Protein 3QDL (pdb70)

Solvent-accessible surface area: 29824 Å² total; per-residue (Å²): 142,124,28,11,64,85,130,91,26,145,83,0,9,64,33,8,8,39,3,132,94,4,34,76,165,61,152,24,53,77,81,33,23,96,15,0,2,32,3,0,39,16,0,10,20,40,100,62,22,10,0,0,41,0,2,1,0,48,73,161,80,31,11,109,72,0,0,52,59,0,131,157,15,51,100,15,0,76,11,5,17,0,0,0,0,0,7,17,33,106,13,55,114,10,9,138,64,23,49,4,39,12,8,2,27,11,7,0,9,6,0,0,1,0,0,2,0,2,1,6,2,17,22,9,4,6,6,46,4,62,20,22,38,81,100,82,0,5,91,19,2,73,151,132,41,141,139,28,92,32,24,5,1,0,0,0,0,77,90,94,68,166,38,69,175,58,75,48,53,53,126,122,79,0,11,39,118,40,217,112,39,15,78,69,126,85,16,137,68,0,4,71,35,8,10,40,6,143,91,4,45,76,162,61,139,25,50,70,93,27,28,105,22,0,5,53,2,0,31,18,0,10,19,35,191,57,67,9,11,0,24,0,0,0,0,39,76,90,92,16,1,107,81,0,0,58,37,0,56,133,15,64,108,12,0,71,9,0,6,0,0,0,0,0,2,9,128,98,118,58,89,10,5,0,11,6,0,0,1,1,0,2,0,2,1,5,2,21,7,7,2,7,8,41,3,36,15,4,18,12,111,56,0,5,103,37,3,116,134,122,22,166,37,90,2,14,3,0,0,0,0,0,78,37,99,63,134,19,66,175,56,78,51,52,56,116,127,82,0,11,28,122,34,160,118,36,16,66,77,114,98,22,137,79,1,15,62,48,5,10,43,5,146,91,6,44,82,158,74,135,22,57,83,84,40,30,96,23,0,6,43,5,0,30,20,0,12,19,38,95,54,30,14,0,0,41,0,2,0,0,53,71,171,83,20,5,106,72,0,1,65,53,0,141,169,15,67,98,8,0,83,13,6,13,0,0,0,0,0,9,17,32,76,17,47,113,17,14,141,95,37,47,12,41,18,10,1,18,16,5,0,7,4,0,0,1,1,0,2,0,4,0,4,2,6,10,7,2,2,6,42,5,58,22,17,45,71,83,94,0,6,90,20,1,94,146,145,33,137,117,25,73,19,10,5,1,0,0,0,0,67,64,92,69,160,27,62,178,46,77,53,45,62,125,128,83,0,10,34,131,40,209,126,37,17,82,79,122,94,15,138,74,1,7,70,29,8,8,40,6,127,87,2,46,56,171,66,134,25,53,73,75,32,24,92,22,0,5,40,3,0,34,16,0,11,22,40,195,59,66,16,5,0,42,0,2,0,0,52,69,81,88,4,1,103,83,0,0,57,46,0,97,127,8,58,111,14,0,77,8,0,9,0,0,0,0,0,11,18,121,81,139,47,89,16,7,1,17,4,0,0,0,2,0,0,1,3,0,6,2,15,6,5,1,4,6,42,5,35,15,3,18,21,81,37,0,26,96,26,8,112,140,122,38,164,109,103,15,14,2,0,0,0,0,0,54,57,89,65,149,23,60,176,52,74,56,45,60,119,122,82,0,11,36,114,18

Structure (mmCIF, N/CA/C/O backbone):
data_3QDL
#
_entry.id   3QDL
#
_cell.length_a   49.440
_cell.length_b   49.440
_cell.length_c   304.480
_cell.angle_alpha   90.000
_cell.angle_beta   90.000
_cell.angle_gamma   90.000
#
_symmetry.space_group_name_H-M   'P 41'
#
loop_
_entity.id
_entity.type
_entity.pdbx_description
1 polymer 'Oxygen-insensitive NADPH nitroreductase'
2 non-polymer 'FLAVIN MONONUCLEOTIDE'
3 non-polymer GLYCEROL
4 water water
#
loop_
_atom_site.group_PDB
_atom_site.id
_atom_site.type_symbol
_atom_site.label_atom_id
_atom_site.label_alt_id
_atom_site.label_comp_id
_atom_site.label_asym_id
_atom_site.label_entity_id
_atom_site.label_seq_id
_atom_site.pdbx_PDB_ins_code
_atom_site.Cartn_x
_atom_site.Cartn_y
_atom_site.Cartn_z
_atom_site.occupancy
_atom_site.B_iso_or_equiv
_atom_site.auth_seq_id
_atom_site.auth_comp_id
_atom_site.auth_asym_id
_atom_site.auth_atom_id
_atom_site.pdbx_PDB_model_num
ATOM 1 N N . MET A 1 1 ? 26.298 21.286 13.746 1.00 22.94 1 MET A N 1
ATOM 2 C CA . MET A 1 1 ? 24.834 20.996 13.691 1.00 22.81 1 MET A CA 1
ATOM 3 C C . MET A 1 1 ? 24.527 19.494 13.590 1.00 22.83 1 MET A C 1
ATOM 4 O O . MET A 1 1 ? 23.636 19.079 12.834 1.00 22.76 1 MET A O 1
ATOM 9 N N . LYS A 1 2 ? 25.253 18.686 14.364 1.00 22.58 2 LYS A N 1
ATOM 10 C CA . LYS A 1 2 ? 25.030 17.238 14.376 1.00 22.47 2 LYS A CA 1
ATOM 11 C C . LYS A 1 2 ? 23.755 16.846 15.124 1.00 22.05 2 LYS A C 1
ATOM 12 O O . LYS A 1 2 ? 23.268 17.593 15.979 1.00 21.86 2 LYS A O 1
ATOM 18 N N . PHE A 1 3 ? 23.228 15.671 14.783 1.00 21.45 3 PHE A N 1
ATOM 19 C CA . PHE A 1 3 ? 22.005 15.140 15.382 1.00 20.95 3 PHE A CA 1
ATOM 20 C C . PHE A 1 3 ? 22.311 14.086 16.436 1.00 20.64 3 PHE A C 1
ATOM 21 O O . PHE A 1 3 ? 21.607 13.973 17.443 1.00 20.62 3 PHE A O 1
ATOM 29 N N . LEU A 1 4 ? 23.362 13.312 16.185 1.00 20.12 4 LEU A N 1
ATOM 30 C CA . LEU A 1 4 ? 23.783 12.241 17.081 1.00 19.72 4 LEU A CA 1
ATOM 31 C C . LEU A 1 4 ? 25.300 12.254 17.204 1.00 19.54 4 LEU A C 1
ATOM 32 O O . LEU A 1 4 ? 25.997 12.610 16.253 1.00 19.27 4 LEU A O 1
ATOM 37 N N . ASP A 1 5 ? 25.808 11.871 18.373 1.00 19.41 5 ASP A N 1
ATOM 38 C CA . ASP A 1 5 ? 27.256 11.796 18.567 1.00 19.60 5 ASP A CA 1
ATOM 39 C C . ASP A 1 5 ? 27.846 10.517 17.965 1.00 19.39 5 ASP A C 1
ATOM 40 O O . ASP A 1 5 ? 27.108 9.624 17.543 1.00 19.33 5 ASP A O 1
ATOM 45 N N . GLN A 1 6 ? 29.177 10.447 17.926 1.00 19.12 6 GLN A N 1
ATOM 46 C CA . GLN A 1 6 ? 29.902 9.322 17.332 1.00 18.69 6 GLN A CA 1
ATOM 47 C C . GLN A 1 6 ? 29.382 7.961 17.792 1.00 18.70 6 GLN A C 1
ATOM 48 O O . GLN A 1 6 ? 29.075 7.102 16.966 1.00 18.62 6 GLN A O 1
ATOM 54 N N . GLU A 1 7 ? 29.289 7.776 19.108 1.00 18.45 7 GLU A N 1
ATOM 55 C CA . GLU A 1 7 ? 28.772 6.540 19.687 1.00 18.47 7 GLU A CA 1
ATOM 56 C C . GLU A 1 7 ? 27.394 6.196 19.118 1.00 18.22 7 GLU A C 1
ATOM 57 O O . GLU A 1 7 ? 27.143 5.044 18.755 1.00 18.14 7 GLU A O 1
ATOM 63 N N . LYS A 1 8 ? 26.521 7.202 19.037 1.00 18.03 8 LYS A N 1
ATOM 64 C CA . LYS A 1 8 ? 25.157 7.018 18.535 1.00 17.98 8 LYS A CA 1
ATOM 65 C C . LYS A 1 8 ? 25.119 6.770 17.025 1.00 17.97 8 LYS A C 1
ATOM 66 O O . LYS A 1 8 ? 24.392 5.892 16.562 1.00 18.09 8 LYS A O 1
ATOM 72 N N . ARG A 1 9 ? 25.909 7.531 16.266 1.00 17.97 9 ARG A N 1
ATOM 73 C CA . ARG A 1 9 ? 25.980 7.352 14.809 1.00 17.94 9 ARG A CA 1
ATOM 74 C C . ARG A 1 9 ? 26.555 5.989 14.423 1.00 18.07 9 ARG A C 1
ATOM 75 O O . ARG A 1 9 ? 26.130 5.397 13.433 1.00 18.01 9 ARG A O 1
ATOM 83 N N . ARG A 1 10 ? 27.516 5.497 15.204 1.00 18.19 10 ARG A N 1
ATOM 84 C CA . ARG A 1 10 ? 28.058 4.155 14.995 1.00 18.38 10 ARG A CA 1
ATOM 85 C C . ARG A 1 10 ? 27.032 3.075 15.315 1.00 18.50 10 ARG A C 1
ATOM 86 O O . ARG A 1 10 ? 26.891 2.106 14.562 1.00 18.62 10 ARG A O 1
ATOM 94 N N . GLN A 1 11 ? 26.315 3.244 16.425 1.00 18.75 11 GLN A N 1
ATOM 95 C CA . GLN A 1 11 ? 25.284 2.288 16.811 1.00 18.93 11 GLN A CA 1
ATOM 96 C C . GLN A 1 11 ? 24.205 2.178 15.736 1.00 18.82 11 GLN A C 1
ATOM 97 O O . GLN A 1 11 ? 23.762 1.074 15.413 1.00 18.95 11 GLN A O 1
ATOM 103 N N . LEU A 1 12 ? 23.802 3.316 15.176 1.00 18.71 12 LEU A N 1
ATOM 104 C CA . LEU A 1 12 ? 22.756 3.339 14.152 1.00 18.90 12 LEU A CA 1
ATOM 105 C C . LEU A 1 12 ? 23.120 2.505 12.926 1.00 18.93 12 LEU A C 1
ATOM 106 O O . LEU A 1 12 ? 22.282 1.766 12.408 1.00 19.12 12 LEU A O 1
ATOM 111 N N . LEU A 1 13 ? 24.369 2.623 12.474 1.00 19.03 13 LEU A N 1
ATOM 112 C CA . LEU A 1 13 ? 24.870 1.820 11.356 1.00 19.32 13 LEU A CA 1
ATOM 113 C C . LEU A 1 13 ? 24.732 0.316 11.603 1.00 19.38 13 LEU A C 1
ATOM 114 O O . LEU A 1 13 ? 24.547 -0.455 10.661 1.00 19.53 13 LEU A O 1
ATOM 119 N N . ASN A 1 14 ? 24.812 -0.089 12.869 1.00 19.65 14 ASN A N 1
ATOM 120 C CA . ASN A 1 14 ? 24.633 -1.488 13.255 1.00 19.85 14 ASN A CA 1
ATOM 121 C C . ASN A 1 14 ? 23.169 -1.860 13.486 1.00 19.84 14 ASN A C 1
ATOM 122 O O . ASN A 1 14 ? 22.764 -2.990 13.207 1.00 19.86 14 ASN A O 1
ATOM 127 N N . GLU A 1 15 ? 22.384 -0.912 14.000 1.00 19.94 15 GLU A N 1
ATOM 128 C CA . GLU A 1 15 ? 20.942 -1.120 14.183 1.00 20.05 15 GLU A CA 1
ATOM 129 C C . GLU A 1 15 ? 20.224 -1.214 12.837 1.00 20.10 15 GLU A C 1
ATOM 130 O O . GLU A 1 15 ? 19.215 -1.917 12.710 1.00 20.16 15 GLU A O 1
ATOM 136 N N . ARG A 1 16 ? 20.745 -0.494 11.843 1.00 19.99 16 ARG A N 1
ATOM 137 C CA . ARG A 1 16 ? 20.314 -0.660 10.459 1.00 19.94 16 ARG A CA 1
ATOM 138 C C . ARG A 1 16 ? 20.824 -2.021 10.002 1.00 20.22 16 ARG A C 1
ATOM 139 O O . ARG A 1 16 ? 21.993 -2.166 9.635 1.00 20.01 16 ARG A O 1
ATOM 147 N N . HIS A 1 17 ? 19.944 -3.018 10.059 1.00 20.58 17 HIS A N 1
ATOM 148 C CA . HIS A 1 17 ? 20.287 -4.393 9.706 1.00 21.06 17 HIS A CA 1
ATOM 149 C C . HIS A 1 17 ? 19.102 -5.094 9.048 1.00 21.28 17 HIS A C 1
ATOM 150 O O . HIS A 1 17 ? 17.967 -4.625 9.138 1.00 21.32 17 HIS A O 1
ATOM 157 N N . SER A 1 18 ? 19.367 -6.218 8.390 1.00 21.46 18 SER A N 1
ATOM 158 C CA . SER A 1 18 ? 18.304 -6.999 7.771 1.00 21.78 18 SER A CA 1
ATOM 159 C C . SER A 1 18 ? 17.585 -7.871 8.799 1.00 22.10 18 SER A C 1
ATOM 160 O O . SER A 1 18 ? 18.000 -9.001 9.084 1.00 21.99 18 SER A O 1
ATOM 163 N N . CYS A 1 19 ? 16.509 -7.313 9.350 1.00 22.35 19 CYS A N 1
ATOM 164 C CA . CYS A 1 19 ? 15.700 -7.960 10.376 1.00 22.70 19 CYS A CA 1
ATOM 165 C C . CYS A 1 19 ? 14.946 -9.164 9.811 1.00 23.02 19 CYS A C 1
ATOM 166 O O . CYS A 1 19 ? 14.002 -9.012 9.030 1.00 22.90 19 CYS A O 1
ATOM 169 N N . LYS A 1 20 ? 15.369 -10.356 10.227 1.00 23.44 20 LYS A N 1
ATOM 170 C CA . LYS A 1 20 ? 14.901 -11.616 9.639 1.00 23.97 20 LYS A CA 1
ATOM 171 C C . LYS A 1 20 ? 13.547 -12.089 10.179 1.00 24.24 20 LYS A C 1
ATOM 172 O O . LYS A 1 20 ? 12.931 -12.980 9.594 1.00 24.37 20 LYS A O 1
ATOM 178 N N . MET A 1 21 ? 13.110 -11.509 11.297 1.00 24.65 21 MET A N 1
ATOM 179 C CA . MET A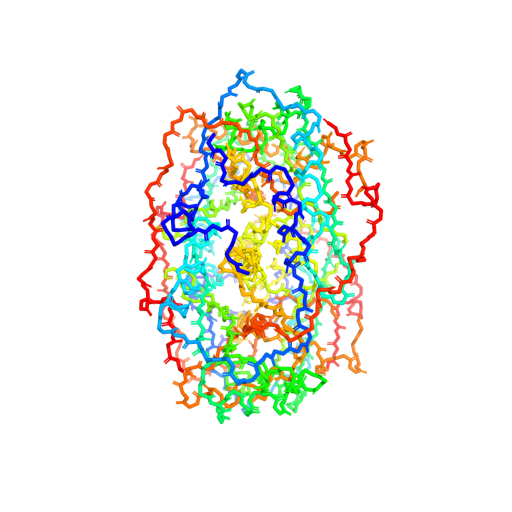 1 21 ? 11.807 -11.818 11.905 1.00 24.97 21 MET A CA 1
ATOM 180 C C . MET A 1 21 ? 11.260 -10.623 12.677 1.00 25.06 21 MET A C 1
ATOM 181 O O . MET A 1 21 ? 12.015 -9.890 13.323 1.00 24.87 21 MET A O 1
ATOM 186 N N . PHE A 1 22 ? 9.942 -10.443 12.618 1.00 24.98 22 PHE A N 1
ATOM 187 C CA . PHE A 1 22 ? 9.291 -9.273 13.206 1.00 24.98 22 PHE A CA 1
ATOM 188 C C . PHE A 1 22 ? 8.260 -9.647 14.271 1.00 25.11 22 PHE A C 1
ATOM 189 O O . PHE A 1 22 ? 7.701 -10.743 14.251 1.00 25.04 22 PHE A O 1
ATOM 197 N N . ASP A 1 23 ? 8.018 -8.718 15.194 1.00 25.27 23 ASP A N 1
ATOM 198 C CA . ASP A 1 23 ? 7.024 -8.888 16.250 1.00 25.59 23 ASP A CA 1
ATOM 199 C C . ASP A 1 23 ? 5.623 -8.756 15.659 1.00 25.64 23 ASP A C 1
ATOM 200 O O . ASP A 1 23 ? 5.122 -7.643 15.464 1.00 25.74 23 ASP A O 1
ATOM 205 N N . SER A 1 24 ? 5.008 -9.902 15.369 1.00 25.70 24 SER A N 1
ATOM 206 C CA . SER A 1 24 ? 3.684 -9.961 14.744 1.00 25.70 24 SER A CA 1
ATOM 207 C C . SER A 1 24 ? 2.603 -9.268 15.575 1.00 25.75 24 SER A C 1
ATOM 208 O O . SER A 1 24 ? 1.566 -8.867 15.045 1.00 25.61 24 SER A O 1
ATOM 211 N N . HIS A 1 25 ? 2.863 -9.123 16.871 1.00 25.89 25 HIS A N 1
ATOM 212 C CA . HIS A 1 25 ? 1.920 -8.496 17.797 1.00 26.05 25 HIS A CA 1
ATOM 213 C C . HIS A 1 25 ? 2.064 -6.973 17.846 1.00 25.90 25 HIS A C 1
ATOM 214 O O . HIS A 1 25 ? 1.223 -6.286 18.429 1.00 25.92 25 HIS A O 1
ATOM 221 N N . TYR A 1 26 ? 3.130 -6.452 17.235 1.00 25.64 26 TYR A N 1
ATOM 222 C CA . TYR A 1 26 ? 3.346 -5.009 17.150 1.00 25.40 26 TYR A CA 1
ATOM 223 C C . TYR A 1 26 ? 2.654 -4.461 15.909 1.00 25.28 26 TYR A C 1
ATOM 224 O O . TYR A 1 26 ? 2.991 -4.841 14.786 1.00 25.41 26 TYR A O 1
ATOM 233 N N . GLU A 1 27 ? 1.684 -3.575 16.116 1.00 25.02 27 GLU A N 1
ATOM 234 C CA . GLU A 1 27 ? 0.953 -2.963 15.007 1.00 24.76 27 GLU A CA 1
ATOM 235 C C . GLU A 1 27 ? 1.406 -1.532 14.738 1.00 24.28 27 GLU A C 1
ATOM 236 O O . GLU A 1 27 ? 1.660 -0.764 15.670 1.00 24.47 27 GLU A O 1
ATOM 242 N N . PHE A 1 28 ? 1.516 -1.186 13.458 1.00 23.67 28 PHE A N 1
ATOM 243 C CA . PHE A 1 28 ? 1.897 0.166 13.051 1.00 22.89 28 PHE A CA 1
ATOM 244 C C . PHE A 1 28 ? 0.762 1.171 13.213 1.00 22.51 28 PHE A C 1
ATOM 245 O O . PHE A 1 28 ? -0.313 1.016 12.626 1.00 22.47 28 PHE A O 1
ATOM 253 N N . SER A 1 29 ? 1.020 2.205 14.008 1.00 22.02 29 SER A N 1
ATOM 254 C CA . SER A 1 29 ? 0.116 3.342 14.130 1.00 21.51 29 SER A CA 1
ATOM 255 C C . SER A 1 29 ? 0.130 4.176 12.845 1.00 21.13 29 SER A C 1
ATOM 256 O O . SER A 1 29 ? 1.044 4.047 12.021 1.00 20.97 29 SER A O 1
ATOM 259 N N . SER A 1 30 ? -0.882 5.028 12.683 1.00 20.65 30 SER A N 1
ATOM 260 C CA . SER A 1 30 ? -0.939 5.961 11.559 1.00 20.05 30 SER A CA 1
ATOM 261 C C . SER A 1 30 ? 0.249 6.921 11.573 1.00 19.53 30 SER A C 1
ATOM 262 O O . SER A 1 30 ? 0.733 7.325 10.518 1.00 19.29 30 SER A O 1
ATOM 265 N N . THR A 1 31 ? 0.715 7.273 12.770 1.00 18.73 31 THR A N 1
ATOM 266 C CA . THR A 1 31 ? 1.893 8.133 12.925 1.00 18.10 31 THR A CA 1
ATOM 267 C C . THR A 1 31 ? 3.146 7.458 12.350 1.00 17.66 31 THR A C 1
ATOM 268 O O . THR A 1 31 ? 3.918 8.089 11.616 1.00 17.50 31 THR A O 1
ATOM 272 N N . GLU A 1 32 ? 3.328 6.176 12.664 1.00 16.93 32 GLU A N 1
ATOM 273 C CA . GLU A 1 32 ? 4.489 5.419 12.190 1.00 16.62 32 GLU A CA 1
ATOM 274 C C . GLU A 1 32 ? 4.475 5.263 10.666 1.00 16.22 32 GLU A C 1
ATOM 275 O O . GLU A 1 32 ? 5.468 5.560 9.999 1.00 15.98 32 GLU A O 1
ATOM 281 N N . LEU A 1 33 ? 3.338 4.815 10.132 1.00 15.63 33 LEU A N 1
ATOM 282 C CA . LEU A 1 33 ? 3.145 4.664 8.688 1.00 15.15 33 LEU A CA 1
ATOM 283 C C . LEU A 1 33 ? 3.353 5.972 7.923 1.00 14.81 33 LEU A C 1
ATOM 284 O O . LEU A 1 33 ? 4.018 5.986 6.884 1.00 14.85 33 LEU A O 1
ATOM 289 N N . GLU A 1 34 ? 2.788 7.062 8.441 1.00 14.40 34 GLU A N 1
ATOM 290 C CA . GLU A 1 34 ? 2.893 8.372 7.798 1.00 14.24 34 GLU A CA 1
ATOM 291 C C . GLU A 1 34 ? 4.335 8.879 7.701 1.00 13.92 34 GLU A C 1
ATOM 292 O O . GLU A 1 34 ? 4.764 9.300 6.629 1.00 13.82 34 GLU A O 1
ATOM 298 N N . GLU A 1 35 ? 5.082 8.829 8.804 1.00 13.59 35 GLU A N 1
ATOM 299 C CA . GLU A 1 35 ? 6.489 9.256 8.776 1.00 13.47 35 GLU A CA 1
ATOM 300 C C . GLU A 1 35 ? 7.330 8.451 7.777 1.00 13.27 35 GLU A C 1
ATOM 301 O O . GLU A 1 35 ? 8.158 9.022 7.061 1.00 13.33 35 GLU A O 1
ATOM 307 N N . ILE A 1 36 ? 7.117 7.135 7.734 1.00 13.09 36 ILE A N 1
ATOM 308 C CA . ILE A 1 36 ? 7.825 6.266 6.790 1.00 13.37 36 ILE A CA 1
ATOM 309 C C . ILE A 1 36 ? 7.571 6.729 5.354 1.00 13.39 36 ILE A C 1
ATOM 310 O O . ILE A 1 36 ? 8.504 6.859 4.553 1.00 13.49 36 ILE A O 1
ATOM 315 N N . ALA A 1 37 ? 6.305 6.999 5.049 1.00 13.56 37 ALA A N 1
ATOM 316 C CA . ALA A 1 37 ? 5.904 7.551 3.756 1.00 13.64 37 ALA A CA 1
ATOM 317 C C . ALA A 1 37 ? 6.590 8.882 3.455 1.00 13.69 37 ALA A C 1
ATOM 318 O O . ALA A 1 37 ? 6.874 9.193 2.296 1.00 13.67 37 ALA A O 1
ATOM 320 N N . GLU A 1 38 ? 6.837 9.673 4.498 1.00 13.72 38 GLU A N 1
ATOM 321 C CA . GLU A 1 38 ? 7.527 10.950 4.337 1.00 13.72 38 GLU A CA 1
ATOM 322 C C . GLU A 1 38 ? 9.033 10.759 4.150 1.00 13.52 38 GLU A C 1
ATOM 323 O O . GLU A 1 38 ? 9.662 11.523 3.430 1.00 13.54 38 GLU A O 1
ATOM 329 N N . ILE A 1 39 ? 9.599 9.737 4.790 1.00 13.36 39 ILE A N 1
ATOM 330 C CA . ILE A 1 39 ? 11.010 9.380 4.591 1.00 13.09 39 ILE A CA 1
ATOM 331 C C . ILE A 1 39 ? 11.245 8.937 3.138 1.00 12.88 39 ILE A C 1
ATOM 332 O O . ILE A 1 39 ? 12.248 9.297 2.517 1.00 12.89 39 ILE A O 1
ATOM 337 N N . ALA A 1 40 ? 10.304 8.158 2.613 1.00 12.85 40 ALA A N 1
ATOM 338 C CA . ALA A 1 40 ? 10.341 7.688 1.234 1.00 12.80 40 ALA A CA 1
ATOM 339 C C . ALA A 1 40 ? 10.180 8.846 0.253 1.00 12.84 40 ALA A C 1
ATOM 340 O O . ALA A 1 40 ? 11.027 9.054 -0.619 1.00 12.59 40 ALA A O 1
ATOM 342 N N . ARG A 1 41 ? 9.088 9.591 0.415 1.00 12.84 41 ARG A N 1
ATOM 343 C CA . ARG A 1 41 ? 8.750 10.737 -0.436 1.00 13.12 41 ARG A CA 1
ATOM 344 C C . ARG A 1 41 ? 9.851 11.795 -0.518 1.00 13.06 41 ARG A C 1
ATOM 345 O O . ARG A 1 41 ? 10.115 12.325 -1.596 1.00 13.03 41 ARG A O 1
ATOM 353 N N . LEU A 1 42 ? 10.487 12.095 0.616 1.00 13.27 42 LEU A N 1
ATOM 354 C CA . LEU A 1 42 ? 11.458 13.193 0.696 1.00 13.29 42 LEU A CA 1
ATOM 355 C C . LEU A 1 42 ? 12.870 12.794 0.242 1.00 13.41 42 LEU A C 1
ATOM 356 O O . LEU A 1 42 ? 13.830 13.537 0.451 1.00 13.28 42 LEU A O 1
ATOM 361 N N . SER A 1 43 ? 12.984 11.628 -0.390 1.00 13.47 43 SER A N 1
ATOM 362 C CA . SER A 1 43 ? 14.271 11.131 -0.880 1.00 13.64 43 SER A CA 1
ATOM 363 C C . SER A 1 43 ? 14.740 11.886 -2.128 1.00 13.73 43 SER A C 1
ATOM 364 O O . SER A 1 43 ? 13.913 12.405 -2.883 1.00 13.82 43 SER A O 1
ATOM 367 N N . PRO A 1 44 ? 16.070 11.956 -2.343 1.00 13.87 44 PRO A N 1
ATOM 368 C CA . PRO A 1 44 ? 16.611 12.666 -3.501 1.00 13.96 44 PRO A CA 1
ATOM 369 C C . PRO A 1 44 ? 16.623 11.820 -4.780 1.00 13.96 44 PRO A C 1
ATOM 370 O O . PRO A 1 44 ? 16.627 10.587 -4.710 1.00 13.85 44 PRO A O 1
ATOM 374 N N . SER A 1 45 ? 16.623 12.497 -5.927 1.00 13.98 45 SER A N 1
ATOM 375 C CA . SER A 1 45 ? 16.699 11.857 -7.244 1.00 14.20 45 SER A CA 1
ATOM 376 C C . SER A 1 45 ? 17.232 12.848 -8.273 1.00 14.38 45 SER A C 1
ATOM 377 O O . SER A 1 45 ? 17.077 14.061 -8.109 1.00 14.63 45 SER A O 1
ATOM 380 N N . SER A 1 46 ? 17.861 12.324 -9.324 1.00 14.44 46 SER A N 1
ATOM 381 C CA . SER A 1 46 ? 18.374 13.135 -10.426 1.00 14.59 46 SER A CA 1
ATOM 382 C C . SER A 1 46 ? 17.269 14.010 -11.020 1.00 14.73 46 SER A C 1
ATOM 383 O O . SER A 1 46 ? 16.163 13.524 -11.276 1.00 14.59 46 SER A O 1
ATOM 386 N N . TYR A 1 47 ? 17.575 15.298 -11.203 1.00 14.54 47 TYR A N 1
ATOM 387 C CA . TYR A 1 47 ? 16.625 16.304 -11.715 1.00 14.56 47 TYR A CA 1
ATOM 388 C C . TYR A 1 47 ? 15.256 16.270 -11.024 1.00 14.50 47 TYR A C 1
ATOM 389 O O . TYR A 1 47 ? 14.256 16.748 -11.572 1.00 14.30 47 TYR A O 1
ATOM 398 N N . ASN A 1 48 ? 15.233 15.714 -9.814 1.00 14.46 48 ASN A N 1
ATOM 399 C CA . ASN A 1 48 ? 14.017 15.581 -9.013 1.00 14.21 48 ASN A CA 1
ATOM 400 C C . ASN A 1 48 ? 12.885 14.875 -9.775 1.00 14.26 48 ASN A C 1
ATOM 401 O O . ASN A 1 48 ? 11.724 15.295 -9.722 1.00 14.26 48 ASN A O 1
ATOM 406 N N . THR A 1 49 ? 13.241 13.797 -10.474 1.00 14.09 49 THR A N 1
ATOM 407 C CA . THR A 1 49 ? 12.285 13.013 -11.275 1.00 13.90 49 THR A CA 1
ATOM 408 C C . THR A 1 49 ? 11.360 12.142 -10.426 1.00 13.72 49 THR A C 1
ATOM 409 O O . THR A 1 49 ? 10.237 11.822 -10.842 1.00 13.35 49 THR A O 1
ATOM 413 N N . GLN A 1 50 ? 11.848 11.755 -9.248 1.00 13.64 50 GLN A N 1
ATOM 414 C CA . GLN A 1 50 ? 11.090 10.953 -8.281 1.00 13.52 50 GLN A CA 1
ATOM 415 C C . GLN A 1 50 ? 10.337 9.787 -8.945 1.00 13.68 50 GLN A C 1
ATOM 416 O O . GLN A 1 50 ? 9.137 9.610 -8.715 1.00 13.69 50 GLN A O 1
ATOM 422 N N . PRO A 1 51 ? 11.038 8.981 -9.767 1.00 13.74 51 PRO A N 1
ATOM 423 C CA . PRO A 1 51 ? 10.322 8.005 -10.589 1.00 13.80 51 PRO A CA 1
ATOM 424 C C . PRO A 1 51 ? 9.928 6.769 -9.783 1.00 13.69 51 PRO A C 1
ATOM 425 O O . PRO A 1 51 ? 10.231 5.642 -10.167 1.00 13.70 51 PRO A O 1
ATOM 429 N N . TRP A 1 52 ? 9.238 7.006 -8.673 1.00 13.76 52 TRP A N 1
ATOM 430 C CA . TRP A 1 52 ? 8.895 5.952 -7.738 1.00 13.66 52 TRP A CA 1
ATOM 431 C C . TRP A 1 52 ? 7.456 6.073 -7.273 1.00 13.52 52 TRP A C 1
ATOM 432 O O . TRP A 1 52 ? 6.865 7.149 -7.318 1.00 13.56 52 TRP A O 1
ATOM 443 N N . HIS A 1 53 ? 6.891 4.952 -6.846 1.00 13.62 53 HIS A N 1
ATOM 444 C CA . HIS A 1 53 ? 5.641 4.972 -6.103 1.00 13.60 53 HIS A CA 1
ATOM 445 C C . HIS A 1 53 ? 5.697 3.931 -4.998 1.00 13.39 53 HIS A C 1
ATOM 446 O O . HIS A 1 53 ? 6.052 2.775 -5.233 1.00 13.25 53 HIS A O 1
ATOM 453 N N . PHE A 1 54 ? 5.362 4.354 -3.785 1.00 13.48 54 PHE A N 1
ATOM 454 C CA . PHE A 1 54 ? 5.451 3.483 -2.625 1.00 13.64 54 PHE A CA 1
ATOM 455 C C . PHE A 1 54 ? 4.061 2.992 -2.229 1.00 14.07 54 PHE A C 1
ATOM 456 O O . PHE A 1 54 ? 3.170 3.793 -1.940 1.00 13.90 54 PHE A O 1
ATOM 464 N N . VAL A 1 55 ? 3.877 1.675 -2.239 1.00 14.51 55 VAL A N 1
ATOM 465 C CA . VAL A 1 55 ? 2.601 1.079 -1.850 1.00 15.30 55 VAL A CA 1
ATOM 466 C C . VAL A 1 55 ? 2.726 0.490 -0.446 1.00 15.66 55 VAL A C 1
ATOM 467 O O . VAL A 1 55 ? 3.489 -0.451 -0.228 1.00 15.83 55 VAL A O 1
ATOM 471 N N . MET A 1 56 ? 1.981 1.056 0.499 1.00 16.29 56 MET A N 1
ATOM 472 C CA . MET A 1 56 ? 2.015 0.600 1.889 1.00 17.01 56 MET A CA 1
ATOM 473 C C . MET A 1 56 ? 0.998 -0.519 2.105 1.00 17.36 56 MET A C 1
ATOM 474 O O . MET A 1 56 ? -0.211 -0.275 2.115 1.00 17.24 56 MET A O 1
ATOM 479 N N . VAL A 1 57 ? 1.490 -1.744 2.272 1.00 17.62 57 VAL A N 1
ATOM 480 C CA . VAL A 1 57 ? 0.611 -2.895 2.485 1.00 18.34 57 VAL A CA 1
ATOM 481 C C . VAL A 1 57 ? 0.568 -3.254 3.973 1.00 18.76 57 VAL A C 1
ATOM 482 O O . VAL A 1 57 ? 1.584 -3.646 4.554 1.00 18.81 57 VAL A O 1
ATOM 486 N N . THR A 1 58 ? -0.610 -3.102 4.578 1.00 19.27 58 THR A N 1
ATOM 487 C CA . THR A 1 58 ? -0.810 -3.409 5.998 1.00 19.78 58 THR A CA 1
ATOM 488 C C . THR A 1 58 ? -1.898 -4.454 6.245 1.00 20.07 58 THR A C 1
ATOM 489 O O . THR A 1 58 ? -1.955 -5.043 7.326 1.00 20.11 58 THR A O 1
ATOM 493 N N . ASP A 1 59 ? -2.765 -4.668 5.255 1.00 20.28 59 ASP A N 1
ATOM 494 C CA . ASP A 1 59 ? -3.806 -5.693 5.342 1.00 20.66 59 ASP A CA 1
ATOM 495 C C . ASP A 1 59 ? -3.168 -7.078 5.384 1.00 20.98 59 ASP A C 1
ATOM 496 O O . ASP A 1 59 ? -2.383 -7.430 4.496 1.00 21.17 59 ASP A O 1
ATOM 501 N N . LYS A 1 60 ? -3.511 -7.857 6.409 1.00 21.27 60 LYS A N 1
ATOM 502 C CA . LYS A 1 60 ? -2.836 -9.134 6.669 1.00 21.65 60 LYS A CA 1
ATOM 503 C C . LYS A 1 60 ? -3.029 -10.189 5.575 1.00 21.85 60 LYS A C 1
ATOM 504 O O . LYS A 1 60 ? -2.072 -10.868 5.213 1.00 21.66 60 LYS A O 1
ATOM 510 N N . ASP A 1 61 ? -4.250 -10.315 5.052 1.00 22.16 61 ASP A N 1
ATOM 511 C CA . ASP A 1 61 ? -4.540 -11.254 3.966 1.00 22.60 61 ASP A CA 1
ATOM 512 C C . ASP A 1 61 ? -3.833 -10.858 2.672 1.00 22.72 61 ASP A C 1
ATOM 513 O O . ASP A 1 61 ? -3.347 -11.716 1.934 1.00 22.74 61 ASP A O 1
ATOM 518 N N . LEU A 1 62 ? -3.791 -9.556 2.408 1.00 22.93 62 LEU A N 1
ATOM 519 C CA . LEU A 1 62 ? -3.154 -9.017 1.213 1.00 23.23 62 LEU A CA 1
ATOM 520 C C . LEU A 1 62 ? -1.633 -9.186 1.281 1.00 23.41 62 LEU A C 1
ATOM 521 O O . LEU A 1 62 ? -0.996 -9.554 0.291 1.00 23.33 62 LEU A O 1
ATOM 526 N N . LYS A 1 63 ? -1.070 -8.920 2.458 1.00 23.66 63 LYS A N 1
ATOM 527 C CA . LYS A 1 63 ? 0.354 -9.132 2.719 1.00 23.98 63 LYS A CA 1
ATOM 528 C C . LYS A 1 63 ? 0.682 -10.629 2.727 1.00 24.26 63 LYS A C 1
ATOM 529 O O . LYS A 1 63 ? 1.715 -11.046 2.200 1.00 24.33 63 LYS A O 1
ATOM 535 N N . LYS A 1 64 ? -0.217 -11.421 3.314 1.00 24.83 64 LYS A N 1
ATOM 536 C CA . LYS A 1 64 ? -0.103 -12.886 3.375 1.00 25.12 64 LYS A CA 1
ATOM 537 C C . LYS A 1 64 ? -0.019 -13.513 1.981 1.00 25.35 64 LYS A C 1
ATOM 538 O O . LYS A 1 64 ? 0.777 -14.429 1.753 1.00 25.48 64 LYS A O 1
ATOM 544 N N . GLN A 1 65 ? -0.845 -13.018 1.058 1.00 25.51 65 GLN A N 1
ATOM 545 C CA . GLN A 1 65 ? -0.829 -13.470 -0.337 1.00 25.61 65 GLN A CA 1
ATOM 546 C C . GLN A 1 65 ? 0.502 -13.172 -1.025 1.00 25.67 65 GLN A C 1
ATOM 547 O O . GLN A 1 65 ? 1.016 -14.002 -1.779 1.00 25.58 65 GLN A O 1
ATOM 553 N N . ILE A 1 66 ? 1.050 -11.987 -0.760 1.00 25.61 66 ILE A N 1
ATOM 554 C CA . ILE A 1 66 ? 2.389 -11.632 -1.232 1.00 25.61 66 ILE A CA 1
ATOM 555 C C . ILE A 1 66 ? 3.442 -12.533 -0.568 1.00 25.57 66 ILE A C 1
ATOM 556 O O . ILE A 1 66 ? 4.382 -12.984 -1.227 1.00 25.56 66 ILE A O 1
ATOM 561 N N . ALA A 1 67 ? 3.255 -12.807 0.723 1.00 25.55 67 ALA A N 1
ATOM 562 C CA . ALA A 1 67 ? 4.169 -13.655 1.495 1.00 25.68 67 ALA A CA 1
ATOM 563 C C . ALA A 1 67 ? 4.267 -15.069 0.929 1.00 25.76 67 ALA A C 1
ATOM 564 O O . ALA A 1 67 ? 5.366 -15.603 0.776 1.00 25.54 67 ALA A O 1
ATOM 566 N N . ALA A 1 68 ? 3.114 -15.656 0.608 1.00 25.80 68 ALA A N 1
ATOM 567 C CA . ALA A 1 68 ? 3.036 -17.018 0.070 1.00 25.95 68 ALA A CA 1
ATOM 568 C C . ALA A 1 68 ? 3.849 -17.216 -1.216 1.00 26.02 68 ALA A C 1
ATOM 569 O O . ALA A 1 68 ? 4.134 -18.349 -1.608 1.00 26.11 68 ALA A O 1
ATOM 571 N N . HIS A 1 69 ? 4.220 -16.111 -1.861 1.00 26.08 69 HIS A N 1
ATOM 572 C CA . HIS A 1 69 ? 4.999 -16.157 -3.097 1.00 26.28 69 HIS A CA 1
ATOM 573 C C . HIS A 1 69 ? 6.338 -15.421 -2.968 1.00 26.24 69 HIS A C 1
ATOM 574 O O . HIS A 1 69 ? 6.879 -14.895 -3.948 1.00 26.35 69 HIS A O 1
ATOM 581 N N . SER A 1 70 ? 6.863 -15.399 -1.747 1.00 26.23 70 SER A N 1
ATOM 582 C CA . SER A 1 70 ? 8.171 -14.815 -1.467 1.00 26.37 70 SER A CA 1
ATOM 583 C C . SER A 1 70 ? 9.174 -15.886 -1.021 1.00 26.40 70 SER A C 1
ATOM 584 O O . SER A 1 70 ? 10.254 -15.569 -0.516 1.00 26.51 70 SER A O 1
ATOM 587 N N . TYR A 1 71 ? 8.801 -17.150 -1.219 1.00 26.47 71 TYR A N 1
ATOM 588 C CA . TYR A 1 71 ? 9.656 -18.308 -0.921 1.00 26.44 71 TYR A CA 1
ATOM 589 C C . TYR A 1 71 ? 10.062 -18.387 0.559 1.00 26.44 71 TYR A C 1
ATOM 590 O O . TYR A 1 71 ? 9.204 -18.476 1.440 1.00 26.28 71 TYR A O 1
ATOM 599 N N . PHE A 1 72 ? 11.372 -18.350 0.813 1.00 26.36 72 PHE A N 1
ATOM 600 C CA . PHE A 1 72 ? 11.943 -18.424 2.162 1.00 26.23 72 PHE A CA 1
ATOM 601 C C . PHE A 1 72 ? 11.702 -17.162 2.992 1.00 26.26 72 PHE A C 1
ATOM 602 O O . PHE A 1 72 ? 11.988 -17.132 4.194 1.00 26.17 72 PHE A O 1
ATOM 610 N N . ASN A 1 73 ? 11.179 -16.125 2.343 1.00 26.25 73 ASN A N 1
ATOM 611 C CA . ASN A 1 73 ? 10.846 -14.872 3.014 1.00 26.19 73 ASN A CA 1
ATOM 612 C C . ASN A 1 73 ? 9.405 -14.840 3.530 1.00 26.18 73 ASN A C 1
ATOM 613 O O . ASN A 1 73 ? 8.990 -13.859 4.153 1.00 26.03 73 ASN A O 1
ATOM 618 N N . GLU A 1 74 ? 8.663 -15.923 3.286 1.00 26.20 74 GLU A N 1
ATOM 619 C CA . GLU A 1 74 ? 7.231 -16.008 3.612 1.00 26.06 74 GLU A CA 1
ATOM 620 C C . GLU A 1 74 ? 6.894 -15.693 5.070 1.00 25.89 74 GLU A C 1
ATOM 621 O O . GLU A 1 74 ? 6.089 -14.798 5.342 1.00 25.96 74 GLU A O 1
ATOM 627 N N . GLU A 1 75 ? 7.504 -16.428 5.998 1.00 25.59 75 GLU A N 1
ATOM 628 C CA . GLU A 1 75 ? 7.237 -16.243 7.423 1.00 25.34 75 GLU A CA 1
ATOM 629 C C . GLU A 1 75 ? 7.628 -14.838 7.888 1.00 25.09 75 GLU A C 1
ATOM 630 O O . GLU A 1 75 ? 6.925 -14.237 8.699 1.00 24.86 75 GLU A O 1
ATOM 636 N N . MET A 1 76 ? 8.734 -14.320 7.352 1.00 24.69 76 MET A N 1
ATOM 637 C CA . MET A 1 76 ? 9.195 -12.955 7.632 1.00 24.38 76 MET A CA 1
ATOM 638 C C . MET A 1 76 ? 8.190 -11.886 7.180 1.00 23.99 76 MET A C 1
ATOM 639 O O . MET A 1 76 ? 7.833 -11.004 7.964 1.00 23.90 76 MET A O 1
ATOM 644 N N . ILE A 1 77 ? 7.754 -11.967 5.921 1.00 23.65 77 ILE A N 1
ATOM 645 C CA . ILE A 1 77 ? 6.760 -11.037 5.361 1.00 23.46 77 ILE A CA 1
ATOM 646 C C . ILE A 1 77 ? 5.480 -11.054 6.205 1.00 23.01 77 ILE A C 1
ATOM 647 O O . ILE A 1 77 ? 4.942 -9.999 6.552 1.00 22.96 77 ILE A O 1
ATOM 652 N N . LYS A 1 78 ? 5.016 -12.261 6.535 1.00 22.49 78 LYS A N 1
ATOM 653 C CA . LYS A 1 78 ? 3.850 -12.465 7.399 1.00 22.13 78 LYS A CA 1
ATOM 654 C C . LYS A 1 78 ? 4.016 -11.777 8.752 1.00 21.76 78 LYS A C 1
ATOM 655 O O . LYS A 1 78 ? 3.088 -11.124 9.237 1.00 21.81 78 LYS A O 1
ATOM 661 N N . SER A 1 79 ? 5.207 -11.923 9.337 1.00 21.25 79 SER A N 1
ATOM 662 C CA . SER A 1 79 ? 5.539 -11.370 10.656 1.00 20.92 79 SER A CA 1
ATOM 663 C C . SER A 1 79 ? 5.525 -9.846 10.684 1.00 20.39 79 SER A C 1
ATOM 664 O O . SER A 1 79 ? 5.258 -9.240 11.725 1.00 20.27 79 SER A O 1
ATOM 667 N N . ALA A 1 80 ? 5.831 -9.241 9.539 1.00 19.85 80 ALA A N 1
ATOM 668 C CA . ALA A 1 80 ? 6.045 -7.800 9.444 1.00 19.47 80 ALA A CA 1
ATOM 669 C C . ALA A 1 80 ? 4.774 -6.992 9.686 1.00 19.18 80 ALA A C 1
ATOM 670 O O . ALA A 1 80 ? 3.679 -7.411 9.300 1.00 19.11 80 ALA A O 1
ATOM 672 N N . SER A 1 81 ? 4.938 -5.837 10.330 1.00 18.78 81 SER A N 1
ATOM 673 C CA . SER A 1 81 ? 3.839 -4.904 10.590 1.00 18.49 81 SER A CA 1
ATOM 674 C C . SER A 1 81 ? 3.300 -4.309 9.297 1.00 18.18 81 SER A C 1
ATOM 675 O O . SER A 1 81 ? 2.090 -4.142 9.133 1.00 18.09 81 SER A O 1
ATOM 678 N N . ALA A 1 82 ? 4.214 -3.974 8.391 1.00 17.52 82 ALA A N 1
ATOM 679 C CA . ALA A 1 82 ? 3.855 -3.471 7.075 1.00 17.16 82 ALA A CA 1
ATOM 680 C C . ALA A 1 82 ? 4.863 -3.949 6.043 1.00 16.85 82 ALA A C 1
ATOM 681 O O . ALA A 1 82 ? 6.013 -4.255 6.372 1.00 16.90 82 ALA A O 1
ATOM 683 N N . LEU A 1 83 ? 4.418 -4.019 4.796 1.00 16.60 83 LEU A N 1
ATOM 684 C CA . LEU A 1 83 ? 5.287 -4.367 3.692 1.00 16.25 83 LEU A CA 1
ATOM 685 C C . LEU A 1 83 ? 5.206 -3.270 2.648 1.00 16.04 83 LEU A C 1
ATOM 686 O O . LEU A 1 83 ? 4.141 -3.010 2.087 1.00 15.73 83 LEU A O 1
ATOM 691 N N . MET A 1 84 ? 6.336 -2.612 2.410 1.00 15.67 84 MET A N 1
ATOM 692 C CA . MET A 1 84 ? 6.412 -1.598 1.375 1.00 15.33 84 MET A CA 1
ATOM 693 C C . MET A 1 84 ? 6.718 -2.281 0.059 1.00 15.25 84 MET A C 1
ATOM 694 O O . MET A 1 84 ? 7.552 -3.191 -0.004 1.00 15.18 84 MET A O 1
ATOM 699 N N . VAL A 1 85 ? 6.016 -1.853 -0.983 1.00 14.88 85 VAL A N 1
ATOM 700 C CA . VAL A 1 85 ? 6.291 -2.308 -2.334 1.00 14.60 85 VAL A CA 1
ATOM 701 C C . VAL A 1 85 ? 6.847 -1.108 -3.090 1.00 14.43 85 VAL A C 1
ATOM 702 O O . VAL A 1 85 ? 6.124 -0.149 -3.368 1.00 14.17 85 VAL A O 1
ATOM 706 N N . VAL A 1 86 ? 8.142 -1.154 -3.395 1.00 14.37 86 VAL A N 1
ATOM 707 C CA . VAL A 1 86 ? 8.807 -0.046 -4.078 1.00 14.46 86 VAL A CA 1
ATOM 708 C C . VAL A 1 86 ? 8.624 -0.201 -5.584 1.00 14.59 86 VAL A C 1
ATOM 709 O O . VAL A 1 86 ? 9.288 -1.026 -6.223 1.00 14.70 86 VAL A O 1
ATOM 713 N N . CYS A 1 87 ? 7.703 0.585 -6.138 1.00 14.82 87 CYS A N 1
ATOM 714 C CA . CYS A 1 87 ? 7.370 0.499 -7.555 1.00 15.18 87 CYS A CA 1
ATOM 715 C C . CYS A 1 87 ? 8.155 1.509 -8.372 1.00 15.54 87 CYS A C 1
ATOM 716 O O . CYS A 1 87 ? 8.321 2.659 -7.966 1.00 15.57 87 CYS A O 1
ATOM 719 N N . SER A 1 88 ? 8.653 1.056 -9.516 1.00 16.02 88 SER A N 1
ATOM 720 C CA . SER A 1 88 ? 9.297 1.928 -10.486 1.00 16.52 88 SER A CA 1
ATOM 721 C C . SER A 1 88 ? 8.253 2.496 -11.440 1.00 17.12 88 SER A C 1
ATOM 722 O O . SER A 1 88 ? 7.347 1.781 -11.877 1.00 17.13 88 SER A O 1
ATOM 725 N N . LEU A 1 89 ? 8.374 3.789 -11.734 1.00 17.52 89 LEU A N 1
ATOM 726 C CA . LEU A 1 89 ? 7.519 4.463 -12.707 1.00 18.21 89 LEU A CA 1
ATOM 727 C C . LEU A 1 89 ? 7.733 3.930 -14.121 1.00 18.77 89 LEU A C 1
ATOM 728 O O . LEU A 1 89 ? 8.814 3.438 -14.450 1.00 18.65 89 LEU A O 1
ATOM 733 N N . ARG A 1 90 ? 6.691 4.023 -14.944 1.00 19.62 90 ARG A N 1
ATOM 734 C CA . ARG A 1 90 ? 6.810 3.805 -16.387 1.00 20.64 90 ARG A CA 1
ATOM 735 C C . ARG A 1 90 ? 7.623 4.946 -17.007 1.00 20.98 90 ARG A C 1
ATOM 736 O O . ARG A 1 90 ? 7.534 6.086 -16.545 1.00 20.86 90 ARG A O 1
ATOM 744 N N . PRO A 1 91 ? 8.422 4.644 -18.052 1.00 21.55 91 PRO A N 1
ATOM 745 C CA . PRO A 1 91 ? 9.167 5.690 -18.762 1.00 22.08 91 PRO A CA 1
ATOM 746 C C . PRO A 1 91 ? 8.266 6.742 -19.427 1.00 22.60 91 PRO A C 1
ATOM 747 O O . PRO A 1 91 ? 8.688 7.886 -19.607 1.00 22.54 91 PRO A O 1
ATOM 751 N N . SER A 1 92 ? 7.037 6.351 -19.768 1.00 23.26 92 SER A N 1
ATOM 752 C CA . SER A 1 92 ? 6.052 7.253 -20.366 1.00 23.83 92 SER A CA 1
ATOM 753 C C . SER A 1 92 ? 5.561 8.298 -19.367 1.00 24.32 92 SER A C 1
ATOM 754 O O . SER A 1 92 ? 5.101 9.370 -19.760 1.00 24.39 92 SER A O 1
ATOM 757 N N . GLU A 1 93 ? 5.653 7.967 -18.079 1.00 24.91 93 GLU A N 1
ATOM 758 C CA . GLU A 1 93 ? 5.287 8.881 -17.002 1.00 25.43 93 GLU A CA 1
ATOM 759 C C . GLU A 1 93 ? 6.505 9.645 -16.491 1.00 25.59 93 GLU A C 1
ATOM 760 O O . GLU A 1 93 ? 6.363 10.694 -15.856 1.00 25.60 93 GLU A O 1
ATOM 766 N N . LEU A 1 94 ? 7.696 9.112 -16.764 1.00 25.67 94 LEU A N 1
ATOM 767 C CA . LEU A 1 94 ? 8.947 9.796 -16.440 1.00 25.84 94 LEU A CA 1
ATOM 768 C C . LEU A 1 94 ? 9.088 11.040 -17.316 1.00 26.01 94 LEU A C 1
ATOM 769 O O . LEU A 1 94 ? 9.230 12.155 -16.815 1.00 26.19 94 LEU A O 1
ATOM 774 N N . LEU A 1 95 ? 9.027 10.828 -18.626 1.00 26.21 95 LEU A N 1
ATOM 775 C CA . LEU A 1 95 ? 9.067 11.903 -19.609 1.00 26.37 95 LEU A CA 1
ATOM 776 C C . LEU A 1 95 ? 7.722 12.638 -19.648 1.00 26.48 95 LEU A C 1
ATOM 777 O O . LEU A 1 95 ? 6.709 12.090 -19.209 1.00 26.68 95 LEU A O 1
ATOM 782 N N . PRO A 1 96 ? 7.707 13.886 -20.158 1.00 26.57 96 PRO A N 1
ATOM 783 C CA . PRO A 1 96 ? 6.438 14.614 -20.267 1.00 26.63 96 PRO A CA 1
ATOM 784 C C . PRO A 1 96 ? 5.497 14.043 -21.334 1.00 26.64 96 PRO A C 1
ATOM 785 O O . PRO A 1 96 ? 5.911 13.239 -22.172 1.00 26.58 96 PRO A O 1
ATOM 789 N N . MET A 1 129 ? 18.407 -3.498 -18.115 1.00 23.64 129 MET A N 1
ATOM 790 C CA . MET A 1 129 ? 19.211 -3.408 -19.333 1.00 23.55 129 MET A CA 1
ATOM 791 C C . MET A 1 129 ? 18.757 -2.232 -20.206 1.00 23.15 129 MET A C 1
ATOM 792 O O . MET A 1 129 ? 19.564 -1.619 -20.916 1.00 23.23 129 MET A O 1
ATOM 797 N N . GLN A 1 130 ? 17.463 -1.922 -20.145 1.00 22.43 130 GLN A N 1
ATOM 798 C CA . GLN A 1 130 ? 16.903 -0.786 -20.865 1.00 21.63 130 GLN A CA 1
ATOM 799 C C . GLN A 1 130 ? 17.363 0.493 -20.172 1.00 21.07 130 GLN A C 1
ATOM 800 O O . GLN A 1 130 ? 17.239 0.623 -18.952 1.00 20.79 130 GLN A O 1
ATOM 806 N N . ARG A 1 131 ? 17.903 1.425 -20.953 1.00 20.45 131 ARG A N 1
ATOM 807 C CA . ARG A 1 131 ? 18.563 2.610 -20.399 1.00 19.92 131 ARG A CA 1
ATOM 808 C C . ARG A 1 131 ? 17.681 3.432 -19.453 1.00 19.34 131 ARG A C 1
ATOM 809 O O . ARG A 1 131 ? 18.100 3.731 -18.334 1.00 19.17 131 ARG A O 1
ATOM 817 N N . LEU A 1 132 ? 16.463 3.764 -19.882 1.00 18.53 132 LEU A N 1
ATOM 818 C CA . LEU A 1 132 ? 15.533 4.511 -19.022 1.00 18.12 132 LEU A CA 1
ATOM 819 C C . LEU A 1 132 ? 15.065 3.717 -17.805 1.00 17.64 132 LEU A C 1
ATOM 820 O O . LEU A 1 132 ? 14.854 4.280 -16.726 1.00 17.44 132 LEU A O 1
ATOM 825 N N . GLU A 1 133 ? 14.902 2.412 -17.990 1.00 17.05 133 GLU A N 1
ATOM 826 C CA . GLU A 1 133 ? 14.480 1.522 -16.916 1.00 16.74 133 GLU A CA 1
ATOM 827 C C . GLU A 1 133 ? 15.553 1.413 -15.828 1.00 16.13 133 GLU A C 1
ATOM 828 O O . GLU A 1 133 ? 15.236 1.449 -14.635 1.00 15.82 133 GLU A O 1
ATOM 834 N N . SER A 1 134 ? 16.815 1.303 -16.244 1.00 15.46 134 SER A N 1
ATOM 835 C CA . SER A 1 134 ? 17.943 1.243 -15.306 1.00 15.00 134 SER A CA 1
ATOM 836 C C . SER A 1 134 ? 18.134 2.559 -14.546 1.00 14.50 134 SER A C 1
ATOM 837 O O . SER A 1 134 ? 18.415 2.552 -13.347 1.00 14.44 134 SER A O 1
ATOM 840 N N . TYR A 1 135 ? 17.980 3.677 -15.255 1.00 13.94 135 TYR A N 1
ATOM 841 C CA . TYR A 1 135 ? 18.009 5.014 -14.656 1.00 13.66 135 TYR A CA 1
ATOM 842 C C . TYR A 1 135 ? 16.964 5.162 -13.545 1.00 13.23 135 TYR A C 1
ATOM 843 O O . TYR A 1 135 ? 17.269 5.654 -12.458 1.00 13.09 135 TYR A O 1
ATOM 852 N N . ILE A 1 136 ? 15.734 4.743 -13.838 1.00 12.49 136 ILE A N 1
ATOM 853 C CA . ILE A 1 136 ? 14.624 4.824 -12.887 1.00 11.99 136 ILE A CA 1
ATOM 854 C C . ILE A 1 136 ? 14.883 3.970 -11.635 1.00 11.76 136 ILE A C 1
ATOM 855 O O . ILE A 1 136 ? 14.607 4.399 -10.509 1.00 11.49 136 ILE A O 1
ATOM 860 N N . LEU A 1 137 ? 15.429 2.773 -11.839 1.00 11.45 137 LEU A N 1
ATOM 861 C CA . LEU A 1 137 ? 15.780 1.882 -10.733 1.00 11.28 137 LEU A CA 1
ATOM 862 C C . LEU A 1 137 ? 16.875 2.473 -9.831 1.00 11.15 137 LEU A C 1
ATOM 863 O O . LEU A 1 137 ? 16.860 2.269 -8.613 1.00 11.06 137 LEU A O 1
ATOM 868 N N . GLU A 1 138 ? 17.814 3.201 -10.439 1.00 10.93 138 GLU A N 1
ATOM 869 C CA . GLU A 1 138 ? 18.897 3.859 -9.703 1.00 10.66 138 GLU A CA 1
ATOM 870 C C . GLU A 1 138 ? 18.340 4.855 -8.686 1.00 10.54 138 GLU A C 1
ATOM 871 O O . GLU A 1 138 ? 18.806 4.909 -7.548 1.00 10.25 138 GLU A O 1
ATOM 877 N N . GLN A 1 139 ? 17.340 5.628 -9.108 1.00 10.45 139 GLN A N 1
ATOM 878 C CA . GLN A 1 139 ? 16.684 6.613 -8.244 1.00 10.52 139 GLN A CA 1
ATOM 879 C C . GLN A 1 139 ? 15.911 5.917 -7.128 1.00 10.54 139 GLN A C 1
ATOM 880 O O . GLN A 1 139 ? 15.968 6.333 -5.972 1.00 10.75 139 GLN A O 1
ATOM 886 N N . CYS A 1 140 ? 15.196 4.855 -7.495 1.00 10.77 140 CYS A N 1
ATOM 887 C CA . CYS A 1 140 ? 14.447 4.028 -6.553 1.00 10.58 140 CYS A CA 1
ATOM 888 C C . CYS A 1 140 ? 15.354 3.419 -5.482 1.00 10.50 140 CYS A C 1
ATOM 889 O O . CYS A 1 140 ? 15.002 3.394 -4.296 1.00 10.26 140 CYS A O 1
ATOM 892 N N . TYR A 1 141 ? 16.517 2.933 -5.907 1.00 10.18 141 TYR A N 1
ATOM 893 C CA . TYR A 1 141 ? 17.500 2.370 -4.981 1.00 10.07 141 TYR A CA 1
ATOM 894 C C . TYR A 1 141 ? 18.034 3.392 -3.971 1.00 9.73 141 TYR A C 1
ATOM 895 O O . TYR A 1 141 ? 18.249 3.055 -2.806 1.00 9.57 141 TYR A O 1
ATOM 904 N N . ILE A 1 142 ? 18.244 4.633 -4.416 1.00 9.45 142 ILE A N 1
ATOM 905 C CA . ILE A 1 142 ? 18.621 5.720 -3.503 1.00 9.06 142 ILE A CA 1
ATOM 906 C C . ILE A 1 142 ? 17.571 5.848 -2.397 1.00 8.99 142 ILE A C 1
ATOM 907 O O . ILE A 1 142 ? 17.893 5.789 -1.205 1.00 8.59 142 ILE A O 1
ATOM 912 N N . ALA A 1 143 ? 16.315 6.001 -2.812 1.00 8.87 143 ALA A N 1
ATOM 913 C CA . ALA A 1 143 ? 15.193 6.105 -1.891 1.00 8.87 143 ALA A CA 1
ATOM 914 C C . ALA A 1 143 ? 15.201 4.979 -0.857 1.00 9.08 143 ALA A C 1
ATOM 915 O O . ALA A 1 143 ? 14.985 5.228 0.329 1.00 8.83 143 ALA A O 1
ATOM 917 N N . VAL A 1 144 ? 15.469 3.753 -1.314 1.00 9.29 144 VAL A N 1
ATOM 918 C CA . VAL A 1 144 ? 15.573 2.584 -0.439 1.00 9.99 144 VAL A CA 1
ATOM 919 C C . VAL A 1 144 ? 16.634 2.778 0.651 1.00 10.34 144 VAL A C 1
ATOM 920 O O . VAL A 1 144 ? 16.375 2.518 1.832 1.00 10.44 144 VAL A O 1
ATOM 924 N N . GLY A 1 145 ? 17.814 3.244 0.243 1.00 10.76 145 GLY A N 1
ATOM 925 C CA . GLY A 1 145 ? 18.912 3.534 1.169 1.00 11.19 145 GLY A CA 1
ATOM 926 C C . GLY A 1 145 ? 18.569 4.582 2.217 1.00 11.53 145 GLY A C 1
ATOM 927 O O . GLY A 1 145 ? 18.972 4.463 3.376 1.00 11.31 145 GLY A O 1
ATOM 928 N N . GLN A 1 146 ? 17.824 5.607 1.808 1.00 12.12 146 GLN A N 1
ATOM 929 C CA . GLN A 1 146 ? 17.350 6.636 2.735 1.00 12.52 146 GLN A CA 1
ATOM 930 C C . GLN A 1 146 ? 16.296 6.084 3.701 1.00 12.78 146 GLN A C 1
ATOM 931 O O . GLN A 1 146 ? 16.397 6.286 4.917 1.00 12.77 146 GLN A O 1
ATOM 937 N N . ILE A 1 147 ? 15.305 5.383 3.151 1.00 13.20 147 ILE A N 1
ATOM 938 C CA . ILE A 1 147 ? 14.207 4.789 3.923 1.00 13.52 147 ILE A CA 1
ATOM 939 C C . ILE A 1 147 ? 14.698 3.921 5.079 1.00 13.83 147 ILE A C 1
ATOM 940 O O . ILE A 1 147 ? 14.233 4.071 6.212 1.00 14.02 147 ILE A O 1
ATOM 945 N N . CYS A 1 148 ? 15.637 3.021 4.791 1.00 14.05 148 CYS A N 1
ATOM 946 C CA . CYS A 1 148 ? 16.128 2.077 5.794 1.00 14.22 148 CYS A CA 1
ATOM 947 C C . CYS A 1 148 ? 16.953 2.741 6.900 1.00 14.31 148 CYS A C 1
ATOM 948 O O . CYS A 1 148 ? 17.025 2.229 8.020 1.00 14.58 148 CYS A O 1
ATOM 951 N N . MET A 1 149 ? 17.558 3.883 6.584 1.00 14.26 149 MET A N 1
ATOM 952 C CA . MET A 1 149 ? 18.200 4.730 7.591 1.00 14.11 149 MET A CA 1
ATOM 953 C C . MET A 1 149 ? 17.159 5.460 8.449 1.00 13.83 149 MET A C 1
ATOM 954 O O . MET A 1 149 ? 17.326 5.596 9.661 1.00 13.61 149 MET A O 1
ATOM 959 N N . GLY A 1 150 ? 16.086 5.924 7.814 1.00 13.66 150 GLY A N 1
ATOM 960 C CA . GLY A 1 150 ? 14.995 6.598 8.517 1.00 13.52 150 GLY A CA 1
ATOM 961 C C . GLY A 1 150 ? 14.289 5.665 9.484 1.00 13.44 150 GLY A C 1
ATOM 962 O O . GLY A 1 150 ? 13.988 6.044 10.618 1.00 13.47 150 GLY A O 1
ATOM 963 N N . VAL A 1 151 ? 14.050 4.435 9.030 1.00 13.17 151 VAL A N 1
ATOM 964 C CA . VAL A 1 151 ? 13.378 3.400 9.822 1.00 13.11 151 VAL A CA 1
ATOM 965 C C . VAL A 1 151 ? 14.160 3.054 11.097 1.00 13.10 151 VAL A C 1
ATOM 966 O O . VAL A 1 151 ? 13.570 2.726 12.134 1.00 12.90 151 VAL A O 1
ATOM 970 N N . SER A 1 152 ? 15.485 3.146 11.019 1.00 12.90 152 SER A N 1
ATOM 971 C CA . SER A 1 152 ? 16.335 2.895 12.179 1.00 13.03 152 SER A CA 1
ATOM 972 C C . SER A 1 152 ? 16.314 4.062 13.157 1.00 12.92 152 SER A C 1
ATOM 973 O O . SER A 1 152 ? 16.419 3.859 14.367 1.00 13.04 152 SER A O 1
ATOM 976 N N . LEU A 1 153 ? 16.169 5.277 12.631 1.00 13.10 153 LEU A N 1
ATOM 977 C CA . LEU A 1 153 ? 16.097 6.480 13.462 1.00 13.35 153 LEU A CA 1
ATOM 978 C C . LEU A 1 153 ? 14.844 6.532 14.336 1.00 13.93 153 LEU A C 1
ATOM 979 O O . LEU A 1 153 ? 14.889 7.036 15.464 1.00 13.98 153 LEU A O 1
ATOM 984 N N . MET A 1 154 ? 13.736 6.010 13.807 1.00 14.48 154 MET A N 1
ATOM 985 C CA . MET A 1 154 ? 12.467 5.936 14.537 1.00 15.21 154 MET A CA 1
ATOM 986 C C . MET A 1 154 ? 12.510 4.926 15.683 1.00 15.50 154 MET A C 1
ATOM 987 O O . MET A 1 154 ? 11.779 5.066 16.667 1.00 15.52 154 MET A O 1
ATOM 992 N N . GLY A 1 155 ? 13.359 3.911 15.544 1.00 15.95 155 GLY A N 1
ATOM 993 C CA . GLY A 1 155 ? 13.454 2.832 16.524 1.00 16.32 155 GLY A CA 1
ATOM 994 C C . GLY A 1 155 ? 12.851 1.538 16.016 1.00 16.72 155 GLY A C 1
ATOM 995 O O . GLY A 1 155 ? 12.637 0.599 16.786 1.00 16.78 155 GLY A O 1
ATOM 996 N N . LEU A 1 156 ? 12.585 1.488 14.712 1.00 16.92 156 LEU A N 1
ATOM 997 C CA . LEU A 1 156 ? 11.966 0.325 14.088 1.00 17.36 156 LEU A CA 1
ATOM 998 C C . LEU A 1 156 ? 12.983 -0.450 13.244 1.00 17.58 156 LEU A C 1
ATOM 999 O O . LEU A 1 156 ? 14.175 -0.124 13.236 1.00 17.49 156 LEU A O 1
ATOM 1004 N N . ASP A 1 157 ? 12.515 -1.480 12.547 1.00 17.91 157 ASP A N 1
ATOM 1005 C CA . ASP A 1 157 ? 13.404 -2.337 11.771 1.00 18.29 157 ASP A CA 1
ATOM 1006 C C . ASP A 1 157 ? 12.853 -2.656 10.390 1.00 18.38 157 ASP A C 1
ATOM 1007 O O . ASP A 1 157 ? 11.641 -2.609 10.160 1.00 18.38 157 ASP A O 1
ATOM 1012 N N . SER A 1 158 ? 13.760 -2.982 9.475 1.00 18.41 158 SER A N 1
ATOM 1013 C CA . SER A 1 158 ? 13.396 -3.286 8.100 1.00 18.49 158 SER A CA 1
ATOM 1014 C C . SER A 1 158 ? 14.210 -4.445 7.532 1.00 18.65 158 SER A C 1
ATOM 1015 O O . SER A 1 158 ? 15.228 -4.854 8.101 1.00 18.39 158 SER A O 1
ATOM 1018 N N . CYS A 1 159 ? 13.731 -4.978 6.414 1.00 18.96 159 CYS A N 1
ATOM 1019 C CA . CYS A 1 159 ? 14.491 -5.915 5.595 1.00 19.48 159 CYS A CA 1
ATOM 1020 C C . CYS A 1 159 ? 14.105 -5.689 4.139 1.00 19.68 159 CYS A C 1
ATOM 1021 O O . CYS A 1 159 ? 12.935 -5.832 3.773 1.00 19.64 159 CYS A O 1
ATOM 1024 N N . ILE A 1 160 ? 15.085 -5.296 3.326 1.00 19.99 160 ILE A N 1
ATOM 1025 C CA . ILE A 1 160 ? 14.900 -5.172 1.879 1.00 20.33 160 ILE A CA 1
ATOM 1026 C C . ILE A 1 160 ? 14.750 -6.583 1.315 1.00 20.70 160 ILE A C 1
ATOM 1027 O O . ILE A 1 160 ? 15.493 -7.480 1.705 1.00 20.68 160 ILE A O 1
ATOM 1032 N N . ILE A 1 161 ? 13.783 -6.782 0.421 1.00 21.03 161 ILE A N 1
ATOM 1033 C CA . ILE A 1 161 ? 13.502 -8.119 -0.115 1.00 21.60 161 ILE A CA 1
ATOM 1034 C C . ILE A 1 161 ? 13.421 -8.143 -1.643 1.00 22.09 161 ILE A C 1
ATOM 1035 O O . ILE A 1 161 ? 12.571 -7.481 -2.247 1.00 22.06 161 ILE A O 1
ATOM 1040 N N . GLY A 1 162 ? 14.321 -8.913 -2.249 1.00 22.59 162 GLY A N 1
ATOM 1041 C CA . GLY A 1 162 ? 14.327 -9.146 -3.690 1.00 23.37 162 GLY A CA 1
ATOM 1042 C C . GLY A 1 162 ? 14.023 -10.597 -4.026 1.00 23.92 162 GLY A C 1
ATOM 1043 O O . GLY A 1 162 ? 13.853 -10.949 -5.193 1.00 23.76 162 GLY A O 1
ATOM 1044 N N . GLY A 1 163 ? 13.952 -11.436 -2.995 1.00 24.65 163 GLY A N 1
ATOM 1045 C CA . GLY A 1 163 ? 13.671 -12.859 -3.165 1.00 25.62 163 GLY A CA 1
ATOM 1046 C C . GLY A 1 163 ? 12.186 -13.161 -3.180 1.00 26.36 163 GLY A C 1
ATOM 1047 O O . GLY A 1 163 ? 11.620 -13.567 -2.164 1.00 26.49 163 GLY A O 1
ATOM 1048 N N . PHE A 1 164 ? 11.559 -12.963 -4.339 1.00 27.12 164 PHE A N 1
ATOM 1049 C CA . PHE A 1 164 ? 10.127 -13.218 -4.518 1.00 27.88 164 PHE A CA 1
ATOM 1050 C C . PHE A 1 164 ? 9.776 -13.455 -5.984 1.00 28.40 164 PHE A C 1
ATOM 1051 O O . PHE A 1 164 ? 10.492 -13.003 -6.880 1.00 28.54 164 PHE A O 1
ATOM 1059 N N . ASP A 1 165 ? 8.669 -14.161 -6.211 1.00 29.06 165 ASP A N 1
ATOM 1060 C CA . ASP A 1 165 ? 8.112 -14.371 -7.544 1.00 29.62 165 ASP A CA 1
ATOM 1061 C C . ASP A 1 165 ? 7.474 -13.063 -8.027 1.00 30.06 165 ASP A C 1
ATOM 1062 O O . ASP A 1 165 ? 6.430 -12.660 -7.511 1.00 30.14 165 ASP A O 1
ATOM 1067 N N . PRO A 1 166 ? 8.102 -12.398 -9.019 1.00 30.50 166 PRO A N 1
ATOM 1068 C CA . PRO A 1 166 ? 7.644 -11.082 -9.477 1.00 30.85 166 PRO A CA 1
ATOM 1069 C C . PRO A 1 166 ? 6.299 -11.103 -10.210 1.00 31.24 166 PRO A C 1
ATOM 1070 O O . PRO A 1 166 ? 5.491 -10.187 -10.032 1.00 31.31 166 PRO A O 1
ATOM 1074 N N . LEU A 1 167 ? 6.065 -12.135 -11.020 1.00 31.57 167 LEU A N 1
ATOM 1075 C CA . LEU A 1 167 ? 4.806 -12.268 -11.752 1.00 31.87 167 LEU A CA 1
ATOM 1076 C C . LEU A 1 167 ? 3.621 -12.561 -10.836 1.00 32.04 167 LEU A C 1
ATOM 1077 O O . LEU A 1 167 ? 2.503 -12.114 -11.101 1.00 32.16 167 LEU A O 1
ATOM 1082 N N . LYS A 1 168 ? 3.874 -13.304 -9.760 1.00 32.24 168 LYS A N 1
ATOM 1083 C CA . LYS A 1 168 ? 2.819 -13.733 -8.843 1.00 32.40 168 LYS A CA 1
ATOM 1084 C C . LYS A 1 168 ? 2.396 -12.629 -7.874 1.00 32.49 168 LYS A C 1
ATOM 1085 O O . LYS A 1 168 ? 1.211 -12.492 -7.566 1.00 32.36 168 LYS A O 1
ATOM 1091 N N . VAL A 1 169 ? 3.363 -11.852 -7.388 1.00 32.57 169 VAL A N 1
ATOM 1092 C CA . VAL A 1 169 ? 3.068 -10.743 -6.474 1.00 32.75 169 VAL A CA 1
ATOM 1093 C C . VAL A 1 169 ? 2.350 -9.603 -7.200 1.00 32.87 169 VAL A C 1
ATOM 1094 O O . VAL A 1 169 ? 1.528 -8.904 -6.606 1.00 32.81 169 VAL A O 1
ATOM 1098 N N . GLY A 1 170 ? 2.667 -9.429 -8.483 1.00 33.06 170 GLY A N 1
ATOM 1099 C CA . GLY A 1 170 ? 1.967 -8.474 -9.339 1.00 33.53 170 GLY A CA 1
ATOM 1100 C C . GLY A 1 170 ? 0.528 -8.906 -9.538 1.00 33.74 170 GLY A C 1
ATOM 1101 O O . GLY A 1 170 ? -0.393 -8.096 -9.431 1.00 33.79 170 GLY A O 1
ATOM 1102 N N . GLU A 1 171 ? 0.353 -10.197 -9.814 1.00 34.05 171 GLU A N 1
ATOM 1103 C CA . GLU A 1 171 ? -0.957 -10.836 -9.947 1.00 34.37 171 GLU A CA 1
ATOM 1104 C C . GLU A 1 171 ? -1.901 -10.476 -8.792 1.00 34.46 171 GLU A C 1
ATOM 1105 O O . GLU A 1 171 ? -3.007 -9.984 -9.022 1.00 34.46 171 GLU A O 1
ATOM 1111 N N . VAL A 1 172 ? -1.449 -10.693 -7.557 1.00 34.51 172 VAL A N 1
ATOM 1112 C CA . VAL A 1 172 ? -2.290 -10.472 -6.372 1.00 34.66 172 VAL A CA 1
ATOM 1113 C C . VAL A 1 172 ? -2.447 -8.997 -5.986 1.00 34.68 172 VAL A C 1
ATOM 1114 O O . VAL A 1 172 ? -3.126 -8.674 -5.007 1.00 34.73 172 VAL A O 1
ATOM 1118 N N . LEU A 1 173 ? -1.823 -8.112 -6.760 1.00 34.68 173 LEU A N 1
ATOM 1119 C CA . LEU A 1 173 ? -1.946 -6.669 -6.551 1.00 34.68 173 LEU A CA 1
ATOM 1120 C C . LEU A 1 173 ? -2.554 -5.964 -7.765 1.00 34.69 173 LEU A C 1
ATOM 1121 O O . LEU A 1 173 ? -2.730 -4.743 -7.757 1.00 34.68 173 LEU A O 1
ATOM 1126 N N . GLU A 1 174 ? -2.884 -6.746 -8.792 1.00 34.85 174 GLU A N 1
ATOM 1127 C CA . GLU A 1 174 ? -3.394 -6.226 -10.066 1.00 34.98 174 GLU A CA 1
ATOM 1128 C C . GLU A 1 174 ? -4.751 -5.524 -9.982 1.00 34.92 174 GLU A C 1
ATOM 1129 O O . GLU A 1 174 ? -4.884 -4.377 -10.411 1.00 34.98 174 GLU A O 1
ATOM 1135 N N . GLU A 1 175 ? -5.750 -6.220 -9.442 1.00 34.92 175 GLU A N 1
ATOM 1136 C CA . GLU A 1 175 ? -7.116 -5.691 -9.352 1.00 34.82 175 GLU A CA 1
ATOM 1137 C C . GLU A 1 175 ? -7.197 -4.459 -8.448 1.00 34.69 175 GLU A C 1
ATOM 1138 O O . GLU A 1 175 ? -8.113 -3.642 -8.574 1.00 34.68 175 GLU A O 1
ATOM 1144 N N . ARG A 1 176 ? -6.221 -4.339 -7.551 1.00 34.47 176 ARG A N 1
ATOM 1145 C CA . ARG A 1 176 ? -6.159 -3.249 -6.592 1.00 34.22 176 ARG A CA 1
ATOM 1146 C C . ARG A 1 176 ? -5.517 -2.008 -7.214 1.00 34.10 176 ARG A C 1
ATOM 1147 O O . ARG A 1 176 ? -6.023 -0.895 -7.059 1.00 34.12 176 ARG A O 1
ATOM 1155 N N . ILE A 1 177 ? -4.408 -2.210 -7.922 1.00 33.92 177 ILE A N 1
ATOM 1156 C CA . ILE A 1 177 ? -3.721 -1.136 -8.644 1.00 33.72 177 ILE A CA 1
ATOM 1157 C C . ILE A 1 177 ? -3.176 -1.634 -9.982 1.00 33.43 177 ILE A C 1
ATOM 1158 O O . ILE A 1 177 ? -2.850 -2.816 -10.124 1.00 33.47 177 ILE A O 1
ATOM 1163 N N . ASN A 1 178 ? -3.078 -0.727 -10.954 1.00 33.03 178 ASN A N 1
ATOM 1164 C CA . ASN A 1 178 ? -2.511 -1.042 -12.267 1.00 32.63 178 ASN A CA 1
ATOM 1165 C C . ASN A 1 178 ? -1.196 -1.799 -12.136 1.00 32.40 178 ASN A C 1
ATOM 1166 O O . ASN A 1 178 ? -0.381 -1.480 -11.264 1.00 32.29 178 ASN A O 1
ATOM 1171 N N . LYS A 1 179 ? -1.005 -2.799 -12.999 1.00 31.96 179 LYS A N 1
ATOM 1172 C CA . LYS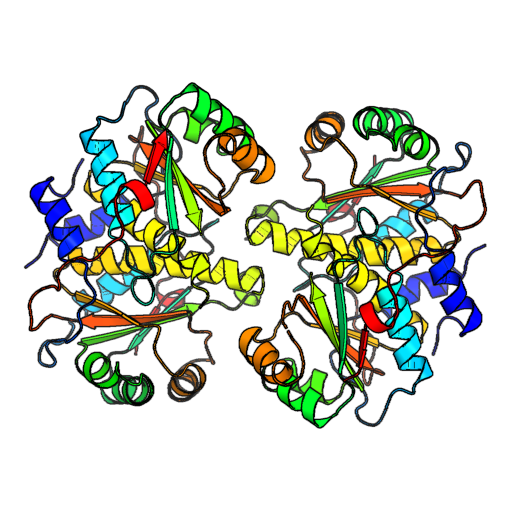 A 1 179 ? 0.161 -3.685 -12.940 1.00 31.67 179 LYS A CA 1
ATOM 1173 C C . LYS A 1 179 ? 1.475 -2.903 -12.896 1.00 31.18 179 LYS A C 1
ATOM 1174 O O . LYS A 1 179 ? 1.871 -2.278 -13.886 1.00 31.27 179 LYS A O 1
ATOM 1180 N N . PRO A 1 180 ? 2.148 -2.933 -11.732 1.00 30.69 180 PRO A N 1
ATOM 1181 C CA . PRO A 1 180 ? 3.344 -2.139 -11.510 1.00 30.16 180 PRO A CA 1
ATOM 1182 C C . PRO A 1 180 ? 4.629 -2.907 -11.797 1.00 29.61 180 PRO A C 1
ATOM 1183 O O . PRO A 1 180 ? 4.647 -4.137 -11.736 1.00 29.58 180 PRO A O 1
ATOM 1187 N N . LYS A 1 181 ? 5.691 -2.175 -12.116 1.00 28.96 181 LYS A N 1
ATOM 1188 C CA . LYS A 1 181 ? 7.020 -2.755 -12.191 1.00 28.31 181 LYS A CA 1
ATOM 1189 C C . LYS A 1 181 ? 7.655 -2.596 -10.812 1.00 27.89 181 LYS A C 1
ATOM 1190 O O . LYS A 1 181 ? 7.808 -1.478 -10.309 1.00 27.83 181 LYS A O 1
ATOM 1196 N N . ILE A 1 182 ? 7.993 -3.723 -10.197 1.00 27.28 182 ILE A N 1
ATOM 1197 C CA . ILE A 1 182 ? 8.472 -3.737 -8.820 1.00 26.82 182 ILE A CA 1
ATOM 1198 C C . ILE A 1 182 ? 9.993 -3.836 -8.771 1.00 26.53 182 ILE A C 1
ATOM 1199 O O . ILE A 1 182 ? 10.579 -4.807 -9.252 1.00 26.60 182 ILE A O 1
ATOM 1204 N N . ALA A 1 183 ? 10.620 -2.815 -8.195 1.00 26.09 183 ALA A N 1
ATOM 1205 C CA . ALA A 1 183 ? 12.068 -2.792 -8.012 1.00 25.56 183 ALA A CA 1
ATOM 1206 C C . ALA A 1 183 ? 12.477 -3.744 -6.889 1.00 25.16 183 ALA A C 1
ATOM 1207 O O . ALA A 1 183 ? 13.310 -4.631 -7.088 1.00 25.16 183 ALA A O 1
ATOM 1209 N N . CYS A 1 184 ? 11.872 -3.554 -5.718 1.00 24.58 184 CYS A N 1
ATOM 1210 C CA . CYS A 1 184 ? 12.107 -4.401 -4.553 1.00 24.14 184 CYS A CA 1
ATOM 1211 C C . CYS A 1 184 ? 11.011 -4.188 -3.510 1.00 23.72 184 CYS A C 1
ATOM 1212 O O . CYS A 1 184 ? 10.203 -3.262 -3.621 1.00 23.74 184 CYS A O 1
ATOM 1215 N N . LEU A 1 185 ? 10.992 -5.055 -2.502 1.00 23.22 185 LEU A N 1
ATOM 1216 C CA . LEU A 1 185 ? 10.098 -4.905 -1.361 1.00 22.73 185 LEU A CA 1
ATOM 1217 C C . LEU A 1 185 ? 10.903 -4.450 -0.152 1.00 22.47 185 LEU A C 1
ATOM 1218 O O . LEU A 1 185 ? 12.121 -4.636 -0.109 1.00 22.25 185 LEU A O 1
ATOM 1223 N N . ILE A 1 186 ? 10.227 -3.833 0.813 1.00 22.15 186 ILE A N 1
ATOM 1224 C CA . ILE A 1 186 ? 10.829 -3.547 2.115 1.00 22.20 186 ILE A CA 1
ATOM 1225 C C . ILE A 1 186 ? 9.860 -3.969 3.214 1.00 22.18 186 ILE A C 1
ATOM 1226 O O . ILE A 1 186 ? 8.815 -3.340 3.404 1.00 22.33 186 ILE A O 1
ATOM 1231 N N . ALA A 1 187 ? 10.200 -5.047 3.918 1.00 22.14 187 ALA A N 1
ATOM 1232 C CA . ALA A 1 187 ? 9.443 -5.466 5.096 1.00 22.15 187 ALA A CA 1
ATOM 1233 C C . ALA A 1 187 ? 9.753 -4.511 6.239 1.00 22.18 187 ALA A C 1
ATOM 1234 O O . ALA A 1 187 ? 10.884 -4.042 6.375 1.00 21.92 187 ALA A O 1
ATOM 1236 N N . LEU A 1 188 ? 8.741 -4.219 7.048 1.00 22.45 188 LEU A N 1
ATOM 1237 C CA . LEU A 1 188 ? 8.858 -3.217 8.105 1.00 22.91 188 LEU A CA 1
ATOM 1238 C C . LEU A 1 188 ? 8.229 -3.726 9.399 1.00 23.27 188 LEU A C 1
ATOM 1239 O O . LEU A 1 188 ? 7.274 -4.506 9.364 1.00 23.21 188 LEU A O 1
ATOM 1244 N N . GLY A 1 189 ? 8.767 -3.280 10.534 1.00 23.75 189 GLY A N 1
ATOM 1245 C CA . GLY A 1 189 ? 8.195 -3.613 11.839 1.00 24.26 189 GLY A CA 1
ATOM 1246 C C . GLY A 1 189 ? 9.110 -3.426 13.034 1.00 24.76 189 GLY A C 1
ATOM 1247 O O . GLY A 1 189 ? 10.055 -2.637 12.998 1.00 24.56 189 GLY A O 1
ATOM 1248 N N . LYS A 1 190 ? 8.803 -4.165 14.097 1.00 25.29 190 LYS A N 1
ATOM 1249 C CA . LYS A 1 190 ? 9.566 -4.166 15.341 1.00 25.87 190 LYS A CA 1
ATOM 1250 C C . LYS A 1 190 ? 10.209 -5.543 15.496 1.00 26.24 190 LYS A C 1
ATOM 1251 O O . LYS A 1 190 ? 9.565 -6.563 15.239 1.00 26.27 190 LYS A O 1
ATOM 1257 N N . ARG A 1 191 ? 11.472 -5.568 15.914 1.00 26.71 191 ARG A N 1
ATOM 1258 C CA . ARG A 1 191 ? 12.222 -6.823 16.046 1.00 27.27 191 ARG A CA 1
ATOM 1259 C C . ARG A 1 191 ? 11.869 -7.620 17.305 1.00 27.36 191 ARG A C 1
ATOM 1260 O O . ARG A 1 191 ? 11.458 -7.053 18.318 1.00 27.42 191 ARG A O 1
ATOM 1268 N N . VAL A 1 192 ? 12.031 -8.938 17.218 1.00 27.66 192 VAL A N 1
ATOM 1269 C CA . VAL A 1 192 ? 11.923 -9.826 18.378 1.00 27.86 192 VAL A CA 1
ATOM 1270 C C . VAL A 1 192 ? 13.307 -10.255 18.865 1.00 27.94 192 VAL A C 1
ATOM 1271 O O . VAL A 1 192 ? 13.518 -10.447 20.063 1.00 27.97 192 VAL A O 1
ATOM 1275 N N . ALA A 1 193 ? 14.240 -10.400 17.923 1.00 28.04 193 ALA A N 1
ATOM 1276 C CA . ALA A 1 193 ? 15.612 -10.804 18.220 1.00 28.14 193 ALA A CA 1
ATOM 1277 C C . ALA A 1 193 ? 16.593 -9.670 17.929 1.00 28.13 193 ALA A C 1
ATOM 1278 O O . ALA A 1 193 ? 16.264 -8.729 17.202 1.00 28.22 193 ALA A O 1
ATOM 1280 N N . GLU A 1 194 ? 17.793 -9.769 18.501 1.00 28.09 194 GLU A N 1
ATOM 1281 C CA . GLU A 1 194 ? 18.842 -8.760 18.327 1.00 28.07 194 GLU A CA 1
ATOM 1282 C C . GLU A 1 194 ? 19.330 -8.649 16.883 1.00 27.89 194 GLU A C 1
ATOM 1283 O O . GLU A 1 194 ? 19.037 -9.508 16.047 1.00 27.83 194 GLU A O 1
ATOM 1289 N N . ALA A 1 195 ? 20.081 -7.586 16.603 1.00 27.65 195 ALA A N 1
ATOM 1290 C CA . ALA A 1 195 ? 20.662 -7.372 15.283 1.00 27.36 195 ALA A CA 1
ATOM 1291 C C . ALA A 1 195 ? 21.763 -8.391 14.999 1.00 27.14 195 ALA A C 1
ATOM 1292 O O . ALA A 1 195 ? 22.563 -8.720 15.881 1.00 26.97 195 ALA A O 1
ATOM 1294 N N . SER A 1 196 ? 21.784 -8.895 13.768 1.00 26.90 196 SER A N 1
ATOM 1295 C CA . SER A 1 196 ? 22.818 -9.824 13.323 1.00 26.59 196 SER A CA 1
ATOM 1296 C C . SER A 1 196 ? 24.149 -9.093 13.205 1.00 26.41 196 SER A C 1
ATOM 1297 O O . SER A 1 196 ? 24.180 -7.875 13.016 1.00 26.29 196 SER A O 1
ATOM 1300 N N . GLN A 1 197 ? 25.246 -9.831 13.329 1.00 26.14 197 GLN A N 1
ATOM 1301 C CA . GLN A 1 197 ? 26.570 -9.228 13.217 1.00 25.96 197 GLN A CA 1
ATOM 1302 C C . GLN A 1 197 ? 26.902 -8.839 11.779 1.00 25.72 197 GLN A C 1
ATOM 1303 O O . GLN A 1 197 ? 26.591 -9.574 10.838 1.00 25.67 197 GLN A O 1
ATOM 1309 N N . LYS A 1 198 ? 27.523 -7.672 11.626 1.00 25.48 198 LYS A N 1
ATOM 1310 C CA . LYS A 1 198 ? 27.907 -7.152 10.318 1.00 25.25 198 LYS A CA 1
ATOM 1311 C C . LYS A 1 198 ? 29.014 -7.979 9.662 1.00 25.05 198 LYS A C 1
ATOM 1312 O O . LYS A 1 198 ? 30.043 -8.270 10.280 1.00 25.16 198 LYS A O 1
ATOM 1318 N N . SER A 1 199 ? 28.777 -8.357 8.409 1.00 24.58 199 SER A N 1
ATOM 1319 C CA . SER A 1 199 ? 29.756 -9.059 7.590 1.00 24.27 199 SER A CA 1
ATOM 1320 C C . SER A 1 199 ? 29.995 -8.262 6.306 1.00 23.96 199 SER A C 1
ATOM 1321 O O . SER A 1 199 ? 29.129 -8.202 5.429 1.00 23.82 199 SER A O 1
ATOM 1324 N N . ARG A 1 200 ? 31.162 -7.625 6.216 1.00 23.65 200 ARG A N 1
ATOM 1325 C CA . ARG A 1 200 ? 31.530 -6.820 5.046 1.00 23.25 200 ARG A CA 1
ATOM 1326 C C . ARG A 1 200 ? 32.978 -7.066 4.643 1.00 23.06 200 ARG A C 1
ATOM 1327 O O . ARG A 1 200 ? 33.827 -7.342 5.496 1.00 22.83 200 ARG A O 1
ATOM 1335 N N . LYS A 1 201 ? 33.253 -6.953 3.343 1.00 22.72 201 LYS A N 1
ATOM 1336 C CA . LYS A 1 201 ? 34.616 -7.059 2.824 1.00 22.36 201 LYS A CA 1
ATOM 1337 C C . LYS A 1 201 ? 35.501 -5.938 3.374 1.00 22.26 201 LYS A C 1
ATOM 1338 O O . LYS A 1 201 ? 35.001 -4.877 3.769 1.00 22.05 201 LYS A O 1
ATOM 1344 N N . SER A 1 202 ? 36.810 -6.185 3.399 1.00 22.08 202 SER A N 1
ATOM 1345 C CA . SER A 1 202 ? 37.764 -5.300 4.067 1.00 21.87 202 SER A CA 1
ATOM 1346 C C . SER A 1 202 ? 37.656 -3.851 3.611 1.00 21.83 202 SER A C 1
ATOM 1347 O O . SER A 1 202 ? 37.295 -3.570 2.465 1.00 21.76 202 SER A O 1
ATOM 1350 N N . LYS A 1 203 ? 37.978 -2.944 4.529 1.00 21.72 203 LYS A N 1
ATOM 1351 C CA . LYS A 1 203 ? 38.026 -1.510 4.256 1.00 21.76 203 LYS A CA 1
ATOM 1352 C C . LYS A 1 203 ? 38.880 -1.209 3.026 1.00 21.61 203 LYS A C 1
ATOM 1353 O O . LYS A 1 203 ? 38.558 -0.315 2.248 1.00 21.81 203 LYS A O 1
ATOM 1359 N N . VAL A 1 204 ? 39.947 -1.986 2.846 1.00 21.43 204 VAL A N 1
ATOM 1360 C CA . VAL A 1 204 ? 40.830 -1.871 1.682 1.00 21.17 204 VAL A CA 1
ATOM 1361 C C . VAL A 1 204 ? 40.101 -2.209 0.376 1.00 20.91 204 VAL A C 1
ATOM 1362 O O . VAL A 1 204 ? 40.247 -1.501 -0.625 1.00 20.90 204 VAL A O 1
ATOM 1366 N N . ASP A 1 205 ? 39.315 -3.284 0.395 1.00 20.49 205 ASP A N 1
ATOM 1367 C CA . ASP A 1 205 ? 38.578 -3.733 -0.786 1.00 20.23 205 ASP A CA 1
ATOM 1368 C C . ASP A 1 205 ? 37.512 -2.728 -1.230 1.00 19.70 205 ASP A C 1
ATOM 1369 O O . ASP A 1 205 ? 37.219 -2.613 -2.424 1.00 19.72 205 ASP A O 1
ATOM 1374 N N . ALA A 1 206 ? 36.958 -1.995 -0.265 1.00 19.05 206 ALA A N 1
ATOM 1375 C CA . ALA A 1 206 ? 35.854 -1.067 -0.509 1.00 18.17 206 ALA A CA 1
ATOM 1376 C C . ALA A 1 206 ? 36.284 0.390 -0.687 1.00 17.69 206 ALA A C 1
ATOM 1377 O O . ALA A 1 206 ? 35.614 1.151 -1.385 1.00 17.40 206 ALA A O 1
ATOM 1379 N N . ILE A 1 207 ? 37.390 0.776 -0.051 1.00 17.07 207 ILE A N 1
ATOM 1380 C CA . ILE A 1 207 ? 37.821 2.176 -0.023 1.00 16.57 207 ILE A CA 1
ATOM 1381 C C . ILE A 1 207 ? 39.230 2.377 -0.600 1.00 16.18 207 ILE A C 1
ATOM 1382 O O . ILE A 1 207 ? 40.161 1.643 -0.254 1.00 15.94 207 ILE A O 1
ATOM 1387 N N . THR A 1 208 ? 39.358 3.371 -1.480 1.00 15.49 208 THR A N 1
ATOM 1388 C CA . THR A 1 208 ? 40.648 3.858 -1.971 1.00 15.04 208 THR A CA 1
ATOM 1389 C C . THR A 1 208 ? 40.837 5.296 -1.493 1.00 14.92 208 THR A C 1
ATOM 1390 O O . THR A 1 208 ? 39.919 6.116 -1.584 1.00 14.72 208 THR A O 1
ATOM 1394 N N . TRP A 1 209 ? 42.030 5.598 -0.989 1.00 14.67 209 TRP A N 1
ATOM 1395 C CA . TRP A 1 209 ? 42.298 6.899 -0.382 1.00 14.52 209 TRP A CA 1
ATOM 1396 C C . TRP A 1 209 ? 43.130 7.812 -1.263 1.00 14.62 209 TRP A C 1
ATOM 1397 O O . TRP A 1 209 ? 44.278 7.500 -1.593 1.00 14.68 209 TRP A O 1
ATOM 1408 N N . LEU A 1 210 ? 42.530 8.942 -1.631 1.00 14.88 210 LEU A N 1
ATOM 1409 C CA . LEU A 1 210 ? 43.163 9.967 -2.457 1.00 14.98 210 LEU A CA 1
ATOM 1410 C C . LEU A 1 210 ? 42.807 11.353 -1.920 1.00 15.14 210 LEU A C 1
ATOM 1411 O O . LEU A 1 210 ? 42.857 12.362 -2.632 1.00 14.94 210 LEU A O 1
ATOM 1417 N N . MET B 1 1 ? 14.426 1.771 21.745 1.00 25.03 1 MET B N 1
ATOM 1418 C CA . MET B 1 1 ? 13.798 3.127 21.736 1.00 25.21 1 MET B CA 1
ATOM 1419 C C . MET B 1 1 ? 14.258 3.972 20.538 1.00 24.92 1 MET B C 1
ATOM 1420 O O . MET B 1 1 ? 14.844 3.450 19.590 1.00 25.08 1 MET B O 1
ATOM 1425 N N . LYS B 1 2 ? 13.981 5.274 20.589 1.00 24.64 2 LYS B N 1
ATOM 1426 C CA . LYS B 1 2 ? 14.345 6.205 19.518 1.00 23.98 2 LYS B CA 1
ATOM 1427 C C . LYS B 1 2 ? 15.822 6.584 19.572 1.00 23.45 2 LYS B C 1
ATOM 1428 O O . LYS B 1 2 ? 16.426 6.596 20.646 1.00 23.72 2 LYS B O 1
ATOM 1434 N N . PHE B 1 3 ? 16.402 6.881 18.410 1.00 22.52 3 PHE B N 1
ATOM 1435 C CA . PHE B 1 3 ? 17.697 7.560 18.348 1.00 21.46 3 PHE B CA 1
ATOM 1436 C C . PHE B 1 3 ? 17.457 9.063 18.388 1.00 20.97 3 PHE B C 1
ATOM 1437 O O . PHE B 1 3 ? 18.168 9.795 19.072 1.00 20.72 3 PHE B O 1
ATOM 1445 N N . LEU B 1 4 ? 16.444 9.509 17.648 1.00 20.51 4 LEU B N 1
ATOM 1446 C CA . LEU B 1 4 ? 15.992 10.900 17.669 1.00 20.00 4 LEU B CA 1
ATOM 1447 C C . LEU B 1 4 ? 14.483 10.929 17.849 1.00 19.73 4 LEU B C 1
ATOM 1448 O O . LEU B 1 4 ? 13.781 10.011 17.410 1.00 19.75 4 LEU B O 1
ATOM 1453 N N . ASP B 1 5 ? 13.981 11.984 18.487 1.00 19.33 5 ASP B N 1
ATOM 1454 C CA . ASP B 1 5 ? 12.538 12.159 18.643 1.00 18.75 5 ASP B CA 1
ATOM 1455 C C . ASP B 1 5 ? 11.906 12.627 17.327 1.00 18.50 5 ASP B C 1
ATOM 1456 O O . ASP B 1 5 ? 12.616 12.850 16.341 1.00 18.17 5 ASP B O 1
ATOM 1461 N N . GLN B 1 6 ? 10.582 12.780 17.317 1.00 18.15 6 GLN B N 1
ATOM 1462 C CA . GLN B 1 6 ? 9.845 13.136 16.098 1.00 17.84 6 GLN B CA 1
ATOM 1463 C C . GLN B 1 6 ? 10.329 14.420 15.418 1.00 17.76 6 GLN B C 1
ATOM 1464 O O . GLN B 1 6 ? 10.544 14.436 14.200 1.00 17.63 6 GLN B O 1
ATOM 1470 N N . GLU B 1 7 ? 10.485 15.489 16.199 1.00 17.48 7 GLU B N 1
ATOM 1471 C CA . GLU B 1 7 ? 10.871 16.791 15.652 1.00 17.46 7 GLU B CA 1
ATOM 1472 C C . GLU B 1 7 ? 12.223 16.729 14.931 1.00 17.40 7 GLU B C 1
ATOM 1473 O O . GLU B 1 7 ? 12.376 17.285 13.842 1.00 17.24 7 GLU B O 1
ATOM 1479 N N . LYS B 1 8 ? 13.182 16.034 15.539 1.00 17.44 8 LYS B N 1
ATOM 1480 C CA . LYS B 1 8 ? 14.544 15.945 15.003 1.00 17.38 8 LYS B CA 1
ATOM 1481 C C . LYS B 1 8 ? 14.664 14.993 13.808 1.00 17.28 8 LYS B C 1
ATOM 1482 O O . LYS B 1 8 ? 15.547 15.162 12.965 1.00 17.15 8 LYS B O 1
ATOM 1488 N N . ARG B 1 9 ? 13.787 13.993 13.744 1.00 17.47 9 ARG B N 1
ATOM 1489 C CA . ARG B 1 9 ? 13.740 13.091 12.592 1.00 17.52 9 ARG B CA 1
ATOM 1490 C C . ARG B 1 9 ? 13.178 13.845 11.390 1.00 17.58 9 ARG B C 1
ATOM 1491 O O . ARG B 1 9 ? 13.702 13.746 10.279 1.00 17.28 9 ARG B O 1
ATOM 1499 N N . ARG B 1 10 ? 12.127 14.621 11.639 1.00 17.69 10 ARG B N 1
ATOM 1500 C CA . ARG B 1 10 ? 11.497 15.444 10.619 1.00 17.91 10 ARG B CA 1
ATOM 1501 C C . ARG B 1 10 ? 12.423 16.578 10.164 1.00 17.81 10 ARG B C 1
ATOM 1502 O O . ARG B 1 10 ? 12.424 16.949 8.986 1.00 17.73 10 ARG B O 1
ATOM 1510 N N . GLN B 1 11 ? 13.222 17.104 11.094 1.00 17.55 11 GLN B N 1
ATOM 1511 C CA . GLN B 1 11 ? 14.196 18.156 10.783 1.00 17.47 11 GLN B CA 1
ATOM 1512 C C . GLN B 1 11 ? 15.293 17.628 9.856 1.00 17.24 11 GLN B C 1
ATOM 1513 O O . GLN B 1 11 ? 15.695 18.306 8.908 1.00 17.38 11 GLN B O 1
ATOM 1519 N N . LEU B 1 12 ? 15.751 16.409 10.139 1.00 16.88 12 LEU B N 1
ATOM 1520 C CA . LEU B 1 12 ? 16.831 15.768 9.388 1.00 16.59 12 LEU B CA 1
ATOM 1521 C C . LEU B 1 12 ? 16.517 15.623 7.901 1.00 16.45 12 LEU B C 1
ATOM 1522 O O . LEU B 1 12 ? 17.364 15.915 7.049 1.00 16.56 12 LEU B O 1
ATOM 1527 N N . LEU B 1 13 ? 15.306 15.165 7.596 1.00 16.22 13 LEU B N 1
ATOM 1528 C CA . LEU B 1 13 ? 14.884 14.949 6.212 1.00 16.13 13 LEU B CA 1
ATOM 1529 C C . LEU B 1 13 ? 14.948 16.231 5.386 1.00 16.06 13 LEU B C 1
ATOM 1530 O O . LEU B 1 13 ? 15.079 16.175 4.162 1.00 16.17 13 LEU B O 1
ATOM 1535 N N . ASN B 1 14 ? 14.866 17.378 6.063 1.00 15.95 14 ASN B N 1
ATOM 1536 C CA . ASN B 1 14 ? 15.073 18.683 5.437 1.00 15.95 14 ASN B CA 1
ATOM 1537 C C . ASN B 1 14 ? 16.543 19.117 5.433 1.00 15.94 14 ASN B C 1
ATOM 1538 O O . ASN B 1 14 ? 16.967 19.846 4.538 1.00 16.18 14 ASN B O 1
ATOM 1543 N N . GLU B 1 15 ? 17.311 18.677 6.432 1.00 15.92 15 GLU B N 1
ATOM 1544 C CA . GLU B 1 15 ? 18.755 18.956 6.479 1.00 15.83 15 GLU B CA 1
ATOM 1545 C C . GLU B 1 15 ? 19.488 18.118 5.437 1.00 15.76 15 GLU B C 1
ATOM 1546 O O . GLU B 1 15 ? 20.554 18.501 4.943 1.00 15.60 15 GLU B O 1
ATOM 1552 N N . ARG B 1 16 ? 18.908 16.964 5.126 1.00 15.65 16 ARG B N 1
ATOM 1553 C CA . ARG B 1 16 ? 19.363 16.133 4.028 1.00 15.66 16 ARG B CA 1
ATOM 1554 C C . ARG B 1 16 ? 18.848 16.780 2.747 1.00 15.68 16 ARG B C 1
ATOM 1555 O O . ARG B 1 16 ? 17.717 16.528 2.308 1.00 15.21 16 ARG B O 1
ATOM 1563 N N . HIS B 1 17 ? 19.691 17.637 2.176 1.00 15.78 17 HIS B N 1
ATOM 1564 C CA . HIS B 1 17 ? 19.367 18.405 0.980 1.00 16.16 17 HIS B CA 1
ATOM 1565 C C . HIS B 1 17 ? 20.599 18.531 0.089 1.00 16.44 17 HIS B C 1
ATOM 1566 O O . HIS B 1 17 ? 21.730 18.382 0.558 1.00 16.56 17 HIS B O 1
ATOM 1573 N N . SER B 1 18 ? 20.377 18.817 -1.191 1.00 16.85 18 SER B N 1
ATOM 1574 C CA . SER B 1 18 ? 21.475 18.987 -2.138 1.00 17.22 18 SER B CA 1
ATOM 1575 C C . SER B 1 18 ? 22.139 20.345 -1.949 1.00 17.47 18 SER B C 1
ATOM 1576 O O . SER B 1 18 ? 21.642 21.369 -2.423 1.00 17.37 18 SER B O 1
ATOM 1579 N N . CYS B 1 19 ? 23.260 20.335 -1.233 1.00 17.83 19 CYS B N 1
ATOM 1580 C CA . CYS B 1 19 ? 24.004 21.550 -0.929 1.00 18.20 19 CYS B CA 1
ATOM 1581 C C . CYS B 1 19 ? 24.772 22.017 -2.161 1.00 18.38 19 CYS B C 1
ATOM 1582 O O . CYS B 1 19 ? 25.666 21.322 -2.650 1.00 18.31 19 CYS B O 1
ATOM 1585 N N . LYS B 1 20 ? 24.417 23.200 -2.656 1.00 18.78 20 LYS B N 1
ATOM 1586 C CA . LYS B 1 20 ? 24.914 23.666 -3.951 1.00 19.07 20 LYS B CA 1
ATOM 1587 C C . LYS B 1 20 ? 26.318 24.260 -3.904 1.00 19.28 20 LYS B C 1
ATOM 1588 O O . LYS B 1 20 ? 27.050 24.191 -4.889 1.00 19.36 20 LYS B O 1
ATOM 1594 N N . MET B 1 21 ? 26.681 24.849 -2.768 1.00 19.65 21 MET B N 1
ATOM 1595 C CA . MET B 1 21 ? 28.018 25.415 -2.573 1.00 19.99 21 MET B CA 1
ATOM 1596 C C . MET B 1 21 ? 28.523 25.162 -1.156 1.00 19.91 21 MET B C 1
ATOM 1597 O O . MET B 1 21 ? 27.742 25.155 -0.203 1.00 19.88 21 MET B O 1
ATOM 1602 N N . PHE B 1 22 ? 29.833 24.964 -1.030 1.00 19.86 22 PHE B N 1
ATOM 1603 C CA . PHE B 1 22 ? 30.447 24.563 0.235 1.00 19.79 22 PHE B CA 1
ATOM 1604 C C . PHE B 1 22 ? 31.465 25.583 0.755 1.00 20.22 22 PHE B C 1
ATOM 1605 O O . PHE B 1 22 ? 31.954 26.430 0.001 1.00 20.38 22 PHE B O 1
ATOM 1613 N N . ASP B 1 23 ? 31.771 25.483 2.048 1.00 20.55 23 ASP B N 1
ATOM 1614 C CA . ASP B 1 23 ? 32.799 26.293 2.698 1.00 21.14 23 ASP B CA 1
ATOM 1615 C C . ASP B 1 23 ? 34.186 25.851 2.223 1.00 21.24 23 ASP B C 1
ATOM 1616 O O . ASP B 1 23 ? 34.686 24.797 2.624 1.00 21.02 23 ASP B O 1
ATOM 1621 N N . SER B 1 24 ? 34.791 26.669 1.361 1.00 21.73 24 SER B N 1
ATOM 1622 C CA . SER B 1 24 ? 36.081 26.357 0.742 1.00 22.05 24 SER B CA 1
ATOM 1623 C C . SER B 1 24 ? 37.252 26.447 1.724 1.00 22.40 24 SER B C 1
ATOM 1624 O O . SER B 1 24 ? 38.383 26.085 1.386 1.00 22.43 24 SER B O 1
ATOM 1627 N N . HIS B 1 25 ? 36.966 26.931 2.933 1.00 22.77 25 HIS B N 1
ATOM 1628 C CA . HIS B 1 25 ? 37.943 26.999 4.020 1.00 23.16 25 HIS B CA 1
ATOM 1629 C C . HIS B 1 25 ? 37.970 25.711 4.846 1.00 23.22 25 HIS B C 1
ATOM 1630 O O . HIS B 1 25 ? 39.043 25.242 5.233 1.00 23.37 25 HIS B O 1
ATOM 1637 N N . TYR B 1 26 ? 36.787 25.151 5.107 1.00 23.11 26 TYR B N 1
ATOM 1638 C CA . TYR B 1 26 ? 36.625 23.967 5.959 1.00 23.20 26 TYR B CA 1
ATOM 1639 C C . TYR B 1 26 ? 37.362 22.748 5.407 1.00 23.15 26 TYR B C 1
ATOM 1640 O O . TYR B 1 26 ? 37.323 22.479 4.202 1.00 23.17 26 TYR B O 1
ATOM 1649 N N . GLU B 1 27 ? 38.026 22.020 6.303 1.00 23.07 27 GLU B N 1
ATOM 1650 C CA . GLU B 1 27 ? 38.820 20.850 5.938 1.00 23.03 27 GLU B CA 1
ATOM 1651 C C . GLU B 1 27 ? 38.419 19.647 6.773 1.00 22.75 27 GLU B C 1
ATOM 1652 O O . GLU B 1 27 ? 38.268 19.755 7.993 1.00 22.86 27 GLU B O 1
ATOM 1658 N N . PHE B 1 28 ? 38.266 18.499 6.116 1.00 22.38 28 PHE B N 1
ATOM 1659 C CA . PHE B 1 28 ? 37.881 17.268 6.798 1.00 22.13 28 PHE B CA 1
ATOM 1660 C C . PHE B 1 28 ? 39.008 16.692 7.641 1.00 22.02 28 PHE B C 1
ATOM 1661 O O . PHE B 1 28 ? 40.126 16.503 7.153 1.00 22.15 28 PHE B O 1
ATOM 1669 N N . SER B 1 29 ? 38.700 16.402 8.902 1.00 21.66 29 SER B N 1
ATOM 1670 C CA . SER B 1 29 ? 39.599 15.644 9.757 1.00 21.39 29 SER B CA 1
ATOM 1671 C C . SER B 1 29 ? 39.637 14.195 9.272 1.00 21.23 29 SER B C 1
ATOM 1672 O O . SER B 1 29 ? 38.763 13.766 8.515 1.00 21.07 29 SER B O 1
ATOM 1675 N N . SER B 1 30 ? 40.652 13.449 9.702 1.00 20.94 30 SER B N 1
ATOM 1676 C CA . SER B 1 30 ? 40.728 12.019 9.415 1.00 20.67 30 SER B CA 1
ATOM 1677 C C . SER B 1 30 ? 39.499 11.293 9.970 1.00 20.45 30 SER B C 1
ATOM 1678 O O . SER B 1 30 ? 38.982 10.362 9.347 1.00 20.04 30 SER B O 1
ATOM 1681 N N . THR B 1 31 ? 39.032 11.742 11.135 1.00 20.09 31 THR B N 1
ATOM 1682 C CA . THR B 1 31 ? 37.889 11.125 11.811 1.00 19.94 31 THR B CA 1
ATOM 1683 C C . THR B 1 31 ? 36.603 11.296 10.997 1.00 19.73 31 THR B C 1
ATOM 1684 O O . THR B 1 31 ? 35.811 10.361 10.887 1.00 19.69 31 THR B O 1
ATOM 1688 N N . GLU B 1 32 ? 36.413 12.485 10.424 1.00 19.54 32 GLU B N 1
ATOM 1689 C CA . GLU B 1 32 ? 35.285 12.747 9.526 1.00 19.35 32 GLU B CA 1
ATOM 1690 C C . GLU B 1 32 ? 35.376 11.873 8.276 1.00 19.29 32 GLU B C 1
ATOM 1691 O O . GLU B 1 32 ? 34.389 11.248 7.875 1.00 19.11 32 GLU B O 1
ATOM 1697 N N . LEU B 1 33 ? 36.570 11.822 7.684 1.00 19.03 33 LEU B N 1
ATOM 1698 C CA . LEU B 1 33 ? 36.844 10.987 6.511 1.00 18.78 33 LEU B CA 1
ATOM 1699 C C . LEU B 1 33 ? 36.544 9.505 6.739 1.00 18.41 33 LEU B C 1
ATOM 1700 O O . LEU B 1 33 ? 35.920 8.857 5.895 1.00 18.15 33 LEU B O 1
ATOM 1705 N N . GLU B 1 34 ? 36.987 8.982 7.880 1.00 17.88 34 GLU B N 1
ATOM 1706 C CA . GLU B 1 34 ? 36.875 7.549 8.175 1.00 17.65 34 GLU B CA 1
ATOM 1707 C C . GLU B 1 34 ? 35.443 7.092 8.445 1.00 17.03 34 GLU B C 1
ATOM 1708 O O . GLU B 1 34 ? 35.076 5.964 8.107 1.00 16.77 34 GLU B O 1
ATOM 1714 N N . GLU B 1 35 ? 34.635 7.960 9.049 1.00 16.39 35 GLU B N 1
ATOM 1715 C CA . GLU B 1 35 ? 33.231 7.622 9.286 1.00 15.89 35 GLU B CA 1
ATOM 1716 C C . GLU B 1 35 ? 32.466 7.536 7.967 1.00 15.45 35 GLU B C 1
ATOM 1717 O O . GLU B 1 35 ? 31.751 6.561 7.726 1.00 15.27 35 GLU B O 1
ATOM 1723 N N . ILE B 1 36 ? 32.635 8.555 7.124 1.00 15.01 36 ILE B N 1
ATOM 1724 C CA . ILE B 1 36 ? 31.984 8.619 5.811 1.00 14.67 36 ILE B CA 1
ATOM 1725 C C . ILE B 1 36 ? 32.260 7.343 5.007 1.00 14.45 36 ILE B C 1
ATOM 1726 O O . ILE B 1 36 ? 31.353 6.791 4.383 1.00 14.25 36 ILE B O 1
ATOM 1731 N N . ALA B 1 37 ? 33.504 6.868 5.063 1.00 14.13 37 ALA B N 1
ATOM 1732 C CA . ALA B 1 37 ? 33.912 5.633 4.385 1.00 13.81 37 ALA B CA 1
ATOM 1733 C C . ALA B 1 37 ? 33.274 4.379 4.988 1.00 13.76 37 ALA B C 1
ATOM 1734 O O . ALA B 1 37 ? 33.012 3.399 4.277 1.00 13.41 37 ALA B O 1
ATOM 1736 N N . GLU B 1 38 ? 33.036 4.406 6.296 1.00 13.48 38 GLU B N 1
ATOM 1737 C CA . GLU B 1 38 ? 32.438 3.264 6.986 1.00 13.79 38 GLU B CA 1
ATOM 1738 C C . GLU B 1 38 ? 30.923 3.197 6.775 1.00 13.62 38 GLU B C 1
ATOM 1739 O O . GLU B 1 38 ? 30.367 2.107 6.641 1.00 13.45 38 GLU B O 1
ATOM 1745 N N . ILE B 1 39 ? 30.272 4.360 6.735 1.00 13.49 39 ILE B N 1
ATOM 1746 C CA . ILE B 1 39 ? 28.848 4.455 6.386 1.00 13.78 39 ILE B CA 1
ATOM 1747 C C . ILE B 1 39 ? 28.591 3.807 5.022 1.00 13.84 39 ILE B C 1
ATOM 1748 O O . ILE B 1 39 ? 27.615 3.069 4.840 1.00 14.13 39 ILE B O 1
ATOM 1753 N N . ALA B 1 40 ? 29.479 4.102 4.075 1.00 13.89 40 ALA B N 1
ATOM 1754 C CA . ALA B 1 40 ? 29.446 3.526 2.737 1.00 14.19 40 ALA B CA 1
ATOM 1755 C C . ALA B 1 40 ? 29.649 2.007 2.744 1.00 14.43 40 ALA B C 1
ATOM 1756 O O . ALA B 1 40 ? 28.890 1.277 2.102 1.00 14.43 40 ALA B O 1
ATOM 1758 N N . ARG B 1 41 ? 30.667 1.543 3.473 1.00 14.75 41 ARG B N 1
ATOM 1759 C CA . ARG B 1 41 ? 31.021 0.117 3.531 1.00 15.02 41 ARG B CA 1
ATOM 1760 C C . ARG B 1 41 ? 29.944 -0.748 4.193 1.00 15.24 41 ARG B C 1
ATOM 1761 O O . ARG B 1 41 ? 29.741 -1.896 3.796 1.00 15.28 41 ARG B O 1
ATOM 1769 N N . LEU B 1 42 ? 29.254 -0.197 5.190 1.00 15.51 42 LEU B N 1
ATOM 1770 C CA . LEU B 1 42 ? 28.230 -0.951 5.921 1.00 15.63 42 LEU B CA 1
ATOM 1771 C C . LEU B 1 42 ? 26.846 -0.918 5.255 1.00 15.81 42 LEU B C 1
ATOM 1772 O O . LEU B 1 42 ? 25.856 -1.343 5.854 1.00 15.74 42 LEU B O 1
ATOM 1777 N N . SER B 1 43 ? 26.783 -0.423 4.019 1.00 16.00 43 SER B N 1
ATOM 1778 C CA . SER B 1 43 ? 25.535 -0.387 3.255 1.00 16.19 43 SER B CA 1
ATOM 1779 C C . SER B 1 43 ? 25.061 -1.790 2.864 1.00 16.29 43 SER B C 1
ATOM 1780 O O . SER B 1 43 ? 25.881 -2.706 2.744 1.00 16.33 43 SER B O 1
ATOM 1783 N N . PRO B 1 44 ? 23.736 -1.963 2.669 1.00 16.39 44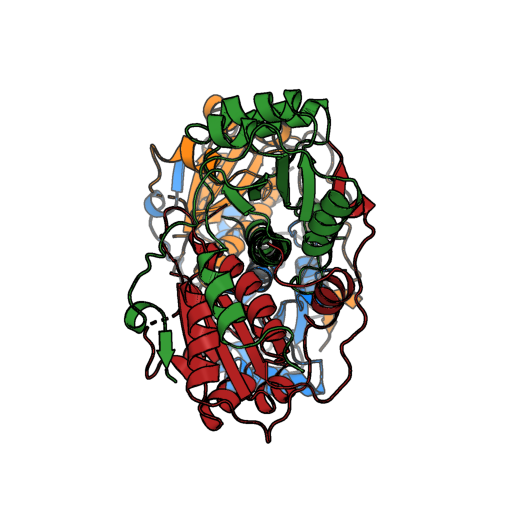 PRO B N 1
ATOM 1784 C CA . PRO B 1 44 ? 23.170 -3.269 2.327 1.00 16.46 44 PRO B CA 1
ATOM 1785 C C . PRO B 1 44 ? 23.088 -3.547 0.822 1.00 16.61 44 PRO B C 1
ATOM 1786 O O . PRO B 1 44 ? 22.992 -2.615 0.019 1.00 16.80 44 PRO B O 1
ATOM 1790 N N . SER B 1 45 ? 23.122 -4.828 0.459 1.00 16.70 45 SER B N 1
ATOM 1791 C CA . SER B 1 45 ? 23.067 -5.262 -0.939 1.00 16.93 45 SER B CA 1
ATOM 1792 C C . SER B 1 45 ? 22.600 -6.714 -1.035 1.00 17.03 45 SER B C 1
ATOM 1793 O O . SER B 1 45 ? 22.654 -7.450 -0.045 1.00 16.94 45 SER B O 1
ATOM 1796 N N . SER B 1 46 ? 22.150 -7.112 -2.229 1.00 17.11 46 SER B N 1
ATOM 1797 C CA . SER B 1 46 ? 21.643 -8.465 -2.478 1.00 17.36 46 SER B CA 1
ATOM 1798 C C . SER B 1 46 ? 22.656 -9.508 -2.043 1.00 17.61 46 SER B C 1
ATOM 1799 O O . SER B 1 46 ? 23.810 -9.469 -2.474 1.00 17.49 46 SER B O 1
ATOM 1802 N N . TYR B 1 47 ? 22.219 -10.423 -1.178 1.00 17.92 47 TYR B N 1
ATOM 1803 C CA . TYR B 1 47 ? 23.051 -11.532 -0.681 1.00 18.35 47 TYR B CA 1
ATOM 1804 C C . TYR B 1 47 ? 24.377 -11.069 -0.069 1.00 18.36 47 TYR B C 1
ATOM 1805 O O . TYR B 1 47 ? 25.328 -11.852 0.040 1.00 18.55 47 TYR B O 1
ATOM 1814 N N . ASN B 1 48 ? 24.429 -9.796 0.324 1.00 18.28 48 ASN B N 1
ATOM 1815 C CA . ASN B 1 48 ? 25.648 -9.164 0.842 1.00 18.08 48 ASN B CA 1
ATOM 1816 C C . ASN B 1 48 ? 26.797 -9.206 -0.177 1.00 17.94 48 ASN B C 1
ATOM 1817 O O . ASN B 1 48 ? 27.960 -9.389 0.187 1.00 18.18 48 ASN B O 1
ATOM 1822 N N . THR B 1 49 ? 26.448 -9.038 -1.453 1.00 17.56 49 THR B N 1
ATOM 1823 C CA . THR B 1 49 ? 27.420 -9.026 -2.553 1.00 17.35 49 THR B CA 1
ATOM 1824 C C . THR B 1 49 ? 28.371 -7.833 -2.468 1.00 16.79 49 THR B C 1
ATOM 1825 O O . THR B 1 49 ? 29.560 -7.960 -2.776 1.00 16.99 49 THR B O 1
ATOM 1829 N N . GLN B 1 50 ? 27.840 -6.687 -2.038 1.00 16.10 50 GLN B N 1
ATOM 1830 C CA . GLN B 1 50 ? 28.602 -5.431 -1.942 1.00 15.37 50 GLN B CA 1
ATOM 1831 C C . GLN B 1 50 ? 29.250 -5.061 -3.281 1.00 14.72 50 GLN B C 1
ATOM 1832 O O . GLN B 1 50 ? 30.477 -4.934 -3.371 1.00 14.58 50 GLN B O 1
ATOM 1838 N N . PRO B 1 51 ? 28.421 -4.873 -4.325 1.00 14.27 51 PRO B N 1
ATOM 1839 C CA . PRO B 1 51 ? 28.904 -4.712 -5.699 1.00 13.77 51 PRO B CA 1
ATOM 1840 C C . PRO B 1 51 ? 29.420 -3.300 -5.972 1.00 13.39 51 PRO B C 1
ATOM 1841 O O . PRO B 1 51 ? 28.971 -2.646 -6.918 1.00 13.31 51 PRO B O 1
ATOM 1845 N N . TRP B 1 52 ? 30.370 -2.842 -5.159 1.00 12.93 52 TRP B N 1
ATOM 1846 C CA . TRP B 1 52 ? 30.778 -1.444 -5.191 1.00 12.57 52 TRP B CA 1
ATOM 1847 C C . TRP B 1 52 ? 32.211 -1.204 -4.722 1.00 12.48 52 TRP B C 1
ATOM 1848 O O . TRP B 1 52 ? 32.865 -2.092 -4.177 1.00 12.35 52 TRP B O 1
ATOM 1859 N N . HIS B 1 53 ? 32.681 0.013 -4.959 1.00 12.54 53 HIS B N 1
ATOM 1860 C CA . HIS B 1 53 ? 33.946 0.503 -4.425 1.00 12.43 53 HIS B CA 1
ATOM 1861 C C . HIS B 1 53 ? 33.839 2.021 -4.331 1.00 12.37 53 HIS B C 1
ATOM 1862 O O . HIS B 1 53 ? 33.313 2.667 -5.241 1.00 12.29 53 HIS B O 1
ATOM 1869 N N . PHE B 1 54 ? 34.327 2.578 -3.226 1.00 12.46 54 PHE B N 1
ATOM 1870 C CA . PHE B 1 54 ? 34.231 4.007 -2.964 1.00 12.48 54 PHE B CA 1
ATOM 1871 C C . PHE B 1 54 ? 35.616 4.652 -2.930 1.00 12.84 54 PHE B C 1
ATOM 1872 O O . PHE B 1 54 ? 36.496 4.208 -2.186 1.00 12.73 54 PHE B O 1
ATOM 1880 N N . VAL B 1 55 ? 35.799 5.691 -3.745 1.00 13.17 55 VAL B N 1
ATOM 1881 C CA . VAL B 1 55 ? 37.084 6.387 -3.867 1.00 13.51 55 VAL B CA 1
ATOM 1882 C C . VAL B 1 55 ? 36.991 7.789 -3.263 1.00 13.72 55 VAL B C 1
ATOM 1883 O O . VAL B 1 55 ? 36.193 8.614 -3.715 1.00 13.32 55 VAL B O 1
ATOM 1887 N N . MET B 1 56 ? 37.810 8.046 -2.244 1.00 14.15 56 MET B N 1
ATOM 1888 C CA . MET B 1 56 ? 37.773 9.318 -1.518 1.00 14.77 56 MET B CA 1
ATOM 1889 C C . MET B 1 56 ? 38.793 10.307 -2.061 1.00 15.15 56 MET B C 1
ATOM 1890 O O . MET B 1 56 ? 39.998 10.097 -1.926 1.00 15.12 56 MET B O 1
ATOM 1895 N N . VAL B 1 57 ? 38.309 11.381 -2.678 1.00 15.70 57 VAL B N 1
ATOM 1896 C CA . VAL B 1 57 ? 39.192 12.428 -3.188 1.00 16.21 57 VAL B CA 1
ATOM 1897 C C . VAL B 1 57 ? 39.202 13.611 -2.224 1.00 16.56 57 VAL B C 1
ATOM 1898 O O . VAL B 1 57 ? 38.152 14.168 -1.897 1.00 16.50 57 VAL B O 1
ATOM 1902 N N . THR B 1 58 ? 40.397 13.978 -1.766 1.00 17.09 58 THR B N 1
ATOM 1903 C CA . THR B 1 58 ? 40.567 15.085 -0.827 1.00 17.64 58 THR B CA 1
ATOM 1904 C C . THR B 1 58 ? 41.546 16.120 -1.358 1.00 18.08 58 THR B C 1
ATOM 1905 O O . THR B 1 58 ? 41.357 17.321 -1.151 1.00 18.41 58 THR B O 1
ATOM 1909 N N . ASP B 1 59 ? 42.598 15.646 -2.025 1.00 18.57 59 ASP B N 1
ATOM 1910 C CA . ASP B 1 59 ? 43.619 16.516 -2.610 1.00 18.86 59 ASP B CA 1
ATOM 1911 C C . ASP B 1 59 ? 42.977 17.566 -3.510 1.00 19.13 59 ASP B C 1
ATOM 1912 O O . ASP B 1 59 ? 42.264 17.231 -4.459 1.00 19.34 59 ASP B O 1
ATOM 1917 N N . LYS B 1 60 ? 43.242 18.833 -3.202 1.00 19.29 60 LYS B N 1
ATOM 1918 C CA . LYS B 1 60 ? 42.564 19.959 -3.849 1.00 19.57 60 LYS B CA 1
ATOM 1919 C C . LYS B 1 60 ? 42.888 20.100 -5.334 1.00 19.51 60 LYS B C 1
ATOM 1920 O O . LYS B 1 60 ? 42.065 20.594 -6.101 1.00 19.38 60 LYS B O 1
ATOM 1926 N N . ASP B 1 61 ? 44.081 19.656 -5.729 1.00 19.56 61 ASP B N 1
ATOM 1927 C CA . ASP B 1 61 ? 44.530 19.742 -7.118 1.00 19.54 61 ASP B CA 1
ATOM 1928 C C . ASP B 1 61 ? 43.871 18.681 -8.006 1.00 19.24 61 ASP B C 1
ATOM 1929 O O . ASP B 1 61 ? 43.491 18.966 -9.143 1.00 19.19 61 ASP B O 1
ATOM 1934 N N . LEU B 1 62 ? 43.737 17.465 -7.478 1.00 18.85 62 LEU B N 1
ATOM 1935 C CA . LEU B 1 62 ? 43.074 16.370 -8.186 1.00 18.52 62 LEU B CA 1
ATOM 1936 C C . LEU B 1 62 ? 41.563 16.598 -8.254 1.00 18.46 62 LEU B C 1
ATOM 1937 O O . LEU B 1 62 ? 40.925 16.281 -9.260 1.00 18.36 62 LEU B O 1
ATOM 1942 N N . LYS B 1 63 ? 41.005 17.142 -7.173 1.00 18.43 63 LYS B N 1
ATOM 1943 C CA . LYS B 1 63 ? 39.585 17.485 -7.093 1.00 18.46 63 LYS B CA 1
ATOM 1944 C C . LYS B 1 63 ? 39.256 18.617 -8.070 1.00 18.78 63 LYS B C 1
ATOM 1945 O O . LYS B 1 63 ? 38.254 18.558 -8.788 1.00 18.76 63 LYS B O 1
ATOM 1951 N N . LYS B 1 64 ? 40.117 19.635 -8.084 1.00 19.09 64 LYS B N 1
ATOM 1952 C CA . LYS B 1 64 ? 40.099 20.717 -9.075 1.00 19.46 64 LYS B CA 1
ATOM 1953 C C . LYS B 1 64 ? 40.049 20.172 -10.503 1.00 19.43 64 LYS B C 1
ATOM 1954 O O . LYS B 1 64 ? 39.316 20.694 -11.339 1.00 19.68 64 LYS B O 1
ATOM 1960 N N . GLN B 1 65 ? 40.829 19.123 -10.771 1.00 19.66 65 GLN B N 1
ATOM 1961 C CA . GLN B 1 65 ? 40.849 18.472 -12.086 1.00 19.81 65 GLN B CA 1
ATOM 1962 C C . GLN B 1 65 ? 39.501 17.835 -12.438 1.00 19.89 65 GLN B C 1
ATOM 1963 O O . GLN B 1 65 ? 38.996 18.014 -13.548 1.00 19.58 65 GLN B O 1
ATOM 1969 N N . ILE B 1 66 ? 38.936 17.089 -11.490 1.00 20.04 66 ILE B N 1
ATOM 1970 C CA . ILE B 1 66 ? 37.638 16.424 -11.676 1.00 20.22 66 ILE B CA 1
ATOM 1971 C C . ILE B 1 66 ? 36.517 17.448 -11.872 1.00 20.42 66 ILE B C 1
ATOM 1972 O O . ILE B 1 66 ? 35.631 17.258 -12.713 1.00 20.75 66 ILE B O 1
ATOM 1977 N N . ALA B 1 67 ? 36.577 18.534 -11.104 1.00 20.69 67 ALA B N 1
ATOM 1978 C CA . ALA B 1 67 ? 35.594 19.613 -11.179 1.00 20.90 67 ALA B CA 1
ATOM 1979 C C . ALA B 1 67 ? 35.570 20.287 -12.552 1.00 21.11 67 ALA B C 1
ATOM 1980 O O . ALA B 1 67 ? 34.509 20.700 -13.026 1.00 21.17 67 ALA B O 1
ATOM 1982 N N . ALA B 1 68 ? 36.739 20.382 -13.187 1.00 21.06 68 ALA B N 1
ATOM 1983 C CA . ALA B 1 68 ? 36.866 20.991 -14.515 1.00 21.10 68 ALA B CA 1
ATOM 1984 C C . ALA B 1 68 ? 36.076 20.241 -15.594 1.00 21.18 68 ALA B C 1
ATOM 1985 O O . ALA B 1 68 ? 35.736 20.815 -16.631 1.00 21.12 68 ALA B O 1
ATOM 1987 N N . HIS B 1 69 ? 35.786 18.965 -15.340 1.00 21.16 69 HIS B N 1
ATOM 1988 C CA . HIS B 1 69 ? 35.015 18.129 -16.266 1.00 21.30 69 HIS B CA 1
ATOM 1989 C C . HIS B 1 69 ? 33.591 17.867 -15.762 1.00 21.46 69 HIS B C 1
ATOM 1990 O O . HIS B 1 69 ? 32.879 17.012 -16.296 1.00 21.42 69 HIS B O 1
ATOM 1997 N N . SER B 1 70 ? 33.183 18.608 -14.736 1.00 21.76 70 SER B N 1
ATOM 1998 C CA . SER B 1 70 ? 31.894 18.383 -14.080 1.00 21.82 70 SER B CA 1
ATOM 1999 C C . SER B 1 70 ? 30.830 19.404 -14.489 1.00 21.93 70 SER B C 1
ATOM 2000 O O . SER B 1 70 ? 29.876 19.654 -13.746 1.00 21.77 70 SER B O 1
ATOM 2003 N N . TYR B 1 71 ? 31.001 19.975 -15.681 1.00 22.11 71 TYR B N 1
ATOM 2004 C CA . TYR B 1 71 ? 30.065 20.943 -16.257 1.00 22.33 71 TYR B CA 1
ATOM 2005 C C . TYR B 1 71 ? 29.657 22.014 -15.248 1.00 22.42 71 TYR B C 1
ATOM 2006 O O . TYR B 1 71 ? 30.510 22.715 -14.703 1.00 22.54 71 TYR B O 1
ATOM 2015 N N . PHE B 1 72 ? 28.355 22.112 -14.987 1.00 22.63 72 PHE B N 1
ATOM 2016 C CA . PHE B 1 72 ? 27.798 23.117 -14.076 1.00 22.70 72 PHE B CA 1
ATOM 2017 C C . PHE B 1 72 ? 28.040 22.837 -12.581 1.00 22.40 72 PHE B C 1
ATOM 2018 O O . PHE B 1 72 ? 27.559 23.578 -11.719 1.00 22.40 72 PHE B O 1
ATOM 2026 N N . ASN B 1 73 ? 28.795 21.779 -12.286 1.00 21.97 73 ASN B N 1
ATOM 2027 C CA . ASN B 1 73 ? 29.136 21.404 -10.909 1.00 21.63 73 ASN B CA 1
ATOM 2028 C C . ASN B 1 73 ? 30.567 21.788 -10.510 1.00 21.45 73 ASN B C 1
ATOM 2029 O O . ASN B 1 73 ? 31.042 21.408 -9.438 1.00 21.43 73 ASN B O 1
ATOM 2034 N N . GLU B 1 74 ? 31.239 22.552 -11.372 1.00 21.57 74 GLU B N 1
ATOM 2035 C CA . GLU B 1 74 ? 32.661 22.882 -11.205 1.00 21.27 74 GLU B CA 1
ATOM 2036 C C . GLU B 1 74 ? 32.983 23.563 -9.871 1.00 21.33 74 GLU B C 1
ATOM 2037 O O . GLU B 1 74 ? 33.782 23.041 -9.088 1.00 21.46 74 GLU B O 1
ATOM 2043 N N . GLU B 1 75 ? 32.357 24.712 -9.611 1.00 21.02 75 GLU B N 1
ATOM 2044 C CA . GLU B 1 75 ? 32.628 25.481 -8.391 1.00 20.78 75 GLU B CA 1
ATOM 2045 C C . GLU B 1 75 ? 32.249 24.743 -7.107 1.00 20.37 75 GLU B C 1
ATOM 2046 O O . GLU B 1 75 ? 32.979 24.803 -6.113 1.00 20.29 75 GLU B O 1
ATOM 2052 N N . MET B 1 76 ? 31.112 24.047 -7.137 1.00 19.83 76 MET B N 1
ATOM 2053 C CA . MET B 1 76 ? 30.662 23.233 -6.008 1.00 19.40 76 MET B CA 1
ATOM 2054 C C . MET B 1 76 ? 31.744 22.260 -5.546 1.00 19.16 76 MET B C 1
ATOM 2055 O O . MET B 1 76 ? 32.138 22.268 -4.375 1.00 19.14 76 MET B O 1
ATOM 2060 N N . ILE B 1 77 ? 32.221 21.442 -6.481 1.00 19.08 77 ILE B N 1
ATOM 2061 C CA . ILE B 1 77 ? 33.205 20.394 -6.203 1.00 19.00 77 ILE B CA 1
ATOM 2062 C C . ILE B 1 77 ? 34.551 20.951 -5.711 1.00 18.98 77 ILE B C 1
ATOM 2063 O O . ILE B 1 77 ? 35.157 20.390 -4.796 1.00 18.88 77 ILE B O 1
ATOM 2068 N N . LYS B 1 78 ? 35.004 22.052 -6.311 1.00 18.98 78 LYS B N 1
ATOM 2069 C CA . LYS B 1 78 ? 36.227 22.730 -5.866 1.00 19.10 78 LYS B CA 1
ATOM 2070 C C . LYS B 1 78 ? 36.113 23.229 -4.424 1.00 19.10 78 LYS B C 1
ATOM 2071 O O . LYS B 1 78 ? 37.086 23.191 -3.672 1.00 19.21 78 LYS B O 1
ATOM 2077 N N . SER B 1 79 ? 34.920 23.683 -4.043 1.00 19.09 79 SER B N 1
ATOM 2078 C CA . SER B 1 79 ? 34.700 24.276 -2.725 1.00 18.91 79 SER B CA 1
ATOM 2079 C C . SER B 1 79 ? 34.400 23.247 -1.631 1.00 18.82 79 SER B C 1
ATOM 2080 O O . SER B 1 79 ? 34.443 23.570 -0.438 1.00 18.84 79 SER B O 1
ATOM 2083 N N . ALA B 1 80 ? 34.106 22.013 -2.042 1.00 18.32 80 ALA B N 1
ATOM 2084 C CA . ALA B 1 80 ? 33.809 20.925 -1.113 1.00 17.99 80 ALA B CA 1
ATOM 2085 C C . ALA B 1 80 ? 35.062 20.462 -0.378 1.00 17.73 80 ALA B C 1
ATOM 2086 O O . ALA B 1 80 ? 36.167 20.544 -0.910 1.00 17.62 80 ALA B O 1
ATOM 2088 N N . SER B 1 81 ? 34.881 19.978 0.848 1.00 17.54 81 SER B N 1
ATOM 2089 C CA . SER B 1 81 ? 35.989 19.464 1.653 1.00 17.33 81 SER B CA 1
ATOM 2090 C C . SER B 1 81 ? 36.528 18.153 1.076 1.00 17.20 81 SER B C 1
ATOM 2091 O O . SER B 1 81 ? 37.720 17.858 1.185 1.00 17.24 81 SER B O 1
ATOM 2094 N N . ALA B 1 82 ? 35.637 17.372 0.470 1.00 16.80 82 ALA B N 1
ATOM 2095 C CA . ALA B 1 82 ? 36.010 16.123 -0.194 1.00 16.24 82 ALA B CA 1
ATOM 2096 C C . ALA B 1 82 ? 35.061 15.806 -1.344 1.00 16.05 82 ALA B C 1
ATOM 2097 O O . ALA B 1 82 ? 34.021 16.450 -1.502 1.00 15.78 82 ALA B O 1
ATOM 2099 N N . LEU B 1 83 ? 35.439 14.817 -2.152 1.00 15.76 83 LEU B N 1
ATOM 2100 C CA . LEU B 1 83 ? 34.599 14.335 -3.236 1.00 15.54 83 LEU B CA 1
ATOM 2101 C C . LEU B 1 83 ? 34.676 12.817 -3.318 1.00 15.46 83 LEU B C 1
ATOM 2102 O O . LEU B 1 83 ? 35.739 12.253 -3.572 1.00 15.43 83 LEU B O 1
ATOM 2107 N N . MET B 1 84 ? 33.545 12.156 -3.095 1.00 15.49 84 MET B N 1
ATOM 2108 C CA . MET B 1 84 ? 33.491 10.706 -3.219 1.00 15.42 84 MET B CA 1
ATOM 2109 C C . MET B 1 84 ? 33.146 10.310 -4.648 1.00 15.49 84 MET B C 1
ATOM 2110 O O . MET B 1 84 ? 32.218 10.859 -5.251 1.00 15.32 84 MET B O 1
ATOM 2115 N N . VAL B 1 85 ? 33.907 9.362 -5.183 1.00 15.55 85 VAL B N 1
ATOM 2116 C CA . VAL B 1 85 ? 33.615 8.780 -6.488 1.00 15.88 85 VAL B CA 1
ATOM 2117 C C . VAL B 1 85 ? 33.094 7.359 -6.255 1.00 16.05 85 VAL B C 1
ATOM 2118 O O . VAL B 1 85 ? 33.852 6.470 -5.861 1.00 15.90 85 VAL B O 1
ATOM 2122 N N . VAL B 1 86 ? 31.791 7.168 -6.468 1.00 16.53 86 VAL B N 1
ATOM 2123 C CA . VAL B 1 86 ? 31.147 5.863 -6.282 1.00 17.09 86 VAL B CA 1
ATOM 2124 C C . VAL B 1 86 ? 31.268 5.013 -7.548 1.00 17.73 86 VAL B C 1
ATOM 2125 O O . VAL B 1 86 ? 30.876 5.441 -8.638 1.00 17.97 86 VAL B O 1
ATOM 2129 N N . CYS B 1 87 ? 31.811 3.808 -7.391 1.00 18.33 87 CYS B N 1
ATOM 2130 C CA . CYS B 1 87 ? 32.059 2.911 -8.516 1.00 18.88 87 CYS B CA 1
ATOM 2131 C C . CYS B 1 87 ? 31.383 1.554 -8.327 1.00 19.25 87 CYS B C 1
ATOM 2132 O O . CYS B 1 87 ? 31.294 1.052 -7.207 1.00 19.17 87 CYS B O 1
ATOM 2135 N N . SER B 1 88 ? 30.916 0.969 -9.430 1.00 19.78 88 SER B N 1
ATOM 2136 C CA . SER B 1 88 ? 30.356 -0.382 -9.421 1.00 20.18 88 SER B CA 1
ATOM 2137 C C . SER B 1 88 ? 31.349 -1.384 -10.007 1.00 20.52 88 SER B C 1
ATOM 2138 O O . SER B 1 88 ? 32.043 -1.083 -10.979 1.00 20.58 88 SER B O 1
ATOM 2141 N N . LEU B 1 89 ? 31.406 -2.578 -9.421 1.00 20.88 89 LEU B N 1
ATOM 2142 C CA . LEU B 1 89 ? 32.337 -3.613 -9.879 1.00 21.14 89 LEU B CA 1
ATOM 2143 C C . LEU B 1 89 ? 31.726 -4.538 -10.929 1.00 21.21 89 LEU B C 1
ATOM 2144 O O . LEU B 1 89 ? 31.476 -4.129 -12.064 1.00 21.36 89 LEU B O 1
ATOM 2149 N N . SER B 1 134 ? 18.719 -7.983 -8.953 1.00 26.38 134 SER B N 1
ATOM 2150 C CA . SER B 1 134 ? 18.933 -7.939 -10.396 1.00 26.20 134 SER B CA 1
ATOM 2151 C C . SER B 1 134 ? 18.193 -6.757 -11.038 1.00 26.12 134 SER B C 1
ATOM 2152 O O . SER B 1 134 ? 16.961 -6.738 -11.096 1.00 26.41 134 SER B O 1
ATOM 2155 N N . TYR B 1 135 ? 18.952 -5.783 -11.540 1.00 25.90 135 TYR B N 1
ATOM 2156 C CA . TYR B 1 135 ? 20.407 -5.912 -11.614 1.00 25.38 135 TYR B CA 1
ATOM 2157 C C . TYR B 1 135 ? 21.211 -5.352 -10.440 1.00 24.75 135 TYR B C 1
ATOM 2158 O O . TYR B 1 135 ? 20.953 -4.256 -9.933 1.00 24.88 135 TYR B O 1
ATOM 2167 N N . ILE B 1 136 ? 22.187 -6.156 -10.031 1.00 23.81 136 ILE B N 1
ATOM 2168 C CA . ILE B 1 136 ? 22.952 -5.968 -8.803 1.00 22.74 136 ILE B CA 1
ATOM 2169 C C . ILE B 1 136 ? 23.960 -4.826 -8.923 1.00 22.01 136 ILE B C 1
ATOM 2170 O O . ILE B 1 136 ? 24.282 -4.171 -7.930 1.00 21.81 136 ILE B O 1
ATOM 2175 N N . LEU B 1 137 ? 24.428 -4.565 -10.141 1.00 20.90 137 LEU B N 1
ATOM 2176 C CA . LEU B 1 137 ? 25.448 -3.537 -10.357 1.00 20.07 137 LEU B CA 1
ATOM 2177 C C . LEU B 1 137 ? 24.925 -2.104 -10.209 1.00 19.31 137 LEU B C 1
ATOM 2178 O O . LEU B 1 137 ? 25.695 -1.147 -10.297 1.00 19.10 137 LEU B O 1
ATOM 2183 N N . GLU B 1 138 ? 23.621 -1.967 -9.971 1.00 18.30 138 GLU B N 1
ATOM 2184 C CA . GLU B 1 138 ? 23.012 -0.664 -9.704 1.00 17.30 138 GLU B CA 1
ATOM 2185 C C . GLU B 1 138 ? 22.901 -0.384 -8.204 1.00 16.61 138 GLU B C 1
ATOM 2186 O O . GLU B 1 138 ? 22.516 0.714 -7.797 1.00 16.46 138 GLU B O 1
ATOM 2192 N N . GLN B 1 139 ? 23.256 -1.372 -7.386 1.00 15.75 139 GLN B N 1
ATOM 2193 C CA . GLN B 1 139 ? 23.009 -1.301 -5.945 1.00 15.08 139 GLN B CA 1
ATOM 2194 C C . GLN B 1 139 ? 23.984 -0.430 -5.157 1.00 14.91 139 GLN B C 1
ATOM 2195 O O . GLN B 1 139 ? 23.834 -0.275 -3.941 1.00 14.57 139 GLN B O 1
ATOM 2201 N N . CYS B 1 140 ? 24.965 0.151 -5.852 1.00 14.65 140 CYS B N 1
ATOM 2202 C CA . CYS B 1 140 ? 25.801 1.212 -5.282 1.00 14.65 140 CYS B CA 1
ATOM 2203 C C . CYS B 1 140 ? 24.946 2.436 -4.949 1.00 14.35 140 CYS B C 1
ATOM 2204 O O . CYS B 1 140 ? 25.297 3.236 -4.084 1.00 14.51 140 CYS B O 1
ATOM 2207 N N . TYR B 1 141 ? 23.810 2.560 -5.632 1.00 13.95 141 TYR B N 1
ATOM 2208 C CA . TYR B 1 141 ? 22.859 3.631 -5.363 1.00 13.24 141 TYR B CA 1
ATOM 2209 C C . TYR B 1 141 ? 22.104 3.460 -4.039 1.00 12.85 141 TYR B C 1
ATOM 2210 O O . TYR B 1 141 ? 21.669 4.448 -3.450 1.00 12.56 141 TYR B O 1
ATOM 2219 N N . ILE B 1 142 ? 21.970 2.222 -3.564 1.00 12.24 142 ILE B N 1
ATOM 2220 C CA . ILE B 1 142 ? 21.442 1.981 -2.211 1.00 12.49 142 ILE B CA 1
ATOM 2221 C C . ILE B 1 142 ? 22.400 2.567 -1.172 1.00 12.32 142 ILE B C 1
ATOM 2222 O O . ILE B 1 142 ? 21.967 3.145 -0.174 1.00 12.39 142 ILE B O 1
ATOM 2227 N N . ALA B 1 143 ? 23.698 2.418 -1.421 1.00 12.56 143 ALA B N 1
ATOM 2228 C CA . ALA B 1 143 ? 24.726 3.036 -0.585 1.00 12.70 143 ALA B CA 1
ATOM 2229 C C . ALA B 1 143 ? 24.588 4.559 -0.575 1.00 12.95 143 ALA B C 1
ATOM 2230 O O . ALA B 1 143 ? 24.541 5.167 0.490 1.00 13.21 143 ALA B O 1
ATOM 2232 N N . VAL B 1 144 ? 24.502 5.154 -1.764 1.00 13.09 144 VAL B N 1
ATOM 2233 C CA . VAL B 1 144 ? 24.320 6.602 -1.939 1.00 13.54 144 VAL B CA 1
ATOM 2234 C C . VAL B 1 144 ? 23.290 7.199 -0.957 1.00 13.78 144 VAL B C 1
ATOM 2235 O O . VAL B 1 144 ? 23.592 8.164 -0.244 1.00 13.99 144 VAL B O 1
ATOM 2239 N N . GLY B 1 145 ? 22.089 6.622 -0.933 1.00 13.84 145 GLY B N 1
ATOM 2240 C CA . GLY B 1 145 ? 21.012 7.057 -0.035 1.00 13.97 145 GLY B CA 1
ATOM 2241 C C . GLY B 1 145 ? 21.333 6.910 1.446 1.00 14.14 145 GLY B C 1
ATOM 2242 O O . GLY B 1 145 ? 20.978 7.774 2.251 1.00 14.47 145 GLY B O 1
ATOM 2243 N N . GLN B 1 146 ? 21.991 5.810 1.805 1.00 14.37 146 GLN B N 1
ATOM 2244 C CA . GLN B 1 146 ? 22.464 5.591 3.179 1.00 14.59 146 GLN B CA 1
ATOM 2245 C C . GLN B 1 146 ? 23.544 6.603 3.565 1.00 14.74 146 GLN B C 1
ATOM 2246 O O . GLN B 1 146 ? 23.509 7.161 4.666 1.00 14.60 146 GLN B O 1
ATOM 2252 N N . ILE B 1 147 ? 24.482 6.843 2.646 1.00 14.81 147 ILE B N 1
ATOM 2253 C CA . ILE B 1 147 ? 25.593 7.777 2.861 1.00 14.80 147 ILE B CA 1
ATOM 2254 C C . ILE B 1 147 ? 25.106 9.189 3.188 1.00 15.07 147 ILE B C 1
ATOM 2255 O O . ILE B 1 147 ? 25.472 9.746 4.228 1.00 15.09 147 ILE B O 1
ATOM 2260 N N . CYS B 1 148 ? 24.274 9.754 2.314 1.00 15.29 148 CYS B N 1
ATOM 2261 C CA . CYS B 1 148 ? 23.790 11.128 2.490 1.00 15.58 148 CYS B CA 1
ATOM 2262 C C . CYS B 1 148 ? 23.025 11.322 3.804 1.00 15.57 148 CYS B C 1
ATOM 2263 O O . CYS B 1 148 ? 23.141 12.371 4.443 1.00 15.69 148 CYS B O 1
ATOM 2266 N N . MET B 1 149 ? 22.267 10.301 4.208 1.00 15.67 149 MET B N 1
ATOM 2267 C CA . MET B 1 149 ? 21.597 10.290 5.513 1.00 15.51 149 MET B CA 1
ATOM 2268 C C . MET B 1 149 ? 22.610 10.289 6.657 1.00 15.33 149 MET B C 1
ATOM 2269 O O . MET B 1 149 ? 22.458 11.037 7.627 1.00 15.17 149 MET B O 1
ATOM 2274 N N . GLY B 1 150 ? 23.647 9.463 6.527 1.00 15.33 150 GLY B N 1
ATOM 2275 C CA . GLY B 1 150 ? 24.716 9.391 7.526 1.00 15.01 150 GLY B CA 1
ATOM 2276 C C . GLY B 1 150 ? 25.523 10.673 7.614 1.00 14.85 150 GLY B C 1
ATOM 2277 O O . GLY B 1 150 ? 25.922 11.090 8.705 1.00 15.12 150 GLY B O 1
ATOM 2278 N N . VAL B 1 151 ? 25.762 11.291 6.458 1.00 14.66 151 VAL B N 1
ATOM 2279 C CA . VAL B 1 151 ? 26.462 12.575 6.368 1.00 14.36 151 VAL B CA 1
ATOM 2280 C C . VAL B 1 151 ? 25.706 13.672 7.126 1.00 14.28 151 VAL B C 1
ATOM 2281 O O . VAL B 1 151 ? 26.301 14.425 7.905 1.00 14.28 151 VAL B O 1
ATOM 2285 N N . SER B 1 152 ? 24.394 13.739 6.908 1.00 13.98 152 SER B N 1
ATOM 2286 C CA . SER B 1 152 ? 23.535 14.714 7.586 1.00 13.66 152 SER B CA 1
ATOM 2287 C C . SER B 1 152 ? 23.395 14.459 9.092 1.00 13.48 152 SER B C 1
ATOM 2288 O O . SER B 1 152 ? 23.146 15.394 9.863 1.00 13.37 152 SER B O 1
ATOM 2291 N N . LEU B 1 153 ? 23.550 13.202 9.509 1.00 13.18 153 LEU B N 1
ATOM 2292 C CA . LEU B 1 153 ? 23.537 12.857 10.935 1.00 13.18 153 LEU B CA 1
ATOM 2293 C C . LEU B 1 153 ? 24.759 13.417 11.667 1.00 13.34 153 LEU B C 1
ATOM 2294 O O . LEU B 1 153 ? 24.686 13.735 12.858 1.00 13.12 153 LEU B O 1
ATOM 2299 N N . MET B 1 154 ? 25.870 13.529 10.937 1.00 13.61 154 MET B N 1
ATOM 2300 C CA . MET B 1 154 ? 27.114 14.128 11.431 1.00 13.87 154 MET B CA 1
ATOM 2301 C C . MET B 1 154 ? 27.015 15.650 11.512 1.00 14.22 154 MET B C 1
ATOM 2302 O O . MET B 1 154 ? 27.864 16.301 12.124 1.00 14.49 154 MET B O 1
ATOM 2307 N N . GLY B 1 155 ? 25.988 16.214 10.882 1.00 14.52 155 GLY B N 1
ATOM 2308 C CA . GLY B 1 155 ? 25.820 17.663 10.812 1.00 14.63 155 GLY B CA 1
ATOM 2309 C C . GLY B 1 155 ? 26.684 18.288 9.733 1.00 14.96 155 GLY B C 1
ATOM 2310 O O . GLY B 1 155 ? 27.184 19.403 9.894 1.00 14.68 155 GLY B O 1
ATOM 2311 N N . LEU B 1 156 ? 26.866 17.554 8.636 1.00 15.17 156 LEU B N 1
ATOM 2312 C CA . LEU B 1 156 ? 27.620 18.040 7.484 1.00 15.47 156 LEU B CA 1
ATOM 2313 C C . LEU B 1 156 ? 26.701 18.167 6.267 1.00 15.74 156 LEU B C 1
ATOM 2314 O O . LEU B 1 156 ? 25.470 18.136 6.412 1.00 15.63 156 LEU B O 1
ATOM 2319 N N . ASP B 1 157 ? 27.287 18.323 5.079 1.00 15.95 157 ASP B N 1
ATOM 2320 C CA . ASP B 1 157 ? 26.507 18.497 3.852 1.00 16.34 157 ASP B CA 1
ATOM 2321 C C . ASP B 1 157 ? 27.050 17.717 2.652 1.00 16.26 157 ASP B C 1
ATOM 2322 O O . ASP B 1 157 ? 28.260 17.511 2.524 1.00 16.10 157 ASP B O 1
ATOM 2327 N N . SER B 1 158 ? 26.136 17.300 1.778 1.00 16.15 158 SER B N 1
ATOM 2328 C CA . SER B 1 158 ? 26.483 16.535 0.583 1.00 15.98 158 SER B CA 1
ATOM 2329 C C . SER B 1 158 ? 25.650 16.947 -0.630 1.00 15.91 158 SER B C 1
ATOM 2330 O O . SER B 1 158 ? 24.576 17.539 -0.487 1.00 15.77 158 SER B O 1
ATOM 2333 N N . CYS B 1 159 ? 26.163 16.641 -1.821 1.00 15.73 159 CYS B N 1
ATOM 2334 C CA . CYS B 1 159 ? 25.395 16.757 -3.062 1.00 15.67 159 CYS B CA 1
ATOM 2335 C C . CYS B 1 159 ? 25.737 15.589 -3.979 1.00 15.74 159 CYS B C 1
ATOM 2336 O O . CYS B 1 159 ? 26.907 15.359 -4.297 1.00 15.47 159 CYS B O 1
ATOM 2339 N N . ILE B 1 160 ? 24.712 14.847 -4.385 1.00 15.88 160 ILE B N 1
ATOM 2340 C CA . ILE B 1 160 ? 24.880 13.743 -5.324 1.00 16.22 160 ILE B CA 1
ATOM 2341 C C . ILE B 1 160 ? 25.001 14.356 -6.717 1.00 16.61 160 ILE B C 1
ATOM 2342 O O . ILE B 1 160 ? 24.250 15.267 -7.065 1.00 16.76 160 ILE B O 1
ATOM 2347 N N . ILE B 1 161 ? 25.973 13.886 -7.494 1.00 17.07 161 ILE B N 1
ATOM 2348 C CA . ILE B 1 161 ? 26.310 14.519 -8.769 1.00 17.59 161 ILE B CA 1
ATOM 2349 C C . ILE B 1 161 ? 26.294 13.514 -9.918 1.00 17.98 161 ILE B C 1
ATOM 2350 O O . ILE B 1 161 ? 27.042 12.538 -9.905 1.00 18.01 161 ILE B O 1
ATOM 2355 N N . GLY B 1 162 ? 25.432 13.768 -10.901 1.00 18.43 162 GLY B N 1
ATOM 2356 C CA . GLY B 1 162 ? 25.378 12.977 -12.127 1.00 19.05 162 GLY B CA 1
ATOM 2357 C C . GLY B 1 162 ? 25.830 13.750 -13.356 1.00 19.50 162 GLY B C 1
ATOM 2358 O O . GLY B 1 162 ? 25.924 13.190 -14.449 1.00 19.61 162 GLY B O 1
ATOM 2359 N N . GLY B 1 163 ? 26.109 15.038 -13.180 1.00 19.90 163 GLY B N 1
ATOM 2360 C CA . GLY B 1 163 ? 26.498 15.904 -14.288 1.00 20.54 163 GLY B CA 1
ATOM 2361 C C . GLY B 1 163 ? 28.000 16.017 -14.462 1.00 21.01 163 GLY B C 1
ATOM 2362 O O . GLY B 1 163 ? 28.606 16.999 -14.035 1.00 21.10 163 GLY B O 1
ATOM 2363 N N . PHE B 1 164 ? 28.597 15.008 -15.092 1.00 21.49 164 PHE B N 1
ATOM 2364 C CA . PHE B 1 164 ? 30.033 15.004 -15.383 1.00 21.96 164 PHE B CA 1
ATOM 2365 C C . PHE B 1 164 ? 30.336 14.223 -16.659 1.00 22.53 164 PHE B C 1
ATOM 2366 O O . PHE B 1 164 ? 29.497 13.458 -17.141 1.00 22.60 164 PHE B O 1
ATOM 2374 N N . ASP B 1 165 ? 31.529 14.441 -17.209 1.00 23.16 165 ASP B N 1
ATOM 2375 C CA . ASP B 1 165 ? 32.006 13.691 -18.366 1.00 23.93 165 ASP B CA 1
ATOM 2376 C C . ASP B 1 165 ? 32.783 12.462 -17.893 1.00 24.41 165 ASP B C 1
ATOM 2377 O O . ASP B 1 165 ? 33.909 12.595 -17.416 1.00 24.35 165 ASP B O 1
ATOM 2382 N N . PRO B 1 166 ? 32.186 11.258 -18.032 1.00 24.96 166 PRO B N 1
ATOM 2383 C CA . PRO B 1 166 ? 32.784 10.022 -17.517 1.00 25.33 166 PRO B CA 1
ATOM 2384 C C . PRO B 1 166 ? 34.089 9.629 -18.213 1.00 25.73 166 PRO B C 1
ATOM 2385 O O . PRO B 1 166 ? 34.932 8.957 -17.606 1.00 25.89 166 PRO B O 1
ATOM 2389 N N . LEU B 1 167 ? 34.247 10.041 -19.469 1.00 26.02 167 LEU B N 1
ATOM 2390 C CA . LEU B 1 167 ? 35.470 9.789 -20.229 1.00 26.30 167 LEU B CA 1
ATOM 2391 C C . LEU B 1 167 ? 36.686 10.432 -19.570 1.00 26.43 167 LEU B C 1
ATOM 2392 O O . LEU B 1 167 ? 37.659 9.749 -19.253 1.00 26.58 167 LEU B O 1
ATOM 2397 N N . LYS B 1 168 ? 36.614 11.742 -19.350 1.00 26.53 168 LYS B N 1
ATOM 2398 C CA . LYS B 1 168 ? 37.763 12.499 -18.862 1.00 26.78 168 LYS B CA 1
ATOM 2399 C C . LYS B 1 168 ? 37.937 12.448 -17.339 1.00 26.93 168 LYS B C 1
ATOM 2400 O O . LYS B 1 168 ? 39.053 12.600 -16.839 1.00 26.83 168 LYS B O 1
ATOM 2406 N N . VAL B 1 169 ? 36.840 12.228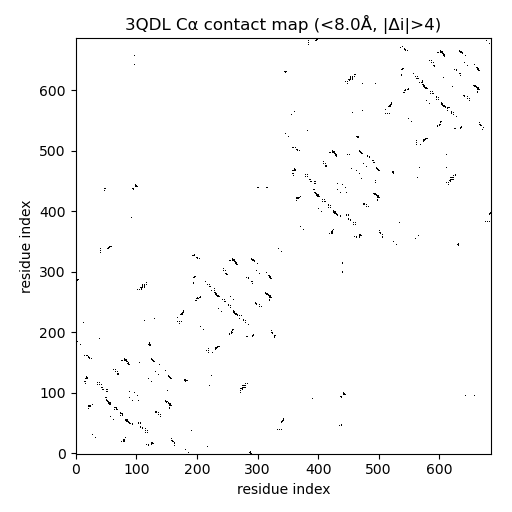 -16.614 1.00 27.07 169 VAL B N 1
ATOM 2407 C CA . VAL B 1 169 ? 36.898 12.030 -15.160 1.00 27.30 169 VAL B CA 1
ATOM 2408 C C . VAL B 1 169 ? 37.575 10.692 -14.845 1.00 27.69 169 VAL B C 1
ATOM 2409 O O . VAL B 1 169 ? 38.387 10.597 -13.920 1.00 27.64 169 VAL B O 1
ATOM 2413 N N . GLY B 1 170 ? 37.240 9.669 -15.631 1.00 28.10 170 GLY B N 1
ATOM 2414 C CA . GLY B 1 170 ? 37.876 8.357 -15.529 1.00 28.68 170 GLY B CA 1
ATOM 2415 C C . GLY B 1 170 ? 39.331 8.367 -15.969 1.00 29.15 170 GLY B C 1
ATOM 2416 O O . GLY B 1 170 ? 40.140 7.595 -15.458 1.00 29.16 170 GLY B O 1
ATOM 2417 N N . GLU B 1 171 ? 39.661 9.249 -16.912 1.00 29.63 171 GLU B N 1
ATOM 2418 C CA . GLU B 1 171 ? 41.026 9.379 -17.430 1.00 30.17 171 GLU B CA 1
ATOM 2419 C C . GLU B 1 171 ? 42.031 9.861 -16.388 1.00 30.53 171 GLU B C 1
ATOM 2420 O O . GLU B 1 171 ? 43.125 9.303 -16.267 1.00 30.48 171 GLU B O 1
ATOM 2426 N N . VAL B 1 172 ? 41.659 10.896 -15.639 1.00 31.04 172 VAL B N 1
ATOM 2427 C CA . VAL B 1 172 ? 42.556 11.481 -14.637 1.00 31.58 172 VAL B CA 1
ATOM 2428 C C . VAL B 1 172 ? 42.763 10.569 -13.424 1.00 31.83 172 VAL B C 1
ATOM 2429 O O . VAL B 1 172 ? 43.730 10.734 -12.680 1.00 31.90 172 VAL B O 1
ATOM 2433 N N . LEU B 1 173 ? 41.861 9.604 -13.247 1.00 32.33 173 LEU B N 1
ATOM 2434 C CA . LEU B 1 173 ? 41.921 8.660 -12.127 1.00 32.81 173 LEU B CA 1
ATOM 2435 C C . LEU B 1 173 ? 42.545 7.310 -12.492 1.00 33.32 173 LEU B C 1
ATOM 2436 O O . LEU B 1 173 ? 43.051 6.606 -11.613 1.00 33.20 173 LEU B O 1
ATOM 2441 N N . GLU B 1 174 ? 42.516 6.958 -13.780 1.00 33.96 174 GLU B N 1
ATOM 2442 C CA . GLU B 1 174 ? 42.864 5.600 -14.234 1.00 34.67 174 GLU B CA 1
ATOM 2443 C C . GLU B 1 174 ? 44.320 5.166 -14.020 1.00 35.06 174 GLU B C 1
ATOM 2444 O O . GLU B 1 174 ? 44.637 3.983 -14.161 1.00 35.11 174 GLU B O 1
ATOM 2450 N N . GLU B 1 175 ? 45.193 6.113 -13.680 1.00 35.60 175 GLU B N 1
ATOM 2451 C CA . GLU B 1 175 ? 46.570 5.790 -13.289 1.00 36.23 175 GLU B CA 1
ATOM 2452 C C . GLU B 1 175 ? 46.614 5.076 -11.930 1.00 36.56 175 GLU B C 1
ATOM 2453 O O . GLU B 1 175 ? 47.663 4.582 -11.511 1.00 36.62 175 GLU B O 1
ATOM 2459 N N . ARG B 1 176 ? 45.464 5.021 -11.259 1.00 37.10 176 ARG B N 1
ATOM 2460 C CA . ARG B 1 176 ? 45.354 4.438 -9.923 1.00 37.55 176 ARG B CA 1
ATOM 2461 C C . ARG B 1 176 ? 44.320 3.310 -9.882 1.00 37.95 176 ARG B C 1
ATOM 2462 O O . ARG B 1 176 ? 44.668 2.152 -9.638 1.00 38.08 176 ARG B O 1
ATOM 2470 N N . ILE B 1 177 ? 43.057 3.654 -10.127 1.00 38.33 177 ILE B N 1
ATOM 2471 C CA . ILE B 1 177 ? 41.956 2.682 -10.124 1.00 38.74 177 ILE B CA 1
ATOM 2472 C C . ILE B 1 177 ? 41.875 1.948 -11.469 1.00 39.01 177 ILE B C 1
ATOM 2473 O O . ILE B 1 177 ? 42.277 2.486 -12.504 1.00 39.04 177 ILE B O 1
ATOM 2478 N N . ASN B 1 178 ?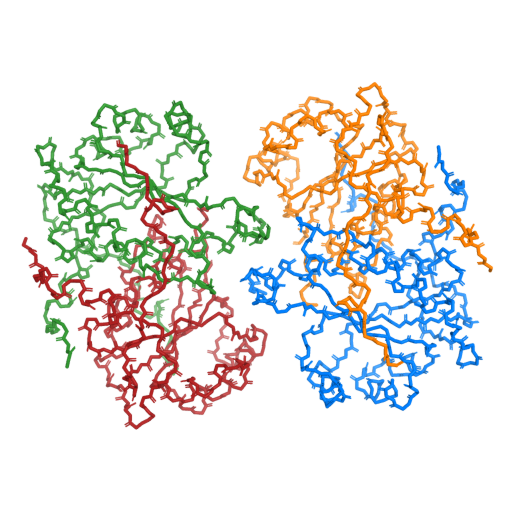 41.360 0.719 -11.443 1.00 39.29 178 ASN B N 1
ATOM 2479 C CA . ASN B 1 178 ? 41.247 -0.108 -12.646 1.00 39.58 178 ASN B CA 1
ATOM 2480 C C . ASN B 1 178 ? 39.962 0.154 -13.437 1.00 39.64 178 ASN B C 1
ATOM 2481 O O . ASN B 1 178 ? 38.859 -0.170 -12.994 1.00 39.70 178 ASN B O 1
ATOM 2486 N N . PRO B 1 180 ? 36.873 2.544 -11.987 1.00 22.30 180 PRO B N 1
ATOM 2487 C CA . PRO B 1 180 ? 35.481 2.494 -12.427 1.00 22.19 180 PRO B CA 1
ATOM 2488 C C . PRO B 1 180 ? 34.787 1.155 -12.077 1.00 22.11 180 PRO B C 1
ATOM 2489 O O . PRO B 1 180 ? 35.303 0.407 -11.239 1.00 22.11 180 PRO B O 1
ATOM 2493 N N . LYS B 1 181 ? 33.611 0.865 -12.646 1.00 21.71 181 LYS B N 1
ATOM 2494 C CA . LYS B 1 181 ? 32.837 1.790 -13.476 1.00 21.28 181 LYS B CA 1
ATOM 2495 C C . LYS B 1 181 ? 32.258 2.906 -12.604 1.00 20.77 181 LYS B C 1
ATOM 2496 O O . LYS B 1 181 ? 31.568 2.634 -11.622 1.00 20.66 181 LYS B O 1
ATOM 2502 N N . ILE B 1 182 ? 32.565 4.155 -12.956 1.00 20.13 182 ILE B N 1
ATOM 2503 C CA . ILE B 1 182 ? 32.078 5.312 -12.209 1.00 19.54 182 ILE B CA 1
ATOM 2504 C C . ILE B 1 182 ? 30.568 5.449 -12.389 1.00 19.11 182 ILE B C 1
ATOM 2505 O O . ILE B 1 182 ? 30.075 5.588 -13.513 1.00 19.39 182 ILE B O 1
ATOM 2510 N N . ALA B 1 183 ? 29.842 5.389 -11.276 1.00 18.43 183 ALA B N 1
ATOM 2511 C CA . ALA B 1 183 ? 28.390 5.531 -11.287 1.00 17.77 183 ALA B CA 1
ATOM 2512 C C . ALA B 1 183 ? 27.992 6.997 -11.148 1.00 17.30 183 ALA B C 1
ATOM 2513 O O . ALA B 1 183 ? 27.381 7.571 -12.052 1.00 17.23 183 ALA B O 1
ATOM 2515 N N . CYS B 1 184 ? 28.340 7.593 -10.010 1.00 16.69 184 CYS B N 1
ATOM 2516 C CA . CYS B 1 184 ? 28.097 9.012 -9.768 1.00 16.25 184 CYS B CA 1
ATOM 2517 C C . CYS B 1 184 ? 29.146 9.581 -8.817 1.00 15.91 184 CYS B C 1
ATOM 2518 O O . CYS B 1 184 ? 30.034 8.863 -8.350 1.00 15.81 184 CYS B O 1
ATOM 2521 N N . LEU B 1 185 ? 29.041 10.879 -8.547 1.00 15.53 185 LEU B N 1
ATOM 2522 C CA . LEU B 1 185 ? 29.908 11.543 -7.582 1.00 15.05 185 LEU B CA 1
ATOM 2523 C C . LEU B 1 185 ? 29.082 11.996 -6.381 1.00 15.03 185 LEU B C 1
ATOM 2524 O O . LEU B 1 185 ? 27.855 12.084 -6.463 1.00 14.96 185 LEU B O 1
ATOM 2529 N N . ILE B 1 186 ? 29.757 12.254 -5.262 1.00 14.86 186 ILE B N 1
ATOM 2530 C CA . ILE B 1 186 ? 29.143 12.917 -4.112 1.00 14.91 186 ILE B CA 1
ATOM 2531 C C . ILE B 1 186 ? 30.124 13.936 -3.527 1.00 15.00 186 ILE B C 1
ATOM 2532 O O . ILE B 1 186 ? 31.197 13.573 -3.038 1.00 14.95 186 ILE B O 1
ATOM 2537 N N . ALA B 1 187 ? 29.753 15.213 -3.602 1.00 15.19 187 ALA B N 1
ATOM 2538 C CA . ALA B 1 187 ? 30.485 16.277 -2.926 1.00 15.25 187 ALA B CA 1
ATOM 2539 C C . ALA B 1 187 ? 30.190 16.215 -1.435 1.00 15.47 187 ALA B C 1
ATOM 2540 O O . ALA B 1 187 ? 29.057 15.951 -1.030 1.00 15.45 187 ALA B O 1
ATOM 2542 N N . LEU B 1 188 ? 31.216 16.452 -0.623 1.00 15.56 188 LEU B N 1
ATOM 2543 C CA . LEU B 1 188 ? 31.093 16.363 0.828 1.00 15.85 188 LEU B CA 1
ATOM 2544 C C . LEU B 1 188 ? 31.828 17.520 1.494 1.00 16.23 188 LEU B C 1
ATOM 2545 O O . LEU B 1 188 ? 32.961 17.840 1.119 1.00 16.02 188 LEU B O 1
ATOM 2550 N N . GLY B 1 189 ? 31.181 18.140 2.479 1.00 16.74 189 GLY B N 1
ATOM 2551 C CA . GLY B 1 189 ? 31.795 19.228 3.235 1.00 17.53 189 GLY B CA 1
ATOM 2552 C C . GLY B 1 189 ? 30.866 19.932 4.207 1.00 18.08 189 GLY B C 1
ATOM 2553 O O . GLY B 1 189 ? 29.987 19.309 4.805 1.00 17.77 189 GLY B O 1
ATOM 2554 N N . LYS B 1 190 ? 31.085 21.237 4.368 1.00 18.64 190 LYS B N 1
ATOM 2555 C CA . LYS B 1 190 ? 30.242 22.087 5.206 1.00 19.44 190 LYS B CA 1
ATOM 2556 C C . LYS B 1 190 ? 29.520 23.133 4.371 1.00 19.74 190 LYS B C 1
ATOM 2557 O O . LYS B 1 190 ? 30.090 23.702 3.437 1.00 19.68 190 LYS B O 1
ATOM 2563 N N . ARG B 1 191 ? 28.262 23.379 4.723 1.00 20.22 191 ARG B N 1
ATOM 2564 C CA . ARG B 1 191 ? 27.419 24.351 4.031 1.00 20.76 191 ARG B CA 1
ATOM 2565 C C . ARG B 1 191 ? 27.871 25.792 4.295 1.00 21.13 191 ARG B C 1
ATOM 2566 O O . ARG B 1 191 ? 28.582 26.059 5.266 1.00 21.29 191 ARG B O 1
ATOM 2574 N N . VAL B 1 192 ? 27.452 26.711 3.427 1.00 21.54 192 VAL B N 1
ATOM 2575 C CA . VAL B 1 192 ? 27.649 28.145 3.665 1.00 21.85 192 VAL B CA 1
ATOM 2576 C C . VAL B 1 192 ? 26.338 28.850 4.021 1.00 21.94 192 VAL B C 1
ATOM 2577 O O . VAL B 1 192 ? 26.346 29.946 4.588 1.00 22.14 192 VAL B O 1
ATOM 2581 N N . ALA B 1 193 ? 25.218 28.212 3.684 1.00 21.97 193 ALA B N 1
ATOM 2582 C CA . ALA B 1 193 ? 23.888 28.774 3.913 1.00 21.94 193 ALA B CA 1
ATOM 2583 C C . ALA B 1 193 ? 22.880 27.686 4.284 1.00 22.00 193 ALA B C 1
ATOM 2584 O O . ALA B 1 193 ? 23.220 26.500 4.333 1.00 21.98 193 ALA B O 1
ATOM 2586 N N . GLU B 1 194 ? 21.638 28.096 4.537 1.00 21.96 194 GLU B N 1
ATOM 2587 C CA . GLU B 1 194 ? 20.578 27.186 4.969 1.00 21.98 194 GLU B CA 1
ATOM 2588 C C . GLU B 1 194 ? 20.244 26.131 3.903 1.00 21.52 194 GLU B C 1
ATOM 2589 O O . GLU B 1 194 ? 20.601 26.282 2.732 1.00 21.35 194 GLU B O 1
ATOM 2595 N N . ALA B 1 195 ? 19.564 25.065 4.322 1.00 21.11 195 ALA B N 1
ATOM 2596 C CA . ALA B 1 195 ? 19.081 24.039 3.405 1.00 20.69 195 ALA B CA 1
ATOM 2597 C C . ALA B 1 195 ? 17.931 24.558 2.541 1.00 20.50 195 ALA B C 1
ATOM 2598 O O . ALA B 1 195 ? 17.049 25.265 3.029 1.00 20.47 195 ALA B O 1
ATOM 2600 N N . SER B 1 196 ? 17.940 24.196 1.260 1.00 20.07 196 SER B N 1
ATOM 2601 C CA . SER B 1 196 ? 16.875 24.587 0.331 1.00 19.69 196 SER B CA 1
ATOM 2602 C C . SER B 1 196 ? 15.493 24.036 0.715 1.00 19.29 196 SER B C 1
ATOM 2603 O O . SER B 1 196 ? 15.378 23.106 1.524 1.00 19.18 196 SER B O 1
ATOM 2606 N N . GLN B 1 197 ? 14.454 24.634 0.133 1.00 18.91 197 GLN B N 1
ATOM 2607 C CA . GLN B 1 197 ? 13.062 24.238 0.353 1.00 18.54 197 GLN B CA 1
ATOM 2608 C C . GLN B 1 197 ? 12.778 22.915 -0.351 1.00 18.00 197 GLN B C 1
ATOM 2609 O O . GLN B 1 197 ? 13.212 22.709 -1.482 1.00 17.88 197 GLN B O 1
ATOM 2615 N N . LYS B 1 198 ? 12.045 22.027 0.313 1.00 17.46 198 LYS B N 1
ATOM 2616 C CA . LYS B 1 198 ? 11.689 20.741 -0.285 1.00 16.99 198 LYS B CA 1
ATOM 2617 C C . LYS B 1 198 ? 10.567 20.891 -1.305 1.00 16.65 198 LYS B C 1
ATOM 2618 O O . LYS B 1 198 ? 9.447 21.279 -0.964 1.00 16.77 198 LYS B O 1
ATOM 2624 N N . SER B 1 199 ? 10.884 20.608 -2.565 1.00 16.08 199 SER B N 1
ATOM 2625 C CA . SER B 1 199 ? 9.862 20.512 -3.594 1.00 15.48 199 SER B CA 1
ATOM 2626 C C . SER B 1 199 ? 9.743 19.052 -4.006 1.00 14.85 199 SER B C 1
ATOM 2627 O O . SER B 1 199 ? 10.713 18.451 -4.465 1.00 14.63 199 SER B O 1
ATOM 2630 N N . ARG B 1 200 ? 8.556 18.484 -3.808 1.00 13.89 200 ARG B N 1
ATOM 2631 C CA . ARG B 1 200 ? 8.274 17.101 -4.186 1.00 13.40 200 ARG B CA 1
ATOM 2632 C C . ARG B 1 200 ? 6.864 17.024 -4.748 1.00 13.40 200 ARG B C 1
ATOM 2633 O O . ARG B 1 200 ? 6.043 17.909 -4.488 1.00 13.17 200 ARG B O 1
ATOM 2641 N N . LYS B 1 201 ? 6.582 15.971 -5.514 1.00 13.24 201 LYS B N 1
ATOM 2642 C CA . LYS B 1 201 ? 5.210 15.703 -5.958 1.00 13.16 201 LYS B CA 1
ATOM 2643 C C . LYS B 1 201 ? 4.335 15.380 -4.745 1.00 13.38 201 LYS B C 1
ATOM 2644 O O . LYS B 1 201 ? 4.851 15.019 -3.683 1.00 13.23 201 LYS B O 1
ATOM 2650 N N . SER B 1 202 ? 3.020 15.518 -4.905 1.00 13.72 202 SER B N 1
ATOM 2651 C CA . SER B 1 202 ? 2.069 15.343 -3.807 1.00 14.07 202 SER B CA 1
ATOM 2652 C C . SER B 1 202 ? 2.203 13.982 -3.126 1.00 14.32 202 SER B C 1
ATOM 2653 O O . SER B 1 202 ? 2.608 13.001 -3.754 1.00 14.43 202 SER B O 1
ATOM 2656 N N . LYS B 1 203 ? 1.844 13.926 -1.845 1.00 14.79 203 LYS B N 1
ATOM 2657 C CA . LYS B 1 203 ? 1.815 12.662 -1.110 1.00 15.15 203 LYS B CA 1
ATOM 2658 C C . LYS B 1 203 ? 0.892 11.673 -1.817 1.00 15.47 203 LYS B C 1
ATOM 2659 O O . LYS B 1 203 ? 1.157 10.468 -1.843 1.00 15.54 203 LYS B O 1
ATOM 2665 N N . VAL B 1 204 ? -0.180 12.205 -2.404 1.00 15.70 204 VAL B N 1
ATOM 2666 C CA . VAL B 1 204 ? -1.149 11.420 -3.163 1.00 15.94 204 VAL B CA 1
ATOM 2667 C C . VAL B 1 204 ? -0.507 10.787 -4.402 1.00 16.04 204 VAL B C 1
ATOM 2668 O O . VAL B 1 204 ? -0.722 9.604 -4.673 1.00 16.15 204 VAL B O 1
ATOM 2672 N N . ASP B 1 205 ? 0.292 11.574 -5.127 1.00 15.94 205 ASP B N 1
ATOM 2673 C CA . ASP B 1 205 ? 1.062 11.076 -6.265 1.00 15.84 205 ASP B CA 1
ATOM 2674 C C . ASP B 1 205 ? 2.055 9.989 -5.849 1.00 15.77 205 ASP B C 1
ATOM 2675 O O . ASP B 1 205 ? 2.297 9.047 -6.604 1.00 15.73 205 ASP B O 1
ATOM 2680 N N . ALA B 1 206 ? 2.610 10.121 -4.643 1.00 15.41 206 ALA B N 1
ATOM 2681 C CA . ALA B 1 206 ? 3.734 9.297 -4.198 1.00 15.37 206 ALA B CA 1
ATOM 2682 C C . ALA B 1 206 ? 3.358 8.041 -3.412 1.00 15.27 206 ALA B C 1
ATOM 2683 O O . ALA B 1 206 ? 4.117 7.068 -3.403 1.00 15.24 206 ALA B O 1
ATOM 2685 N N . ILE B 1 207 ? 2.201 8.062 -2.750 1.00 15.17 207 ILE B N 1
ATOM 2686 C CA . ILE B 1 207 ? 1.843 6.997 -1.807 1.00 15.16 207 ILE B CA 1
ATOM 2687 C C . ILE B 1 207 ? 0.493 6.346 -2.110 1.00 14.93 207 ILE B C 1
ATOM 2688 O O . ILE B 1 207 ? -0.507 7.037 -2.307 1.00 14.43 207 ILE B O 1
ATOM 2693 N N . THR B 1 208 ? 0.481 5.013 -2.147 1.00 14.87 208 THR B N 1
ATOM 2694 C CA . THR B 1 208 ? -0.768 4.249 -2.158 1.00 14.74 208 THR B CA 1
ATOM 2695 C C . THR B 1 208 ? -0.959 3.546 -0.814 1.00 14.89 208 THR B C 1
ATOM 2696 O O . THR B 1 208 ? -0.104 2.767 -0.381 1.00 14.89 208 THR B O 1
ATOM 2700 N N . TRP B 1 209 ? -2.082 3.833 -0.159 1.00 14.99 209 TRP B N 1
ATOM 2701 C CA . TRP B 1 209 ? -2.381 3.261 1.153 1.00 15.11 209 TRP B CA 1
ATOM 2702 C C . TRP B 1 209 ? -3.246 2.012 1.047 1.00 15.10 209 TRP B C 1
ATOM 2703 O O . TRP B 1 209 ? -4.412 2.087 0.652 1.00 15.32 209 TRP B O 1
ATOM 2714 N N . LEU B 1 210 ? -2.666 0.869 1.404 1.00 15.21 210 LEU B N 1
ATOM 2715 C CA . LEU B 1 210 ? -3.400 -0.391 1.487 1.00 15.24 210 LEU B CA 1
ATOM 2716 C C . LEU B 1 210 ? -3.285 -0.967 2.898 1.00 15.36 210 LEU B C 1
ATOM 2717 O O . LEU B 1 210 ? -3.278 -0.217 3.876 1.00 15.58 210 LEU B O 1
ATOM 2723 N N . MET C 1 1 ? 3.314 -1.829 -53.470 1.00 28.03 1 MET C N 1
ATOM 2724 C CA . MET C 1 1 ? 3.566 -0.425 -53.030 1.00 27.89 1 MET C CA 1
ATOM 2725 C C . MET C 1 1 ? 5.042 -0.173 -52.689 1.00 27.66 1 MET C C 1
ATOM 2726 O O . MET C 1 1 ? 5.363 0.681 -51.856 1.00 27.74 1 MET C O 1
ATOM 2731 N N . LYS C 1 2 ? 5.931 -0.917 -53.345 1.00 27.25 2 LYS C N 1
ATOM 2732 C CA . LYS C 1 2 ? 7.373 -0.725 -53.185 1.00 26.93 2 LYS C CA 1
ATOM 2733 C C . LYS C 1 2 ? 7.853 0.543 -53.901 1.00 26.42 2 LYS C C 1
ATOM 2734 O O . LYS C 1 2 ? 7.467 0.808 -55.041 1.00 26.36 2 LYS C O 1
ATOM 2740 N N . PHE C 1 3 ? 8.683 1.323 -53.211 1.00 25.71 3 PHE C N 1
ATOM 2741 C CA . PHE C 1 3 ? 9.199 2.594 -53.733 1.00 25.06 3 PHE C CA 1
ATOM 2742 C C . PHE C 1 3 ? 10.219 2.394 -54.844 1.00 24.48 3 PHE C C 1
ATOM 2743 O O . PHE C 1 3 ? 10.278 3.176 -55.796 1.00 24.41 3 PHE C O 1
ATOM 2751 N N . LEU C 1 4 ? 11.030 1.350 -54.701 1.00 23.86 4 LEU C N 1
ATOM 2752 C CA . LEU C 1 4 ? 12.028 0.982 -55.694 1.00 23.27 4 LEU C CA 1
ATOM 2753 C C . LEU C 1 4 ? 11.952 -0.520 -55.946 1.00 22.97 4 LEU C C 1
ATOM 2754 O O . LEU C 1 4 ? 11.521 -1.276 -55.070 1.00 22.95 4 LEU C O 1
ATOM 2759 N N . ASP C 1 5 ? 12.375 -0.944 -57.136 1.00 22.48 5 ASP C N 1
ATOM 2760 C CA . ASP C 1 5 ? 12.459 -2.369 -57.460 1.00 22.34 5 ASP C CA 1
ATOM 2761 C C . ASP C 1 5 ? 13.613 -3.023 -56.693 1.00 21.82 5 ASP C C 1
ATOM 2762 O O . ASP C 1 5 ? 14.292 -2.362 -55.905 1.00 21.66 5 ASP C O 1
ATOM 2767 N N . GLN C 1 6 ? 13.837 -4.312 -56.935 1.00 21.28 6 GLN C N 1
ATOM 2768 C CA . GLN C 1 6 ? 14.868 -5.069 -56.228 1.00 20.53 6 GLN C CA 1
ATOM 2769 C C . GLN C 1 6 ? 16.293 -4.633 -56.586 1.00 20.37 6 GLN C C 1
ATOM 2770 O O . GLN C 1 6 ? 17.141 -4.515 -55.699 1.00 20.10 6 GLN C O 1
ATOM 2776 N N . GLU C 1 7 ? 16.550 -4.392 -57.873 1.00 20.08 7 GLU C N 1
ATOM 2777 C CA . GLU C 1 7 ? 17.889 -4.006 -58.337 1.00 20.15 7 GLU C CA 1
ATOM 2778 C C . GLU C 1 7 ? 18.373 -2.706 -57.684 1.00 20.04 7 GLU C C 1
ATOM 2779 O O . GLU C 1 7 ? 19.497 -2.643 -57.175 1.00 19.95 7 GLU C O 1
ATOM 2785 N N . LYS C 1 8 ? 17.517 -1.685 -57.697 1.00 19.92 8 LYS C N 1
ATOM 2786 C CA . LYS C 1 8 ? 17.876 -0.360 -57.187 1.00 19.82 8 LYS C CA 1
ATOM 2787 C C . LYS C 1 8 ? 17.977 -0.328 -55.664 1.00 19.46 8 LYS C C 1
ATOM 2788 O O . LYS C 1 8 ? 18.872 0.323 -55.116 1.00 19.51 8 LYS C O 1
ATOM 2794 N N . ARG C 1 9 ? 17.074 -1.040 -54.987 1.00 19.04 9 ARG C N 1
ATOM 2795 C CA . ARG C 1 9 ? 17.147 -1.176 -53.529 1.00 18.61 9 ARG C CA 1
ATOM 2796 C C . ARG C 1 9 ? 18.508 -1.728 -53.110 1.00 18.47 9 ARG C C 1
ATOM 2797 O O . ARG C 1 9 ? 19.134 -1.199 -52.197 1.00 18.23 9 ARG C O 1
ATOM 2805 N N . ARG C 1 10 ? 18.969 -2.767 -53.805 1.00 18.32 10 ARG C N 1
ATOM 2806 C CA . ARG C 1 10 ? 20.266 -3.393 -53.524 1.00 18.32 10 ARG C CA 1
ATOM 2807 C C . ARG C 1 10 ? 21.461 -2.495 -53.834 1.00 18.42 10 ARG C C 1
ATOM 2808 O O . ARG C 1 10 ? 22.431 -2.464 -53.074 1.00 18.59 10 ARG C O 1
ATOM 2816 N N . GLN C 1 11 ? 21.401 -1.782 -54.957 1.00 18.45 11 GLN C N 1
ATOM 2817 C CA . GLN C 1 11 ? 22.505 -0.919 -55.361 1.00 18.68 11 GLN C CA 1
ATOM 2818 C C . GLN C 1 11 ? 22.721 0.198 -54.340 1.00 18.47 11 GLN C C 1
ATOM 2819 O O . GLN C 1 11 ? 23.860 0.534 -54.020 1.00 18.57 11 GLN C O 1
ATOM 2825 N N . LEU C 1 12 ? 21.619 0.739 -53.825 1.00 18.32 12 LEU C N 1
ATOM 2826 C CA . LEU C 1 12 ? 21.636 1.753 -52.763 1.00 18.44 12 LEU C CA 1
ATOM 2827 C C . LEU C 1 12 ? 22.577 1.420 -51.600 1.00 18.54 12 LEU C C 1
ATOM 2828 O O . LEU C 1 12 ? 23.271 2.303 -51.085 1.00 18.55 12 LEU C O 1
ATOM 2833 N N . LEU C 1 13 ? 22.597 0.151 -51.193 1.00 18.70 13 LEU C N 1
ATOM 2834 C CA . LEU C 1 13 ? 23.421 -0.298 -50.066 1.00 18.92 13 LEU C CA 1
ATOM 2835 C C . LEU C 1 13 ? 24.922 -0.145 -50.325 1.00 19.25 13 LEU C C 1
ATOM 2836 O O . LEU C 1 13 ? 25.698 0.090 -49.393 1.00 19.29 13 LEU C O 1
ATOM 2841 N N . ASN C 1 14 ? 25.325 -0.277 -51.586 1.00 19.62 14 ASN C N 1
ATOM 2842 C CA . ASN C 1 14 ? 26.710 -0.029 -51.977 1.00 20.08 14 ASN C CA 1
ATOM 2843 C C . ASN C 1 14 ? 26.992 1.463 -52.154 1.00 20.34 14 ASN C C 1
ATOM 2844 O O . ASN C 1 14 ? 28.102 1.928 -51.879 1.00 20.48 14 ASN C O 1
ATOM 2849 N N . GLU C 1 15 ? 25.982 2.204 -52.610 1.00 20.64 15 GLU C N 1
ATOM 2850 C CA . GLU C 1 15 ? 26.102 3.651 -52.827 1.00 20.99 15 GLU C CA 1
ATOM 2851 C C . GLU C 1 15 ? 26.154 4.402 -51.500 1.00 20.95 15 GLU C C 1
ATOM 2852 O O . GLU C 1 15 ? 26.811 5.442 -51.391 1.00 21.07 15 GLU C O 1
ATOM 2858 N N . ARG C 1 16 ? 25.450 3.874 -50.501 1.00 20.95 16 ARG C N 1
ATOM 2859 C CA . ARG C 1 16 ? 25.554 4.367 -49.134 1.00 21.04 16 ARG C CA 1
ATOM 2860 C C . ARG C 1 16 ? 26.872 3.855 -48.563 1.00 21.34 16 ARG C C 1
ATOM 2861 O O . ARG C 1 16 ? 26.956 2.725 -48.069 1.00 21.21 16 ARG C O 1
ATOM 2869 N N . HIS C 1 17 ? 27.900 4.694 -48.664 1.00 21.65 17 HIS C N 1
ATOM 2870 C CA . HIS C 1 17 ? 29.245 4.360 -48.210 1.00 22.05 17 HIS C CA 1
ATOM 2871 C C . HIS C 1 17 ? 29.898 5.568 -47.546 1.00 22.34 17 HIS C C 1
ATOM 2872 O O . HIS C 1 17 ? 29.418 6.698 -47.676 1.00 22.45 17 HIS C O 1
ATOM 2879 N N . SER C 1 18 ? 31.004 5.328 -46.851 1.00 22.71 18 SER C N 1
ATOM 2880 C CA . SER C 1 18 ? 31.786 6.410 -46.270 1.00 23.33 18 SER C CA 1
ATOM 2881 C C . SER C 1 18 ? 32.675 7.062 -47.328 1.00 23.67 18 SER C C 1
ATOM 2882 O O . SER C 1 18 ? 33.790 6.605 -47.599 1.00 23.50 18 SER C O 1
ATOM 2885 N N . CYS C 1 19 ? 32.151 8.128 -47.931 1.00 24.13 19 CYS C N 1
ATOM 2886 C CA . CYS C 1 19 ? 32.856 8.878 -48.965 1.00 24.67 19 CYS C CA 1
ATOM 2887 C C . CYS C 1 19 ? 34.020 9.655 -48.351 1.00 25.14 19 CYS C C 1
ATOM 2888 O O . CYS C 1 19 ? 33.812 10.519 -47.498 1.00 25.18 19 CYS C O 1
ATOM 2891 N N . LYS C 1 20 ? 35.235 9.342 -48.796 1.00 25.57 20 LYS C N 1
ATOM 2892 C CA . LYS C 1 20 ? 36.460 9.837 -48.158 1.00 26.15 20 LYS C CA 1
ATOM 2893 C C . LYS C 1 20 ? 36.887 11.241 -48.582 1.00 26.54 20 LYS C C 1
ATOM 2894 O O . LYS C 1 20 ? 37.535 11.944 -47.810 1.00 26.80 20 LYS C O 1
ATOM 2900 N N . MET C 1 21 ? 36.551 11.630 -49.810 1.00 26.96 21 MET C N 1
ATOM 2901 C CA . MET C 1 21 ? 36.860 12.968 -50.325 1.00 27.33 21 MET C CA 1
ATOM 2902 C C . MET C 1 21 ? 35.702 13.453 -51.191 1.00 27.36 21 MET C C 1
ATOM 2903 O O . MET C 1 21 ? 35.123 12.676 -51.956 1.00 27.39 21 MET C O 1
ATOM 2908 N N . PHE C 1 22 ? 35.363 14.733 -51.065 1.00 27.38 22 PHE C N 1
ATOM 2909 C CA . PHE C 1 22 ? 34.234 15.305 -51.801 1.00 27.36 22 PHE C CA 1
ATOM 2910 C C . PHE C 1 22 ? 34.680 16.309 -52.863 1.00 27.55 22 PHE C C 1
ATOM 2911 O O . PHE C 1 22 ? 35.866 16.625 -52.970 1.00 27.57 22 PHE C O 1
ATOM 2919 N N . ASP C 1 23 ? 33.721 16.791 -53.653 1.00 27.70 23 ASP C N 1
ATOM 2920 C CA . ASP C 1 23 ? 33.969 17.827 -54.655 1.00 27.80 23 ASP C CA 1
ATOM 2921 C C . ASP C 1 23 ? 33.938 19.198 -53.989 1.00 27.76 23 ASP C C 1
ATOM 2922 O O . ASP C 1 23 ? 32.873 19.673 -53.585 1.00 27.87 23 ASP C O 1
ATOM 2927 N N . SER C 1 24 ? 35.105 19.832 -53.885 1.00 27.70 24 SER C N 1
ATOM 2928 C CA . SER C 1 24 ? 35.225 21.128 -53.213 1.00 27.58 24 SER C CA 1
ATOM 2929 C C . SER C 1 24 ? 34.671 22.304 -54.030 1.00 27.65 24 SER C C 1
ATOM 2930 O O . SER C 1 24 ? 34.883 23.466 -53.673 1.00 27.73 24 SER C O 1
ATOM 2933 N N . HIS C 1 25 ? 33.950 21.998 -55.110 1.00 27.55 25 HIS C N 1
ATOM 2934 C CA . HIS C 1 25 ? 33.296 23.023 -55.931 1.00 27.54 25 HIS C CA 1
ATOM 2935 C C . HIS C 1 25 ? 31.773 23.041 -55.778 1.00 27.31 25 HIS C C 1
ATOM 2936 O O . HIS C 1 25 ? 31.133 24.042 -56.092 1.00 27.22 25 HIS C O 1
ATOM 2943 N N . TYR C 1 26 ? 31.204 21.935 -55.300 1.00 27.05 26 TYR C N 1
ATOM 2944 C CA . TYR C 1 26 ? 29.749 21.784 -55.195 1.00 26.92 26 TYR C CA 1
ATOM 2945 C C . TYR C 1 26 ? 29.186 22.468 -53.952 1.00 26.83 26 TYR C C 1
ATOM 2946 O O . TYR C 1 26 ? 29.737 22.329 -52.860 1.00 26.96 26 TYR C O 1
ATOM 2955 N N . GLU C 1 27 ? 28.089 23.206 -54.125 1.00 26.73 27 GLU C N 1
ATOM 2956 C CA . GLU C 1 27 ? 27.382 23.815 -52.994 1.00 26.71 27 GLU C CA 1
ATOM 2957 C C . GLU C 1 27 ? 25.865 23.611 -53.085 1.00 26.39 27 GLU C C 1
ATOM 2958 O O . GLU C 1 27 ? 25.250 23.887 -54.118 1.00 26.32 27 GLU C O 1
ATOM 2964 N N . PHE C 1 28 ? 25.281 23.106 -51.998 1.00 26.01 28 PHE C N 1
ATOM 2965 C CA . PHE C 1 28 ? 23.853 22.783 -51.944 1.00 25.62 28 PHE C CA 1
ATOM 2966 C C . PHE C 1 28 ? 22.951 23.988 -52.197 1.00 25.37 28 PHE C C 1
ATOM 2967 O O . PHE C 1 28 ? 23.301 25.120 -51.866 1.00 25.50 28 PHE C O 1
ATOM 2975 N N . SER C 1 29 ? 21.783 23.725 -52.775 1.00 25.13 29 SER C N 1
ATOM 2976 C CA . SER C 1 29 ? 20.728 24.722 -52.877 1.00 24.73 29 SER C CA 1
ATOM 2977 C C . SER C 1 29 ? 19.930 24.766 -51.568 1.00 24.49 29 SER C C 1
ATOM 2978 O O . SER C 1 29 ? 20.167 23.960 -50.659 1.00 24.40 29 SER C O 1
ATOM 2981 N N . SER C 1 30 ? 18.992 25.708 -51.480 1.00 23.91 30 SER C N 1
ATOM 2982 C CA . SER C 1 30 ? 18.085 25.811 -50.337 1.00 23.44 30 SER C CA 1
ATOM 2983 C C . SER C 1 30 ? 17.251 24.541 -50.169 1.00 22.88 30 SER C C 1
ATOM 2984 O O . SER C 1 30 ? 17.126 24.012 -49.063 1.00 22.84 30 SER C O 1
ATOM 2987 N N . THR C 1 31 ? 16.695 24.056 -51.278 1.00 22.21 31 THR C N 1
ATOM 2988 C CA . THR C 1 31 ? 15.854 22.860 -51.286 1.00 21.38 31 THR C CA 1
ATOM 2989 C C . THR C 1 31 ? 16.624 21.617 -50.813 1.00 21.13 31 THR C C 1
ATOM 2990 O O . THR C 1 31 ? 16.075 20.773 -50.097 1.00 20.96 31 THR C O 1
ATOM 2994 N N . GLU C 1 32 ? 17.893 21.521 -51.209 1.00 20.42 32 GLU C N 1
ATOM 2995 C CA . GLU C 1 32 ? 18.754 20.409 -50.815 1.00 20.11 32 GLU C CA 1
ATOM 2996 C C . GLU C 1 32 ? 19.103 20.436 -49.325 1.00 19.72 32 GLU C C 1
ATOM 2997 O O . GLU C 1 32 ? 19.086 19.399 -48.659 1.00 19.58 32 GLU C O 1
ATOM 3003 N N . LEU C 1 33 ? 19.412 21.624 -48.809 1.00 19.25 33 LEU C N 1
ATOM 3004 C CA . LEU C 1 33 ? 19.722 21.802 -47.391 1.00 18.78 33 LEU C CA 1
ATOM 3005 C C . LEU C 1 33 ? 18.515 21.521 -46.501 1.00 18.56 33 LEU C C 1
ATOM 3006 O O . LEU C 1 33 ? 18.652 20.961 -45.410 1.00 18.58 33 LEU C O 1
ATOM 3011 N N . GLU C 1 34 ? 17.335 21.905 -46.979 1.00 18.18 34 GLU C N 1
ATOM 3012 C CA . GLU C 1 34 ? 16.107 21.747 -46.213 1.00 18.08 34 GLU C CA 1
ATOM 3013 C C . GLU C 1 34 ? 15.560 20.324 -46.293 1.00 17.42 34 GLU C C 1
ATOM 3014 O O . GLU C 1 34 ? 14.760 19.919 -45.449 1.00 17.34 34 GLU C O 1
ATOM 3020 N N . GLU C 1 35 ? 15.995 19.571 -47.303 1.00 16.69 35 GLU C N 1
ATOM 3021 C CA . GLU C 1 35 ? 15.641 18.156 -47.405 1.00 15.83 35 GLU C CA 1
ATOM 3022 C C . GLU C 1 35 ? 16.433 17.311 -46.402 1.00 15.46 35 GLU C C 1
ATOM 3023 O O . GLU C 1 35 ? 15.854 16.481 -45.696 1.00 15.21 35 GLU C O 1
ATOM 3029 N N . ILE C 1 36 ? 17.749 17.527 -46.347 1.00 14.91 36 ILE C N 1
ATOM 3030 C CA . ILE C 1 36 ? 18.627 16.803 -45.420 1.00 14.71 36 ILE C CA 1
ATOM 3031 C C . ILE C 1 36 ? 18.212 17.047 -43.968 1.00 14.52 36 ILE C C 1
ATOM 3032 O O . ILE C 1 36 ? 18.205 16.127 -43.148 1.00 14.35 36 ILE C O 1
ATOM 3037 N N . ALA C 1 37 ? 17.861 18.294 -43.666 1.00 14.44 37 ALA C N 1
ATOM 3038 C CA . ALA C 1 37 ? 17.369 18.667 -42.347 1.00 14.30 37 ALA C CA 1
ATOM 3039 C C . ALA C 1 37 ? 16.009 18.038 -42.029 1.00 14.16 37 ALA C C 1
ATOM 3040 O O . ALA C 1 37 ? 15.697 17.804 -40.858 1.00 14.41 37 ALA C O 1
ATOM 3042 N N . GLU C 1 38 ? 15.204 17.767 -43.059 1.00 13.95 38 GLU C N 1
ATOM 3043 C CA . GLU C 1 38 ? 13.892 17.124 -42.866 1.00 13.57 38 GLU C CA 1
ATOM 3044 C C . GLU C 1 38 ? 13.999 15.628 -42.582 1.00 13.12 38 GLU C C 1
ATOM 3045 O O . GLU C 1 38 ? 13.233 15.088 -41.784 1.00 12.76 38 GLU C O 1
ATOM 3051 N N . ILE C 1 39 ? 14.940 14.968 -43.252 1.00 12.76 39 ILE C N 1
ATOM 3052 C CA . ILE C 1 39 ? 15.190 13.538 -43.054 1.00 12.47 39 ILE C CA 1
ATOM 3053 C C . ILE C 1 39 ? 15.639 13.282 -41.610 1.00 12.12 39 ILE C C 1
ATOM 3054 O O . ILE C 1 39 ? 15.273 12.272 -41.004 1.00 12.34 39 ILE C O 1
ATOM 3059 N N . ALA C 1 40 ? 16.421 14.214 -41.072 1.00 11.73 40 ALA C N 1
ATOM 3060 C CA . ALA C 1 40 ? 16.930 14.126 -39.707 1.00 11.55 40 ALA C CA 1
ATOM 3061 C C . ALA C 1 40 ? 15.816 14.343 -38.687 1.00 11.45 40 ALA C C 1
ATOM 3062 O O . ALA C 1 40 ? 15.681 13.582 -37.724 1.00 11.23 40 ALA C O 1
ATOM 3064 N N . ARG C 1 41 ? 15.016 15.379 -38.918 1.00 11.19 41 ARG C N 1
ATOM 3065 C CA . ARG C 1 41 ? 13.989 15.796 -37.972 1.00 11.24 41 ARG C CA 1
ATOM 3066 C C . ARG C 1 41 ? 12.834 14.796 -37.847 1.00 11.02 41 ARG C C 1
ATOM 3067 O O . ARG C 1 41 ? 12.297 14.617 -36.758 1.00 10.66 41 ARG C O 1
ATOM 3075 N N . LEU C 1 42 ? 12.467 14.151 -38.956 1.00 11.09 42 LEU C N 1
ATOM 3076 C CA . LEU C 1 42 ? 11.367 13.173 -38.964 1.00 10.94 42 LEU C CA 1
ATOM 3077 C C . LEU C 1 42 ? 11.812 11.751 -38.582 1.00 10.82 42 LEU C C 1
ATOM 3078 O O . LEU C 1 42 ? 11.029 10.804 -38.678 1.00 10.55 42 LEU C O 1
ATOM 3083 N N . SER C 1 43 ? 13.065 11.613 -38.143 1.00 10.55 43 SER C N 1
ATOM 3084 C CA . SER C 1 43 ? 13.598 10.338 -37.652 1.00 10.33 43 SER C CA 1
ATOM 3085 C C . SER C 1 43 ? 12.783 9.798 -36.469 1.00 10.14 43 SER C C 1
ATOM 3086 O O . SER C 1 43 ? 12.199 10.574 -35.718 1.00 9.87 43 SER C O 1
ATOM 3089 N N . PRO C 1 44 ? 12.732 8.462 -36.310 1.00 10.14 44 PRO C N 1
ATOM 3090 C CA . PRO C 1 44 ? 12.061 7.890 -35.140 1.00 10.07 44 PRO C CA 1
ATOM 3091 C C . PRO C 1 44 ? 12.910 8.000 -33.872 1.00 10.07 44 PRO C C 1
ATOM 3092 O O . PRO C 1 44 ? 14.141 8.080 -33.951 1.00 9.69 44 PRO C O 1
ATOM 3096 N N . SER C 1 45 ? 12.237 8.007 -32.723 1.00 10.32 45 SER C N 1
ATOM 3097 C CA . SER C 1 45 ? 12.880 8.104 -31.414 1.00 10.72 45 SER C CA 1
ATOM 3098 C C . SER C 1 45 ? 11.971 7.541 -30.331 1.00 11.24 45 SER C C 1
ATOM 3099 O O . SER C 1 45 ? 10.742 7.657 -30.409 1.00 11.23 45 SER C O 1
ATOM 3102 N N . SER C 1 46 ? 12.593 6.925 -29.329 1.00 11.74 46 SER C N 1
ATOM 3103 C CA . SER C 1 46 ? 11.895 6.347 -28.189 1.00 12.32 46 SER C CA 1
ATOM 3104 C C . SER C 1 46 ? 10.984 7.400 -27.564 1.00 12.70 46 SER C C 1
ATOM 3105 O O . SER C 1 46 ? 11.435 8.503 -27.246 1.00 12.76 46 SER C O 1
ATOM 3108 N N . TYR C 1 47 ? 9.698 7.059 -27.440 1.00 12.92 47 TYR C N 1
ATOM 3109 C CA . TYR C 1 47 ? 8.659 7.951 -26.897 1.00 13.29 47 TYR C CA 1
ATOM 3110 C C . TYR C 1 47 ? 8.565 9.294 -27.619 1.00 13.46 47 TYR C C 1
ATOM 3111 O O . TYR C 1 47 ? 8.058 10.276 -27.061 1.00 13.57 47 TYR C O 1
ATOM 3120 N N . ASN C 1 48 ? 9.054 9.323 -28.861 1.00 13.51 48 ASN C N 1
ATOM 3121 C CA . ASN C 1 48 ? 9.077 10.529 -29.687 1.00 13.43 48 ASN C CA 1
ATOM 3122 C C . ASN C 1 48 ? 9.795 11.701 -29.000 1.00 13.41 48 ASN C C 1
ATOM 3123 O O . ASN C 1 48 ? 9.460 12.866 -29.220 1.00 13.27 48 ASN C O 1
ATOM 3128 N N . THR C 1 49 ? 10.788 11.378 -28.173 1.00 13.44 49 THR C N 1
ATOM 3129 C CA . THR C 1 49 ? 11.550 12.391 -27.426 1.00 13.45 49 THR C CA 1
ATOM 3130 C C . THR C 1 49 ? 12.354 13.335 -28.327 1.00 13.35 49 THR C C 1
ATOM 3131 O O . THR C 1 49 ? 12.544 14.508 -27.989 1.00 13.25 49 THR C O 1
ATOM 3135 N N . GLN C 1 50 ? 12.808 12.824 -29.475 1.00 13.19 50 GLN C N 1
ATOM 3136 C CA . GLN C 1 50 ? 13.603 13.600 -30.439 1.00 12.82 50 GLN C CA 1
ATOM 3137 C C . GLN C 1 50 ? 14.733 14.383 -29.738 1.00 13.13 50 GLN C C 1
ATOM 3138 O O . GLN C 1 50 ? 14.855 15.599 -29.920 1.00 12.99 50 GLN C O 1
ATOM 3144 N N . PRO C 1 51 ? 15.565 13.691 -28.939 1.00 13.19 51 PRO C N 1
ATOM 3145 C CA . PRO C 1 51 ? 16.482 14.417 -28.058 1.00 13.34 51 PRO C CA 1
ATOM 3146 C C . PRO C 1 51 ? 17.755 14.868 -28.787 1.00 13.43 51 PRO C C 1
ATOM 3147 O O . PRO C 1 51 ? 18.870 14.622 -28.317 1.00 13.62 51 PRO C O 1
ATOM 3151 N N . TRP C 1 52 ? 17.563 15.545 -29.918 1.00 13.52 52 TRP C N 1
ATOM 3152 C CA . TRP C 1 52 ? 18.646 15.913 -30.821 1.00 13.33 52 TRP C CA 1
ATOM 3153 C C . TRP C 1 52 ? 18.539 17.360 -31.281 1.00 13.38 52 TRP C C 1
ATOM 3154 O O . TRP C 1 52 ? 17.487 17.983 -31.164 1.00 13.43 52 TRP C O 1
ATOM 3165 N N . HIS C 1 53 ? 19.644 17.884 -31.800 1.00 13.74 53 HIS C N 1
ATOM 3166 C CA . HIS C 1 53 ? 19.655 19.177 -32.473 1.00 13.95 53 HIS C CA 1
ATOM 3167 C C . HIS C 1 53 ? 20.718 19.136 -33.566 1.00 13.95 53 HIS C C 1
ATOM 3168 O O . HIS C 1 53 ? 21.878 18.829 -33.294 1.00 14.18 53 HIS C O 1
ATOM 3175 N N . PHE C 1 54 ? 20.319 19.426 -34.801 1.00 13.92 54 PHE C N 1
ATOM 3176 C CA . PHE C 1 54 ? 21.209 19.263 -35.951 1.00 13.86 54 PHE C CA 1
ATOM 3177 C C . PHE C 1 54 ? 21.806 20.584 -36.425 1.00 14.05 54 PHE C C 1
ATOM 3178 O O . PHE C 1 54 ? 21.112 21.428 -37.001 1.00 13.91 54 PHE C O 1
ATOM 3186 N N . VAL C 1 55 ? 23.103 20.750 -36.185 1.00 14.31 55 VAL C N 1
ATOM 3187 C CA . VAL C 1 55 ? 23.808 21.956 -36.593 1.00 14.84 55 VAL C CA 1
ATOM 3188 C C . VAL C 1 55 ? 24.286 21.781 -38.036 1.00 15.03 55 VAL C C 1
ATOM 3189 O O . VAL C 1 55 ? 25.028 20.848 -38.342 1.00 14.92 55 VAL C O 1
ATOM 3193 N N . MET C 1 56 ? 23.821 22.660 -38.920 1.00 15.52 56 MET C N 1
ATOM 3194 C CA . MET C 1 56 ? 24.143 22.571 -40.346 1.00 16.14 56 MET C CA 1
ATOM 3195 C C . MET C 1 56 ? 25.178 23.624 -40.728 1.00 16.53 56 MET C C 1
ATOM 3196 O O . MET C 1 56 ? 24.830 24.771 -41.020 1.00 16.51 56 MET C O 1
ATOM 3201 N N . VAL C 1 57 ? 26.448 23.227 -40.723 1.00 17.10 57 VAL C N 1
ATOM 3202 C CA . VAL C 1 57 ? 27.545 24.142 -41.033 1.00 17.83 57 VAL C CA 1
ATOM 3203 C C . VAL C 1 57 ? 27.727 24.266 -42.549 1.00 18.25 57 VAL C C 1
ATOM 3204 O O . VAL C 1 57 ? 28.156 23.317 -43.214 1.00 18.49 57 VAL C O 1
ATOM 3208 N N . THR C 1 58 ? 27.391 25.438 -43.088 1.00 18.65 58 THR C N 1
ATOM 3209 C CA . THR C 1 58 ? 27.502 25.691 -44.528 1.00 19.09 58 THR C CA 1
ATOM 3210 C C . THR C 1 58 ? 28.650 26.645 -44.875 1.00 19.56 58 THR C C 1
ATOM 3211 O O . THR C 1 58 ? 29.279 26.501 -45.925 1.00 19.68 58 THR C O 1
ATOM 3215 N N . ASP C 1 59 ? 28.910 27.611 -43.991 1.00 19.91 59 ASP C N 1
ATOM 3216 C CA . ASP C 1 59 ? 30.020 28.553 -44.140 1.00 20.27 59 ASP C CA 1
ATOM 3217 C C . ASP C 1 59 ? 31.360 27.819 -44.229 1.00 20.61 59 ASP C C 1
ATOM 3218 O O . ASP C 1 59 ? 31.779 27.156 -43.276 1.00 20.69 59 ASP C O 1
ATOM 3223 N N . LYS C 1 60 ? 32.021 27.947 -45.378 1.00 21.06 60 LYS C N 1
ATOM 3224 C CA . LYS C 1 60 ? 33.254 27.198 -45.665 1.00 21.55 60 LYS C CA 1
ATOM 3225 C C . LYS C 1 60 ? 34.429 27.558 -44.750 1.00 21.58 60 LYS C C 1
ATOM 3226 O O . LYS C 1 60 ? 35.305 26.728 -44.503 1.00 21.44 60 LYS C O 1
ATOM 3232 N N . ASP C 1 61 ? 34.434 28.790 -44.244 1.00 21.85 61 ASP C N 1
ATOM 3233 C CA . ASP C 1 61 ? 35.461 29.246 -43.306 1.00 22.21 61 ASP C CA 1
ATOM 3234 C C . ASP C 1 61 ? 35.348 28.540 -41.949 1.00 22.19 61 ASP C C 1
ATOM 3235 O O . ASP C 1 61 ? 36.357 28.113 -41.379 1.00 22.31 61 ASP C O 1
ATOM 3240 N N . LEU C 1 62 ? 34.121 28.416 -41.446 1.00 22.08 62 LEU C N 1
ATOM 3241 C CA . LEU C 1 62 ? 33.861 27.746 -40.170 1.00 22.08 62 LEU C CA 1
ATOM 3242 C C . LEU C 1 62 ? 34.064 26.236 -40.288 1.00 22.13 62 LEU C C 1
ATOM 3243 O O . LEU C 1 62 ? 34.531 25.588 -39.348 1.00 22.16 62 LEU C O 1
ATOM 3248 N N . LYS C 1 63 ? 33.709 25.690 -41.451 1.00 22.14 63 LYS C N 1
ATOM 3249 C CA . LYS C 1 63 ? 33.909 24.274 -41.753 1.00 22.13 63 LYS C CA 1
ATOM 3250 C C . LYS C 1 63 ? 35.401 23.918 -41.788 1.00 22.24 63 LYS C C 1
ATOM 3251 O O . LYS C 1 63 ? 35.788 22.794 -41.458 1.00 22.16 63 LYS C O 1
ATOM 3257 N N . LYS C 1 64 ? 36.224 24.885 -42.190 1.00 22.38 64 LYS C N 1
ATOM 3258 C CA . LYS C 1 64 ? 37.682 24.751 -42.154 1.00 22.45 64 LYS C CA 1
ATOM 3259 C C . LYS C 1 64 ? 38.200 24.740 -40.711 1.00 22.52 64 LYS C C 1
ATOM 3260 O O . LYS C 1 64 ? 39.105 23.972 -40.375 1.00 22.55 64 LYS C O 1
ATOM 3266 N N . GLN C 1 65 ? 37.611 25.591 -39.868 1.00 22.77 65 GLN C N 1
ATOM 3267 C CA . GLN C 1 65 ? 37.959 25.680 -38.442 1.00 22.79 65 GLN C CA 1
ATOM 3268 C C . GLN C 1 65 ? 37.695 24.376 -37.684 1.00 22.89 65 GLN C C 1
ATOM 3269 O O . GLN C 1 65 ? 38.477 23.989 -36.814 1.00 22.90 65 GLN C O 1
ATOM 3275 N N . ILE C 1 66 ? 36.587 23.714 -38.017 1.00 22.90 66 ILE C N 1
ATOM 3276 C CA . ILE C 1 66 ? 36.219 22.429 -37.416 1.00 22.82 66 ILE C CA 1
ATOM 3277 C C . ILE C 1 66 ? 37.180 21.311 -37.849 1.00 22.94 66 ILE C C 1
ATOM 3278 O O . ILE C 1 66 ? 37.547 20.452 -37.041 1.00 22.71 66 ILE C O 1
ATOM 3283 N N . ALA C 1 67 ? 37.598 21.352 -39.115 1.00 23.03 67 ALA C N 1
ATOM 3284 C CA . ALA C 1 67 ? 38.515 20.359 -39.684 1.00 23.23 67 ALA C CA 1
ATOM 3285 C C . ALA C 1 67 ? 39.872 20.306 -38.975 1.00 23.29 67 ALA C C 1
ATOM 3286 O O . ALA C 1 67 ? 40.438 19.228 -38.789 1.00 23.31 67 ALA C O 1
ATOM 3288 N N . ALA C 1 68 ? 40.381 21.470 -38.576 1.00 23.37 68 ALA C N 1
ATOM 3289 C CA . ALA C 1 68 ? 41.655 21.568 -37.850 1.00 23.43 68 ALA C CA 1
ATOM 3290 C C . ALA C 1 68 ? 41.704 20.719 -36.570 1.00 23.30 68 ALA C C 1
ATOM 3291 O O . ALA C 1 68 ? 42.783 20.340 -36.111 1.00 23.17 68 ALA C O 1
ATOM 3293 N N . HIS C 1 69 ? 40.538 20.416 -36.006 1.00 23.31 69 HIS C N 1
ATOM 3294 C CA . HIS C 1 69 ? 40.462 19.616 -34.780 1.00 23.43 69 HIS C CA 1
ATOM 3295 C C . HIS C 1 69 ? 39.838 18.238 -35.015 1.00 23.62 69 HIS C C 1
ATOM 3296 O O . HIS C 1 69 ? 39.359 17.592 -34.078 1.00 23.47 69 HIS C O 1
ATOM 3303 N N . SER C 1 70 ? 39.865 17.789 -36.266 1.00 23.90 70 SER C N 1
ATOM 3304 C CA . SER C 1 70 ? 39.267 16.512 -36.644 1.00 24.38 70 SER C CA 1
ATOM 3305 C C . SER C 1 70 ? 40.300 15.539 -37.219 1.00 24.59 70 SER C C 1
ATOM 3306 O O . SER C 1 70 ? 39.998 14.763 -38.132 1.00 24.62 70 SER C O 1
ATOM 3309 N N . TYR C 1 71 ? 41.518 15.599 -36.681 1.00 24.83 71 TYR C N 1
ATOM 3310 C CA . TYR C 1 71 ? 42.612 14.692 -37.049 1.00 25.10 71 TYR C CA 1
ATOM 3311 C C . TYR C 1 71 ? 42.698 14.399 -38.558 1.00 25.31 71 TYR C C 1
ATOM 3312 O O . TYR C 1 71 ? 42.840 15.323 -39.363 1.00 25.29 71 TYR C O 1
ATOM 3321 N N . PHE C 1 72 ? 42.582 13.124 -38.932 1.00 25.48 72 PHE C N 1
ATOM 3322 C CA . PHE C 1 72 ? 42.832 12.672 -40.310 1.00 25.60 72 PHE C CA 1
ATOM 3323 C C . PHE C 1 72 ? 41.762 13.063 -41.336 1.00 25.51 72 PHE C C 1
ATOM 3324 O O . PHE C 1 72 ? 41.991 12.964 -42.545 1.00 25.55 72 PHE C O 1
ATOM 3332 N N . ASN C 1 73 ? 40.608 13.514 -40.851 1.00 25.39 73 ASN C N 1
ATOM 3333 C CA . ASN C 1 73 ? 39.470 13.833 -41.711 1.00 25.14 73 ASN C CA 1
ATOM 3334 C C . ASN C 1 73 ? 39.519 15.225 -42.355 1.00 25.18 73 ASN C C 1
ATOM 3335 O O . ASN C 1 73 ? 38.700 15.535 -43.226 1.00 25.08 73 ASN C O 1
ATOM 3340 N N . GLU C 1 74 ? 40.496 16.035 -41.942 1.00 25.21 74 GLU C N 1
ATOM 3341 C CA . GLU C 1 74 ? 40.606 17.455 -42.323 1.00 25.24 74 GLU C CA 1
ATOM 3342 C C . GLU C 1 74 ? 40.303 17.784 -43.789 1.00 25.14 74 GLU C C 1
ATOM 3343 O O . GLU C 1 74 ? 39.503 18.681 -44.069 1.00 25.30 74 GLU C O 1
ATOM 3349 N N . GLU C 1 75 ? 40.939 17.065 -44.710 1.00 25.03 75 GLU C N 1
ATOM 3350 C CA . GLU C 1 75 ? 40.797 17.336 -46.143 1.00 24.92 75 GLU C CA 1
ATOM 3351 C C . GLU C 1 75 ? 39.393 17.065 -46.679 1.00 24.82 75 GLU C C 1
ATOM 3352 O O . GLU C 1 75 ? 38.897 17.804 -47.534 1.00 24.71 75 GLU C O 1
ATOM 3358 N N . MET C 1 76 ? 38.768 16.004 -46.170 1.00 24.59 76 MET C N 1
ATOM 3359 C CA . MET C 1 76 ? 37.398 15.634 -46.533 1.00 24.48 76 MET C CA 1
ATOM 3360 C C . MET C 1 76 ? 36.387 16.706 -46.125 1.00 24.21 76 MET C C 1
ATOM 3361 O O . MET C 1 76 ? 35.465 17.016 -46.882 1.00 24.13 76 MET C O 1
ATOM 3366 N N . ILE C 1 77 ? 36.569 17.257 -44.926 1.00 24.08 77 ILE C N 1
ATOM 3367 C CA . ILE C 1 77 ? 35.666 18.276 -44.377 1.00 23.96 77 ILE C CA 1
ATOM 3368 C C . ILE C 1 77 ? 35.664 19.545 -45.231 1.00 23.84 77 ILE C C 1
ATOM 3369 O O . ILE C 1 77 ? 34.603 20.097 -45.527 1.00 23.69 77 ILE C O 1
ATOM 3374 N N . LYS C 1 78 ? 36.858 19.988 -45.624 1.00 23.78 78 LYS C N 1
ATOM 3375 C CA . LYS C 1 78 ? 37.024 21.161 -46.484 1.00 23.79 78 LYS C CA 1
ATOM 3376 C C . LYS C 1 78 ? 36.396 20.940 -47.861 1.00 23.77 78 LYS C C 1
ATOM 3377 O O . LYS C 1 78 ? 35.822 21.863 -48.441 1.00 23.92 78 LYS C O 1
ATOM 3383 N N . SER C 1 79 ? 36.496 19.710 -48.362 1.00 23.54 79 SER C N 1
ATOM 3384 C CA . SER C 1 79 ? 35.956 19.340 -49.671 1.00 23.45 79 SER C CA 1
ATOM 3385 C C . SER C 1 79 ? 34.427 19.227 -49.696 1.00 23.27 79 SER C C 1
ATOM 3386 O O . SER C 1 79 ? 33.809 19.412 -50.744 1.00 23.17 79 SER C O 1
ATOM 3389 N N . ALA C 1 80 ? 33.829 18.918 -48.547 1.00 23.05 80 ALA C N 1
ATOM 3390 C CA . ALA C 1 80 ? 32.381 18.690 -48.459 1.00 23.02 80 ALA C CA 1
ATOM 3391 C C . ALA C 1 80 ? 31.570 19.958 -48.733 1.00 22.85 80 ALA C C 1
ATOM 3392 O O . ALA C 1 80 ? 32.069 21.069 -48.562 1.00 23.02 80 ALA C O 1
ATOM 3394 N N . SER C 1 81 ? 30.327 19.782 -49.174 1.00 22.73 81 SER C N 1
ATOM 3395 C CA . SER C 1 81 ? 29.433 20.909 -49.436 1.00 22.49 81 SER C CA 1
ATOM 3396 C C . SER C 1 81 ? 28.888 21.485 -48.137 1.00 22.40 81 SER C C 1
ATOM 3397 O O . SER C 1 81 ? 28.662 22.691 -48.030 1.00 22.29 81 SER C O 1
ATOM 3400 N N . ALA C 1 82 ? 28.677 20.607 -47.160 1.00 22.16 82 ALA C N 1
ATOM 3401 C CA . ALA C 1 82 ? 28.205 20.995 -45.838 1.00 22.03 82 ALA C CA 1
ATOM 3402 C C . ALA C 1 82 ? 28.695 19.997 -44.792 1.00 21.96 82 ALA C C 1
ATOM 3403 O O . ALA C 1 82 ? 29.241 18.942 -45.131 1.00 21.99 82 ALA C O 1
ATOM 3405 N N . LEU C 1 83 ? 28.509 20.347 -43.522 1.00 21.82 83 LEU C N 1
ATOM 3406 C CA . LEU C 1 83 ? 28.829 19.455 -42.417 1.00 21.63 83 LEU C CA 1
ATOM 3407 C C . LEU C 1 83 ? 27.717 19.518 -41.376 1.00 21.37 83 LEU C C 1
ATOM 3408 O O . LEU C 1 83 ? 27.459 20.578 -40.800 1.00 21.33 83 LEU C O 1
ATOM 3413 N N . MET C 1 84 ? 27.047 18.389 -41.152 1.00 20.91 84 MET C N 1
ATOM 3414 C CA . MET C 1 84 ? 26.042 18.313 -40.096 1.00 20.38 84 MET C CA 1
ATOM 3415 C C . MET C 1 84 ? 26.682 17.854 -38.798 1.00 20.24 84 MET C C 1
ATOM 3416 O O . MET C 1 84 ? 27.252 16.764 -38.726 1.00 20.20 84 MET C O 1
ATOM 3421 N N . VAL C 1 85 ? 26.598 18.707 -37.783 1.00 20.05 85 VAL C N 1
ATOM 3422 C CA . VAL C 1 85 ? 26.992 18.332 -36.435 1.00 20.02 85 VAL C CA 1
ATOM 3423 C C . VAL C 1 85 ? 25.741 17.822 -35.727 1.00 19.97 85 VAL C C 1
ATOM 3424 O O . VAL C 1 85 ? 24.788 18.574 -35.510 1.00 19.78 85 VAL C O 1
ATOM 3428 N N . VAL C 1 86 ? 25.736 16.534 -35.403 1.00 19.99 86 VAL C N 1
ATOM 3429 C CA . VAL C 1 86 ? 24.610 15.933 -34.698 1.00 20.05 86 VAL C CA 1
ATOM 3430 C C . VAL C 1 86 ? 24.838 16.077 -33.197 1.00 20.26 86 VAL C C 1
ATOM 3431 O O . VAL C 1 86 ? 25.767 15.489 -32.641 1.00 20.18 86 VAL C O 1
ATOM 3435 N N . CYS C 1 87 ? 23.989 16.871 -32.550 1.00 20.50 87 CYS C N 1
ATOM 3436 C CA . CYS C 1 87 ? 24.141 17.139 -31.126 1.00 20.99 87 CYS C CA 1
ATOM 3437 C C . CYS C 1 87 ? 23.028 16.504 -30.313 1.00 21.08 87 CYS C C 1
ATOM 3438 O O . CYS C 1 87 ? 21.876 16.460 -30.745 1.00 21.08 87 CYS C O 1
ATOM 3441 N N . SER C 1 88 ? 23.389 15.999 -29.139 1.00 21.38 88 SER C N 1
ATOM 3442 C CA . SER C 1 88 ? 22.414 15.443 -28.214 1.00 21.72 88 SER C CA 1
ATOM 3443 C C . SER C 1 88 ? 21.969 16.534 -27.256 1.00 22.10 88 SER C C 1
ATOM 3444 O O . SER C 1 88 ? 22.767 17.384 -26.860 1.00 22.12 88 SER C O 1
ATOM 3447 N N . LEU C 1 89 ? 20.688 16.516 -26.901 1.00 22.45 89 LEU C N 1
ATOM 3448 C CA . LEU C 1 89 ? 20.160 17.449 -25.915 1.00 22.86 89 LEU C CA 1
ATOM 3449 C C . LEU C 1 89 ? 20.686 17.098 -24.526 1.00 23.23 89 LEU C C 1
ATOM 3450 O O . LEU C 1 89 ? 20.998 15.940 -24.244 1.00 23.10 89 LEU C O 1
ATOM 3455 N N . ARG C 1 90 ? 20.811 18.108 -23.673 1.00 23.70 90 ARG C N 1
ATOM 3456 C CA . ARG C 1 90 ? 21.238 17.885 -22.297 1.00 24.39 90 ARG C CA 1
ATOM 3457 C C . ARG C 1 90 ? 20.113 17.191 -21.527 1.00 24.62 90 ARG C C 1
ATOM 3458 O O . ARG C 1 90 ? 18.943 17.513 -21.728 1.00 24.48 90 ARG C O 1
ATOM 3466 N N . PRO C 1 91 ? 20.462 16.206 -20.674 1.00 25.07 91 PRO C N 1
ATOM 3467 C CA . PRO C 1 91 ? 19.499 15.472 -19.851 1.00 25.42 91 PRO C CA 1
ATOM 3468 C C . PRO C 1 91 ? 18.407 16.340 -19.211 1.00 25.80 91 PRO C C 1
ATOM 3469 O O . PRO C 1 91 ? 17.283 15.868 -19.013 1.00 25.77 91 PRO C O 1
ATOM 3473 N N . SER C 1 92 ? 18.738 17.593 -18.904 1.00 26.13 92 SER C N 1
ATOM 3474 C CA . SER C 1 92 ? 17.767 18.550 -18.378 1.00 26.53 92 SER C CA 1
ATOM 3475 C C . SER C 1 92 ? 16.698 18.889 -19.416 1.00 26.91 92 SER C C 1
ATOM 3476 O O . SER C 1 92 ? 15.504 18.747 -19.142 1.00 26.98 92 SER C O 1
ATOM 3479 N N . GLU C 1 93 ? 17.138 19.308 -20.606 1.00 27.25 93 GLU C N 1
ATOM 3480 C CA . GLU C 1 93 ? 16.247 19.653 -21.725 1.00 27.60 93 GLU C CA 1
ATOM 3481 C C . GLU C 1 93 ? 15.174 18.592 -21.976 1.00 27.73 93 GLU C C 1
ATOM 3482 O O . GLU C 1 93 ? 14.055 18.914 -22.380 1.00 27.90 93 GLU C O 1
ATOM 3488 N N . LEU C 1 94 ? 15.532 17.333 -21.730 1.00 27.82 94 LEU C N 1
ATOM 3489 C CA . LEU C 1 94 ? 14.634 16.193 -21.900 1.00 27.82 94 LEU C CA 1
ATOM 3490 C C . LEU C 1 94 ? 13.544 16.150 -20.823 1.00 27.84 94 LEU C C 1
ATOM 3491 O O . LEU C 1 94 ? 12.363 15.969 -21.128 1.00 27.84 94 LEU C O 1
ATOM 3496 N N . LEU C 1 95 ? 13.956 16.324 -19.570 1.00 27.93 95 LEU C N 1
ATOM 3497 C CA . LEU C 1 95 ? 13.057 16.226 -18.420 1.00 28.10 95 LEU C CA 1
ATOM 3498 C C . LEU C 1 95 ? 12.326 17.546 -18.128 1.00 28.11 95 LEU C C 1
ATOM 3499 O O . LEU C 1 95 ? 12.799 18.612 -18.527 1.00 28.16 95 LEU C O 1
ATOM 3504 N N . PRO C 1 96 ? 11.160 17.473 -17.447 1.00 28.22 96 PRO C N 1
ATOM 3505 C CA . PRO C 1 96 ? 10.302 18.618 -17.113 1.00 28.30 96 PRO C CA 1
ATOM 3506 C C . PRO C 1 96 ? 11.050 19.910 -16.775 1.00 28.41 96 PRO C C 1
ATOM 3507 O O . PRO C 1 96 ? 10.553 21.003 -17.063 1.00 28.38 96 PRO C O 1
ATOM 3511 N N . MET C 1 129 ? 28.989 6.927 -19.643 1.00 29.05 129 MET C N 1
ATOM 3512 C CA . MET C 1 129 ? 28.795 5.807 -18.727 1.00 28.97 129 MET C CA 1
ATOM 3513 C C . MET C 1 129 ? 27.416 5.829 -18.062 1.00 28.63 129 MET C C 1
ATOM 3514 O O . MET C 1 129 ? 26.899 4.781 -17.653 1.00 28.91 129 MET C O 1
ATOM 3519 N N . GLN C 1 130 ? 26.825 7.019 -17.959 1.00 27.96 130 GLN C N 1
ATOM 3520 C CA . GLN C 1 130 ? 25.546 7.190 -17.269 1.00 27.04 130 GLN C CA 1
ATOM 3521 C C . GLN C 1 130 ? 24.326 6.985 -18.160 1.00 26.35 130 GLN C C 1
ATOM 3522 O O . GLN C 1 130 ? 24.348 7.292 -19.355 1.00 26.18 130 GLN C O 1
ATOM 3528 N N . ARG C 1 131 ? 23.257 6.496 -17.534 1.00 25.39 131 ARG C N 1
ATOM 3529 C CA . ARG C 1 131 ? 22.084 5.957 -18.225 1.00 24.42 131 ARG C CA 1
ATOM 3530 C C . ARG C 1 131 ? 21.340 6.946 -19.121 1.00 23.77 131 ARG C C 1
ATOM 3531 O O . ARG C 1 131 ? 20.970 6.601 -20.247 1.00 23.43 131 ARG C O 1
ATOM 3539 N N . LEU C 1 132 ? 21.129 8.167 -18.631 1.00 22.91 132 LEU C N 1
ATOM 3540 C CA . LEU C 1 132 ? 20.410 9.180 -19.403 1.00 22.25 132 LEU C CA 1
ATOM 3541 C C . LEU C 1 132 ? 21.091 9.485 -20.732 1.00 21.75 132 LEU C C 1
ATOM 3542 O O . LEU C 1 132 ? 20.475 9.360 -21.795 1.00 21.75 132 LEU C O 1
ATOM 3547 N N . GLU C 1 133 ? 22.365 9.863 -20.665 1.00 21.09 133 GLU C N 1
ATOM 3548 C CA . GLU C 1 133 ? 23.134 10.220 -21.856 1.00 20.50 133 GLU C CA 1
ATOM 3549 C C . GLU C 1 133 ? 23.272 9.053 -22.843 1.00 19.95 133 GLU C C 1
ATOM 3550 O O . GLU C 1 133 ? 23.379 9.268 -24.052 1.00 19.76 133 GLU C O 1
ATOM 3556 N N . SER C 1 134 ? 23.254 7.824 -22.325 1.00 19.23 134 SER C N 1
ATOM 3557 C CA . SER C 1 134 ? 23.246 6.627 -23.170 1.00 18.76 134 SER C CA 1
ATOM 3558 C C . SER C 1 134 ? 21.927 6.508 -23.939 1.00 18.21 134 SER C C 1
ATOM 3559 O O . SER C 1 134 ? 21.927 6.290 -25.154 1.00 18.07 134 SER C O 1
ATOM 3562 N N . TYR C 1 135 ? 20.814 6.667 -23.223 1.00 17.66 135 TYR C N 1
ATOM 3563 C CA . TYR C 1 135 ? 19.476 6.683 -23.819 1.00 17.41 135 TYR C CA 1
ATOM 3564 C C . TYR C 1 135 ? 19.327 7.763 -24.896 1.00 17.19 135 TYR C C 1
ATOM 3565 O O . TYR C 1 135 ? 18.700 7.529 -25.930 1.00 17.10 135 TYR C O 1
ATOM 3574 N N . ILE C 1 136 ? 19.889 8.943 -24.640 1.00 16.92 136 ILE C N 1
ATOM 3575 C CA . ILE C 1 136 ? 19.869 10.042 -25.609 1.00 16.66 136 ILE C CA 1
ATOM 3576 C C . ILE C 1 136 ? 20.708 9.689 -26.839 1.00 16.60 136 ILE C C 1
ATOM 3577 O O . ILE C 1 136 ? 20.274 9.900 -27.973 1.00 16.32 136 ILE C O 1
ATOM 3582 N N . LEU C 1 137 ? 21.901 9.143 -26.595 1.00 16.61 137 LEU C N 1
ATOM 3583 C CA . LEU C 1 137 ? 22.846 8.760 -27.650 1.00 16.79 137 LEU C CA 1
ATOM 3584 C C . LEU C 1 137 ? 22.276 7.736 -28.632 1.00 16.81 137 LEU C C 1
ATOM 3585 O O . LEU C 1 137 ? 22.518 7.828 -29.841 1.00 17.04 137 LEU C O 1
ATOM 3590 N N . GLU C 1 138 ? 21.533 6.766 -28.099 1.00 16.75 138 GLU C N 1
ATOM 3591 C CA . GLU C 1 138 ? 20.890 5.722 -28.897 1.00 16.55 138 GLU C CA 1
ATOM 3592 C C . GLU C 1 138 ? 19.994 6.326 -29.976 1.00 16.46 138 GLU C C 1
ATOM 3593 O O . GLU C 1 138 ? 20.046 5.912 -31.133 1.00 16.46 138 GLU C O 1
ATOM 3599 N N . GLN C 1 139 ? 19.187 7.313 -29.587 1.00 16.25 139 GLN C N 1
ATOM 3600 C CA . GLN C 1 139 ? 18.219 7.939 -30.489 1.00 16.09 139 GLN C CA 1
ATOM 3601 C C . GLN C 1 139 ? 18.929 8.766 -31.556 1.00 16.02 139 GLN C C 1
ATOM 3602 O O . GLN C 1 139 ? 18.537 8.754 -32.722 1.00 15.95 139 GLN C O 1
ATOM 3608 N N . CYS C 1 140 ? 19.978 9.475 -31.143 1.00 16.02 140 CYS C N 1
ATOM 3609 C CA . CYS C 1 140 ? 20.787 10.272 -32.059 1.00 15.79 140 CYS C CA 1
ATOM 3610 C C . CYS C 1 140 ? 21.412 9.384 -33.137 1.00 15.65 140 CYS C C 1
ATOM 3611 O O . CYS C 1 140 ? 21.487 9.782 -34.302 1.00 15.67 140 CYS C O 1
ATOM 3614 N N . TYR C 1 141 ? 21.823 8.178 -32.743 1.00 15.35 141 TYR C N 1
ATOM 3615 C CA . TYR C 1 141 ? 22.340 7.171 -33.674 1.00 15.33 141 TYR C CA 1
ATOM 3616 C C . TYR C 1 141 ? 21.288 6.651 -34.662 1.00 15.00 141 TYR C C 1
ATOM 3617 O O . TYR C 1 141 ? 21.622 6.331 -35.803 1.00 15.14 141 TYR C O 1
ATOM 3626 N N . ILE C 1 142 ? 20.031 6.552 -34.223 1.00 14.92 142 ILE C N 1
ATOM 3627 C CA . ILE C 1 142 ? 18.927 6.150 -35.111 1.00 14.52 142 ILE C CA 1
ATOM 3628 C C . ILE C 1 142 ? 18.726 7.193 -36.218 1.00 14.46 142 ILE C C 1
ATOM 3629 O O . ILE C 1 142 ? 18.459 6.847 -37.376 1.00 14.28 142 ILE C O 1
ATOM 3634 N N . ALA C 1 143 ? 18.866 8.465 -35.857 1.00 14.33 143 ALA C N 1
ATOM 3635 C CA . ALA C 1 143 ? 18.785 9.550 -36.832 1.00 14.28 143 ALA C CA 1
ATOM 3636 C C . ALA C 1 143 ? 19.944 9.481 -37.830 1.00 14.34 143 ALA C C 1
ATOM 3637 O O . ALA C 1 143 ? 19.748 9.694 -39.024 1.00 14.24 143 ALA C O 1
ATOM 3639 N N . VAL C 1 144 ? 21.141 9.169 -37.331 1.00 14.50 144 VAL C N 1
ATOM 3640 C CA . VAL C 1 144 ? 22.333 9.020 -38.174 1.00 14.70 144 VAL C CA 1
ATOM 3641 C C . VAL C 1 144 ? 22.098 7.977 -39.275 1.00 14.85 144 VAL C C 1
ATOM 3642 O O . VAL C 1 144 ? 22.368 8.231 -40.452 1.00 14.91 144 VAL C O 1
ATOM 3646 N N . GLY C 1 145 ? 21.575 6.819 -38.882 1.00 14.86 145 GLY C N 1
ATOM 3647 C CA . GLY C 1 145 ? 21.234 5.755 -39.822 1.00 15.03 145 GLY C CA 1
ATOM 3648 C C . GLY C 1 145 ? 20.246 6.193 -40.888 1.00 15.34 145 GLY C C 1
ATOM 3649 O O . GLY C 1 145 ? 20.460 5.938 -42.077 1.00 15.22 145 GLY C O 1
ATOM 3650 N N . GLN C 1 146 ? 19.172 6.860 -40.466 1.00 15.37 146 GLN C N 1
ATOM 3651 C CA . GLN C 1 146 ? 18.154 7.348 -41.397 1.00 15.68 146 GLN C CA 1
ATOM 3652 C C . GLN C 1 146 ? 18.704 8.402 -42.363 1.00 15.73 146 GLN C C 1
ATOM 3653 O O . GLN C 1 146 ? 18.461 8.328 -43.571 1.00 15.84 146 GLN C O 1
ATOM 3659 N N . ILE C 1 147 ? 19.448 9.366 -41.820 1.00 16.02 147 ILE C N 1
ATOM 3660 C CA . ILE C 1 147 ? 20.048 10.456 -42.599 1.00 15.88 147 ILE C CA 1
ATOM 3661 C C . ILE C 1 147 ? 20.834 9.951 -43.812 1.00 16.13 147 ILE C C 1
ATOM 3662 O O . ILE C 1 147 ? 20.505 10.303 -44.952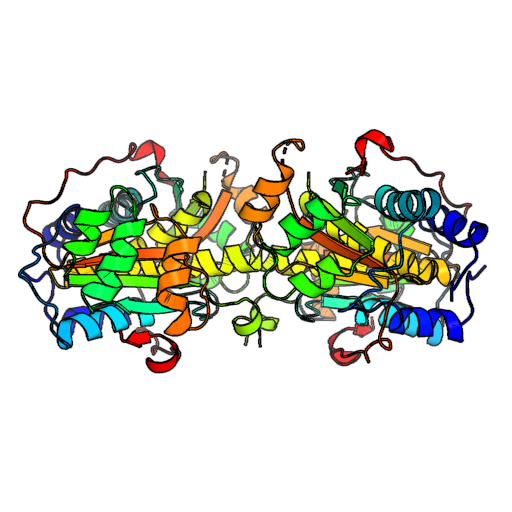 1.00 16.45 147 ILE C O 1
ATOM 3667 N N . CYS C 1 148 ? 21.846 9.117 -43.567 1.00 16.01 148 CYS C N 1
ATOM 3668 C CA . CYS C 1 148 ? 22.759 8.658 -44.624 1.00 16.07 148 CYS C CA 1
ATOM 3669 C C . CYS C 1 148 ? 22.062 7.914 -45.767 1.00 16.05 148 CYS C C 1
ATOM 3670 O O . CYS C 1 148 ? 22.452 8.048 -46.932 1.00 16.14 148 CYS C O 1
ATOM 3673 N N . MET C 1 149 ? 21.032 7.141 -45.432 1.00 16.14 149 MET C N 1
ATOM 3674 C CA . MET C 1 149 ? 20.213 6.463 -46.433 1.00 15.94 149 MET C CA 1
ATOM 3675 C C . MET C 1 149 ? 19.392 7.469 -47.235 1.00 16.15 149 MET C C 1
ATOM 3676 O O . MET C 1 149 ? 19.381 7.425 -48.469 1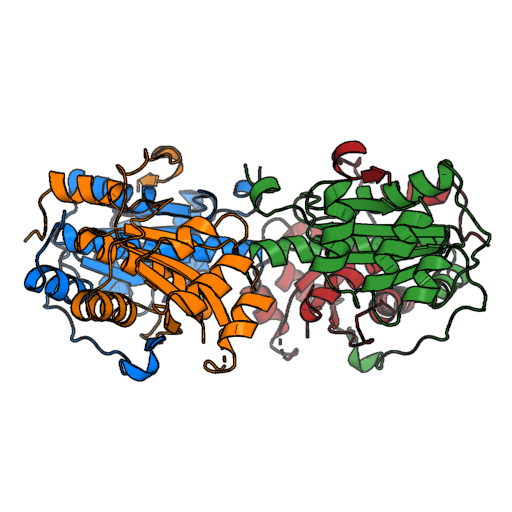.00 16.05 149 MET C O 1
ATOM 3681 N N . GLY C 1 150 ? 18.714 8.370 -46.524 1.00 16.22 150 GLY C N 1
ATOM 3682 C CA . GLY C 1 150 ? 17.914 9.431 -47.134 1.00 16.32 150 GLY C CA 1
ATOM 3683 C C . GLY C 1 150 ? 18.733 10.326 -48.042 1.00 16.31 150 GLY C C 1
ATOM 3684 O O . GLY C 1 150 ? 18.258 10.744 -49.098 1.00 16.40 150 GLY C O 1
ATOM 3685 N N . VAL C 1 151 ? 19.967 10.607 -47.624 1.00 16.43 151 VAL C N 1
ATOM 3686 C CA . VAL C 1 151 ? 20.915 11.404 -48.402 1.00 16.22 151 VAL C CA 1
ATOM 3687 C C . VAL C 1 151 ? 21.331 10.677 -49.682 1.00 16.45 151 VAL C C 1
ATOM 3688 O O . VAL C 1 151 ? 21.323 11.269 -50.767 1.00 16.29 151 VAL C O 1
ATOM 3692 N N . SER C 1 152 ? 21.689 9.400 -49.544 1.00 16.44 152 SER C N 1
ATOM 3693 C CA . SER C 1 152 ? 22.130 8.576 -50.673 1.00 16.50 152 SER C CA 1
ATOM 3694 C C . SER C 1 152 ? 21.080 8.522 -51.778 1.00 16.68 152 SER C C 1
ATOM 3695 O O . SER C 1 152 ? 21.420 8.505 -52.964 1.00 16.76 152 SER C O 1
ATOM 3698 N N . LEU C 1 153 ? 19.809 8.508 -51.377 1.00 16.73 153 LEU C N 1
ATOM 3699 C CA . LEU C 1 153 ? 18.685 8.513 -52.310 1.00 16.98 153 LEU C CA 1
ATOM 3700 C C . LEU C 1 153 ? 18.616 9.797 -53.144 1.00 17.34 153 LEU C C 1
ATOM 3701 O O . LEU C 1 153 ? 18.077 9.785 -54.252 1.00 17.29 153 LEU C O 1
ATOM 3706 N N . MET C 1 154 ? 19.156 10.892 -52.601 1.00 17.88 154 MET C N 1
ATOM 3707 C CA . MET C 1 154 ? 19.249 12.174 -53.312 1.00 18.32 154 MET C CA 1
ATOM 3708 C C . MET C 1 154 ? 20.403 12.161 -54.318 1.00 18.43 154 MET C C 1
ATOM 3709 O O . MET C 1 154 ? 20.715 13.188 -54.931 1.00 18.31 154 MET C O 1
ATOM 3714 N N . GLY C 1 155 ? 21.039 11.001 -54.474 1.00 18.55 155 GLY C N 1
ATOM 3715 C CA . GLY C 1 155 ? 22.195 10.851 -55.358 1.00 18.76 155 GLY C CA 1
ATOM 3716 C C . GLY C 1 155 ? 23.466 11.397 -54.738 1.00 18.96 155 GLY C C 1
ATOM 3717 O O . GLY C 1 155 ? 24.538 11.355 -55.350 1.00 18.83 155 GLY C O 1
ATOM 3718 N N . LEU C 1 156 ? 23.340 11.900 -53.513 1.00 18.99 156 LEU C N 1
ATOM 3719 C CA . LEU C 1 156 ? 24.443 12.543 -52.814 1.00 19.15 156 LEU C CA 1
ATOM 3720 C C . LEU C 1 156 ? 25.127 11.568 -51.864 1.00 19.26 156 LEU C C 1
ATOM 3721 O O . LEU C 1 156 ? 24.696 10.421 -51.726 1.00 19.01 156 LEU C O 1
ATOM 3726 N N . ASP C 1 157 ? 26.200 12.019 -51.222 1.00 19.36 157 ASP C N 1
ATOM 3727 C CA . ASP C 1 157 ? 26.978 11.149 -50.352 1.00 19.56 157 ASP C CA 1
ATOM 3728 C C . ASP C 1 157 ? 27.157 11.713 -48.950 1.00 19.45 157 ASP C C 1
ATOM 3729 O O . ASP C 1 157 ? 26.927 12.901 -48.704 1.00 19.35 157 ASP C O 1
ATOM 3734 N N . SER C 1 158 ? 27.561 10.838 -48.037 1.00 19.20 158 SER C N 1
ATOM 3735 C CA . SER C 1 158 ? 27.810 11.209 -46.653 1.00 19.08 158 SER C CA 1
ATOM 3736 C C . SER C 1 158 ? 29.031 10.477 -46.107 1.00 19.07 158 SER C C 1
ATOM 3737 O O . SER C 1 158 ? 29.564 9.563 -46.749 1.00 18.81 158 SER C O 1
ATOM 3740 N N . CYS C 1 159 ? 29.476 10.905 -44.929 1.00 18.98 159 CYS C N 1
ATOM 3741 C CA . CYS C 1 159 ? 30.510 10.208 -44.176 1.00 19.30 159 CYS C CA 1
ATOM 3742 C C . CYS C 1 159 ? 30.401 10.584 -42.707 1.00 19.21 159 CYS C C 1
ATOM 3743 O O . CYS C 1 159 ? 30.666 11.730 -42.330 1.00 19.10 159 CYS C O 1
ATOM 3746 N N . ILE C 1 160 ? 29.986 9.618 -41.889 1.00 19.04 160 ILE C N 1
ATOM 3747 C CA . ILE C 1 160 ? 29.881 9.810 -40.442 1.00 19.05 160 ILE C CA 1
ATOM 3748 C C . ILE C 1 160 ? 31.288 9.933 -39.853 1.00 19.21 160 ILE C C 1
ATOM 3749 O O . ILE C 1 160 ? 32.208 9.234 -40.288 1.00 19.10 160 ILE C O 1
ATOM 3754 N N . ILE C 1 161 ? 31.448 10.832 -38.881 1.00 19.24 161 ILE C N 1
ATOM 3755 C CA . ILE C 1 161 ? 32.769 11.174 -38.340 1.00 19.68 161 ILE C CA 1
ATOM 3756 C C . ILE C 1 161 ? 32.774 11.232 -36.809 1.00 19.88 161 ILE C C 1
ATOM 3757 O O . ILE C 1 161 ? 31.956 11.928 -36.196 1.00 19.83 161 ILE C O 1
ATOM 3762 N N . GLY C 1 162 ? 33.705 10.491 -36.210 1.00 20.07 162 GLY C N 1
ATOM 3763 C CA . GLY C 1 162 ? 33.881 10.456 -34.761 1.00 20.38 162 GLY C CA 1
ATOM 3764 C C . GLY C 1 162 ? 35.301 10.794 -34.347 1.00 20.71 162 GLY C C 1
ATOM 3765 O O . GLY C 1 162 ? 35.586 10.978 -33.162 1.00 20.74 162 GLY C O 1
ATOM 3766 N N . GLY C 1 163 ? 36.191 10.872 -35.331 1.00 21.03 163 GLY C N 1
ATOM 3767 C CA . GLY C 1 163 ? 37.588 11.198 -35.094 1.00 21.59 163 GLY C CA 1
ATOM 3768 C C . GLY C 1 163 ? 37.798 12.693 -35.022 1.00 22.09 163 GLY C C 1
ATOM 3769 O O . GLY C 1 163 ? 38.310 13.300 -35.960 1.00 21.91 163 GLY C O 1
ATOM 3770 N N . PHE C 1 164 ? 37.388 13.286 -33.902 1.00 22.68 164 PHE C N 1
ATOM 3771 C CA . PHE C 1 164 ? 37.590 14.714 -33.656 1.00 23.32 164 PHE C CA 1
ATOM 3772 C C . PHE C 1 164 ? 37.831 14.986 -32.172 1.00 23.90 164 PHE C C 1
ATOM 3773 O O . PHE C 1 164 ? 37.458 14.179 -31.319 1.00 23.93 164 PHE C O 1
ATOM 3781 N N . ASP C 1 165 ? 38.474 16.115 -31.878 1.00 24.58 165 ASP C N 1
ATOM 3782 C CA . ASP C 1 165 ? 38.655 16.572 -30.504 1.00 25.23 165 ASP C CA 1
ATOM 3783 C C . ASP C 1 165 ? 37.371 17.272 -30.055 1.00 25.73 165 ASP C C 1
ATOM 3784 O O . ASP C 1 165 ? 37.130 18.422 -30.431 1.00 25.79 165 ASP C O 1
ATOM 3789 N N . PRO C 1 166 ? 36.554 16.584 -29.230 1.00 26.27 166 PRO C N 1
ATOM 3790 C CA . PRO C 1 166 ? 35.176 16.991 -28.917 1.00 26.64 166 PRO C CA 1
ATOM 3791 C C . PRO C 1 166 ? 35.057 18.368 -28.264 1.00 27.08 166 PRO C C 1
ATOM 3792 O O . PRO C 1 166 ? 34.034 19.038 -28.426 1.00 27.17 166 PRO C O 1
ATOM 3796 N N . LEU C 1 167 ? 36.094 18.780 -27.541 1.00 27.40 167 LEU C N 1
ATOM 3797 C CA . LEU C 1 167 ? 36.065 20.040 -26.804 1.00 27.72 167 LEU C CA 1
ATOM 3798 C C . LEU C 1 167 ? 36.761 21.169 -27.560 1.00 27.93 167 LEU C C 1
ATOM 3799 O O . LEU C 1 167 ? 36.625 22.340 -27.196 1.00 28.00 167 LEU C O 1
ATOM 3804 N N . LYS C 1 168 ? 37.498 20.811 -28.608 1.00 28.10 168 LYS C N 1
ATOM 3805 C CA . LYS C 1 168 ? 38.160 21.788 -29.464 1.00 28.34 168 LYS C CA 1
ATOM 3806 C C . LYS C 1 168 ? 37.221 22.211 -30.598 1.00 28.41 168 LYS C C 1
ATOM 3807 O O . LYS C 1 168 ? 37.095 23.401 -30.894 1.00 28.26 168 LYS C O 1
ATOM 3813 N N . VAL C 1 169 ? 36.557 21.236 -31.219 1.00 28.48 169 VAL C N 1
ATOM 3814 C CA . VAL C 1 169 ? 35.469 21.532 -32.155 1.00 28.58 169 VAL C CA 1
ATOM 3815 C C . VAL C 1 169 ? 34.294 22.161 -31.404 1.00 28.49 169 VAL C C 1
ATOM 3816 O O . VAL C 1 169 ? 33.589 23.011 -31.946 1.00 28.58 169 VAL C O 1
ATOM 3820 N N . GLY C 1 170 ? 34.101 21.743 -30.153 1.00 28.51 170 GLY C N 1
ATOM 3821 C CA . GLY C 1 170 ? 33.061 22.299 -29.289 1.00 28.71 170 GLY C CA 1
ATOM 3822 C C . GLY C 1 170 ? 33.349 23.742 -28.918 1.00 28.73 170 GLY C C 1
ATOM 3823 O O . GLY C 1 170 ? 32.432 24.518 -28.644 1.00 28.67 170 GLY C O 1
ATOM 3824 N N . GLU C 1 171 ? 34.634 24.091 -28.922 1.00 28.85 171 GLU C N 1
ATOM 3825 C CA . GLU C 1 171 ? 35.096 25.439 -28.618 1.00 29.01 171 GLU C CA 1
ATOM 3826 C C . GLU C 1 171 ? 34.834 26.403 -29.775 1.00 29.09 171 GLU C C 1
ATOM 3827 O O . GLU C 1 171 ? 34.400 27.530 -29.545 1.00 29.19 171 GLU C O 1
ATOM 3833 N N . VAL C 1 172 ? 35.092 25.964 -31.009 1.00 29.16 172 VAL C N 1
ATOM 3834 C CA . VAL C 1 172 ? 34.901 26.832 -32.180 1.00 29.27 172 VAL C CA 1
ATOM 3835 C C . VAL C 1 172 ? 33.426 27.198 -32.379 1.00 29.30 172 VAL C C 1
ATOM 3836 O O . VAL C 1 172 ? 33.104 28.327 -32.754 1.00 29.18 172 VAL C O 1
ATOM 3840 N N . LEU C 1 173 ? 32.544 26.239 -32.099 1.00 29.37 173 LEU C N 1
ATOM 3841 C CA . LEU C 1 173 ? 31.101 26.447 -32.186 1.00 29.46 173 LEU C CA 1
ATOM 3842 C C . LEU C 1 173 ? 30.594 27.385 -31.096 1.00 29.57 173 LEU C C 1
ATOM 3843 O O . LEU C 1 173 ? 29.624 28.112 -31.309 1.00 29.53 173 LEU C O 1
ATOM 3848 N N . GLU C 1 174 ? 31.263 27.378 -29.942 1.00 29.82 174 GLU C N 1
ATOM 3849 C CA . GLU C 1 174 ? 30.791 28.110 -28.761 1.00 30.01 174 GLU C CA 1
ATOM 3850 C C . GLU C 1 174 ? 30.606 29.618 -28.956 1.00 30.05 174 GLU C C 1
ATOM 3851 O O . GLU C 1 174 ? 29.676 30.195 -28.393 1.00 30.15 174 GLU C O 1
ATOM 3857 N N . GLU C 1 175 ? 31.475 30.261 -29.735 1.00 30.18 175 GLU C N 1
ATOM 3858 C CA . GLU C 1 175 ? 31.331 31.709 -29.952 1.00 30.26 175 GLU C CA 1
ATOM 3859 C C . GLU C 1 175 ? 30.228 32.062 -30.954 1.00 30.14 175 GLU C C 1
ATOM 3860 O O . GLU C 1 175 ? 29.840 33.225 -31.077 1.00 30.18 175 GLU C O 1
ATOM 3866 N N . ARG C 1 176 ? 29.718 31.052 -31.656 1.00 30.05 176 ARG C N 1
ATOM 3867 C CA . ARG C 1 176 ? 28.621 31.253 -32.595 1.00 29.89 176 ARG C CA 1
ATOM 3868 C C . ARG C 1 176 ? 27.290 30.714 -32.046 1.00 29.58 176 ARG C C 1
ATOM 3869 O O . ARG C 1 176 ? 26.258 31.374 -32.172 1.00 29.56 176 ARG C O 1
ATOM 3877 N N . ILE C 1 177 ? 27.323 29.530 -31.433 1.00 29.09 177 ILE C N 1
ATOM 3878 C CA . ILE C 1 177 ? 26.136 28.924 -30.806 1.00 28.60 177 ILE C CA 1
ATOM 3879 C C . ILE C 1 177 ? 26.421 28.476 -29.369 1.00 28.18 177 ILE C C 1
ATOM 3880 O O . ILE C 1 177 ? 27.544 28.615 -28.883 1.00 28.18 177 ILE C O 1
ATOM 3885 N N . ASN C 1 178 ? 25.403 27.938 -28.697 1.00 27.51 178 ASN C N 1
ATOM 3886 C CA . ASN C 1 178 ? 25.569 27.363 -27.360 1.00 26.90 178 ASN C CA 1
ATOM 3887 C C . ASN C 1 178 ? 26.597 26.232 -27.332 1.00 26.33 178 ASN C C 1
ATOM 3888 O O . ASN C 1 178 ? 26.759 25.510 -28.320 1.00 26.10 178 ASN C O 1
ATOM 3893 N N . LYS C 1 179 ? 27.285 26.093 -26.198 1.00 25.65 179 LYS C N 1
ATOM 3894 C CA . LYS C 1 179 ? 28.246 25.013 -25.988 1.00 25.00 179 LYS C CA 1
ATOM 3895 C C . LYS C 1 179 ? 27.568 23.665 -26.251 1.00 24.40 179 LYS C C 1
ATOM 3896 O O . LYS C 1 179 ? 26.576 23.328 -25.596 1.00 24.29 179 LYS C O 1
ATOM 3902 N N . PRO C 1 180 ? 28.092 22.899 -27.225 1.00 23.73 180 PRO C N 1
ATOM 3903 C CA . PRO C 1 180 ? 27.420 21.683 -27.666 1.00 23.12 180 PRO C CA 1
ATOM 3904 C C . PRO C 1 180 ? 27.823 20.418 -26.906 1.00 22.48 180 PRO C C 1
ATOM 3905 O O . PRO C 1 180 ? 28.793 20.419 -26.149 1.00 22.36 180 PRO C O 1
ATOM 3909 N N . LYS C 1 181 ? 27.041 19.362 -27.098 1.00 21.73 181 LYS C N 1
ATOM 3910 C CA . LYS C 1 181 ? 27.463 18.006 -26.790 1.00 21.14 181 LYS C CA 1
ATOM 3911 C C . LYS C 1 181 ? 27.249 17.205 -28.071 1.00 20.62 181 LYS C C 1
ATOM 3912 O O . LYS C 1 181 ? 26.114 17.009 -28.509 1.00 20.38 181 LYS C O 1
ATOM 3918 N N . ILE C 1 182 ? 28.350 16.772 -28.679 1.00 19.98 182 ILE C N 1
ATOM 3919 C CA . ILE C 1 182 ? 28.319 16.216 -30.030 1.00 19.47 182 ILE C CA 1
ATOM 3920 C C . ILE C 1 182 ? 28.248 14.693 -30.028 1.00 19.38 182 ILE C C 1
ATOM 3921 O O . ILE C 1 182 ? 29.039 14.029 -29.358 1.00 19.12 182 ILE C O 1
ATOM 3926 N N . ALA C 1 183 ? 27.284 14.151 -30.770 1.00 19.02 183 ALA C N 1
ATOM 3927 C CA . ALA C 1 183 ? 27.186 12.710 -30.973 1.00 18.94 183 ALA C CA 1
ATOM 3928 C C . ALA C 1 183 ? 28.183 12.270 -32.044 1.00 18.80 183 ALA C C 1
ATOM 3929 O O . ALA C 1 183 ? 28.921 11.299 -31.855 1.00 18.79 183 ALA C O 1
ATOM 3931 N N . CYS C 1 184 ? 28.203 13.003 -33.158 1.00 18.63 184 CYS C N 1
ATOM 3932 C CA . CYS C 1 184 ? 29.137 12.770 -34.261 1.00 18.45 184 CYS C CA 1
ATOM 3933 C C . CYS C 1 184 ? 29.044 13.909 -35.271 1.00 18.11 184 CYS C C 1
ATOM 3934 O O . CYS C 1 184 ? 28.224 14.814 -35.123 1.00 18.18 184 CYS C O 1
ATOM 3937 N N . LEU C 1 185 ? 29.887 13.854 -36.298 1.00 17.94 185 LEU C N 1
ATOM 3938 C CA . LEU C 1 185 ? 29.794 14.767 -37.432 1.00 17.67 185 LEU C CA 1
ATOM 3939 C C . LEU C 1 185 ? 29.440 13.965 -38.679 1.00 17.75 185 LEU C C 1
ATOM 3940 O O . LEU C 1 185 ? 29.706 12.762 -38.739 1.00 17.80 185 LEU C O 1
ATOM 3945 N N . ILE C 1 186 ? 28.829 14.626 -39.661 1.00 17.48 186 ILE C N 1
ATOM 3946 C CA . ILE C 1 186 ? 28.544 14.008 -40.960 1.00 17.48 186 ILE C CA 1
ATOM 3947 C C . ILE C 1 186 ? 28.843 14.981 -42.101 1.00 17.51 186 ILE C C 1
ATOM 3948 O O . ILE C 1 186 ? 28.136 15.977 -42.285 1.00 17.59 186 ILE C O 1
ATOM 3953 N N . ALA C 1 187 ? 29.890 14.683 -42.865 1.00 17.77 187 ALA C N 1
ATOM 3954 C CA . ALA C 1 187 ? 30.231 15.461 -44.055 1.00 17.73 187 ALA C CA 1
ATOM 3955 C C . ALA C 1 187 ? 29.291 15.105 -45.205 1.00 17.86 187 ALA C C 1
ATOM 3956 O O . ALA C 1 187 ? 29.092 13.929 -45.513 1.00 17.78 187 ALA C O 1
ATOM 3958 N N . LEU C 1 188 ? 28.712 16.127 -45.829 1.00 17.95 188 LEU C N 1
ATOM 3959 C CA . LEU C 1 188 ? 27.716 15.937 -46.884 1.00 18.18 188 LEU C CA 1
ATOM 3960 C C . LEU C 1 188 ? 28.140 16.626 -48.172 1.00 18.57 188 LEU C C 1
ATOM 3961 O O . LEU C 1 188 ? 28.431 17.827 -48.178 1.00 18.34 188 LEU C O 1
ATOM 3966 N N . GLY C 1 189 ? 28.171 15.860 -49.260 1.00 18.99 189 GLY C N 1
ATOM 3967 C CA . GLY C 1 189 ? 28.496 16.408 -50.572 1.00 19.67 189 GLY C CA 1
ATOM 3968 C C . GLY C 1 189 ? 28.454 15.393 -51.697 1.00 20.23 189 GLY C C 1
ATOM 3969 O O . GLY C 1 189 ? 27.829 14.336 -51.577 1.00 20.10 189 GLY C O 1
ATOM 3970 N N . LYS C 1 190 ? 29.127 15.730 -52.794 1.00 20.80 190 LYS C N 1
ATOM 3971 C CA . LYS C 1 190 ? 29.220 14.869 -53.965 1.00 21.29 190 LYS C CA 1
ATOM 3972 C C . LYS C 1 190 ? 30.566 14.150 -53.970 1.00 21.50 190 LYS C C 1
ATOM 3973 O O . LYS C 1 190 ? 31.596 14.736 -53.628 1.00 21.61 190 LYS C O 1
ATOM 3979 N N . ARG C 1 191 ? 30.541 12.882 -54.367 1.00 21.76 191 ARG C N 1
ATOM 3980 C CA . ARG C 1 191 ? 31.735 12.040 -54.478 1.00 22.21 191 ARG C CA 1
ATOM 3981 C C . ARG C 1 191 ? 32.731 12.588 -55.505 1.00 22.13 191 ARG C C 1
ATOM 3982 O O . ARG C 1 191 ? 32.345 13.313 -56.424 1.00 22.03 191 ARG C O 1
ATOM 3990 N N . VAL C 1 192 ? 34.007 12.241 -55.344 1.00 22.26 192 VAL C N 1
ATOM 3991 C CA . VAL C 1 192 ? 35.005 12.484 -56.395 1.00 22.39 192 VAL C CA 1
ATOM 3992 C C . VAL C 1 192 ? 35.443 11.185 -57.076 1.00 22.40 192 VAL C C 1
ATOM 3993 O O . VAL C 1 192 ? 36.258 11.204 -58.003 1.00 22.49 192 VAL C O 1
ATOM 3997 N N . ALA C 1 193 ? 34.884 10.067 -56.616 1.00 22.34 193 ALA C N 1
ATOM 3998 C CA . ALA C 1 193 ? 35.204 8.743 -57.146 1.00 22.28 193 ALA C CA 1
ATOM 3999 C C . ALA C 1 193 ? 34.020 7.782 -57.002 1.00 22.21 193 ALA C C 1
ATOM 4000 O O . ALA C 1 193 ? 32.977 8.145 -56.454 1.00 22.08 193 ALA C O 1
ATOM 4002 N N . GLU C 1 194 ? 34.187 6.560 -57.503 1.00 22.12 194 GLU C N 1
ATOM 4003 C CA . GLU C 1 194 ? 33.149 5.536 -57.419 1.00 22.06 194 GLU C CA 1
ATOM 4004 C C . GLU C 1 194 ? 32.951 5.092 -55.973 1.00 21.80 194 GLU C C 1
ATOM 4005 O O . GLU C 1 194 ? 33.850 5.253 -55.142 1.00 21.71 194 GLU C O 1
ATOM 4011 N N . ALA C 1 195 ? 31.773 4.542 -55.676 1.00 21.46 195 ALA C N 1
ATOM 4012 C CA . ALA C 1 195 ? 31.463 4.043 -54.337 1.00 21.10 195 ALA C CA 1
ATOM 4013 C C . ALA C 1 195 ? 32.352 2.858 -53.975 1.00 20.79 195 ALA C C 1
ATOM 4014 O O . ALA C 1 195 ? 32.559 1.953 -54.790 1.00 20.69 195 ALA C O 1
ATOM 4016 N N . SER C 1 196 ? 32.876 2.882 -52.751 1.00 20.38 196 SER C N 1
ATOM 4017 C CA . SER C 1 196 ? 33.770 1.836 -52.252 1.00 20.19 196 SER C CA 1
ATOM 4018 C C . SER C 1 196 ? 33.067 0.482 -52.194 1.00 20.08 196 SER C C 1
ATOM 4019 O O . SER C 1 196 ? 31.849 0.414 -52.024 1.00 20.00 196 SER C O 1
ATOM 4022 N N . GLN C 1 197 ? 33.835 -0.590 -52.363 1.00 19.95 197 GLN C N 1
ATOM 4023 C CA . GLN C 1 197 ? 33.276 -1.934 -52.307 1.00 19.95 197 GLN C CA 1
ATOM 4024 C C . GLN C 1 197 ? 33.086 -2.350 -50.850 1.00 19.67 197 GLN C C 1
ATOM 4025 O O . GLN C 1 197 ? 33.995 -2.197 -50.026 1.00 19.66 197 GLN C O 1
ATOM 4031 N N . LYS C 1 198 ? 31.899 -2.870 -50.547 1.00 19.28 198 LYS C N 1
ATOM 4032 C CA . LYS C 1 198 ? 31.546 -3.286 -49.191 1.00 18.84 198 LYS C CA 1
ATOM 4033 C C . LYS C 1 198 ? 32.435 -4.392 -48.626 1.00 18.76 198 LYS C C 1
ATOM 4034 O O . LYS C 1 198 ? 32.822 -5.328 -49.334 1.00 18.71 198 LYS C O 1
ATOM 4040 N N . SER C 1 199 ? 32.758 -4.261 -47.342 1.00 18.53 199 SER C N 1
ATOM 4041 C CA . SER C 1 199 ? 33.446 -5.301 -46.590 1.00 18.36 199 SER C CA 1
ATOM 4042 C C . SER C 1 199 ? 32.836 -5.407 -45.196 1.00 18.02 199 SER C C 1
ATOM 4043 O O . SER C 1 199 ? 32.833 -4.435 -44.439 1.00 17.89 199 SER C O 1
ATOM 4046 N N . ARG C 1 200 ? 32.308 -6.586 -44.873 1.00 17.78 200 ARG C N 1
ATOM 4047 C CA . ARG C 1 200 ? 31.757 -6.867 -43.544 1.00 17.38 200 ARG C CA 1
ATOM 4048 C C . ARG C 1 200 ? 32.124 -8.284 -43.100 1.00 17.34 200 ARG C C 1
ATOM 4049 O O . ARG C 1 200 ? 32.664 -9.073 -43.882 1.00 16.95 200 ARG C O 1
ATOM 4057 N N . LYS C 1 201 ? 31.824 -8.598 -41.840 1.00 17.13 201 LYS C N 1
ATOM 4058 C CA . LYS C 1 201 ? 31.873 -9.975 -41.353 1.00 16.95 201 LYS C CA 1
ATOM 4059 C C . LYS C 1 201 ? 30.858 -10.832 -42.124 1.00 17.06 201 LYS C C 1
ATOM 4060 O O . LYS C 1 201 ? 30.016 -10.301 -42.854 1.00 17.01 201 LYS C O 1
ATOM 4066 N N . SER C 1 202 ? 30.950 -12.151 -41.978 1.00 17.12 202 SER C N 1
ATOM 4067 C CA . SER C 1 202 ? 30.104 -13.076 -42.735 1.00 17.20 202 SER C CA 1
ATOM 4068 C C . SER C 1 202 ? 28.621 -12.962 -42.369 1.00 17.27 202 SER C C 1
ATOM 4069 O O . SER C 1 202 ? 28.275 -12.490 -41.280 1.00 17.25 202 SER C O 1
ATOM 4072 N N . LYS C 1 203 ? 27.754 -13.390 -43.289 1.00 17.19 203 LYS C N 1
ATOM 4073 C CA . LYS C 1 203 ? 26.311 -13.474 -43.032 1.00 17.47 203 LYS C CA 1
ATOM 4074 C C . LYS C 1 203 ? 26.027 -14.345 -41.806 1.00 17.57 203 LYS C C 1
ATOM 4075 O O . LYS C 1 203 ? 25.135 -14.044 -41.008 1.00 17.70 203 LYS C O 1
ATOM 4081 N N . VAL C 1 204 ? 26.802 -15.418 -41.667 1.00 17.68 204 VAL C N 1
ATOM 4082 C CA . VAL C 1 204 ? 26.728 -16.318 -40.516 1.00 17.80 204 VAL C CA 1
ATOM 4083 C C . VAL C 1 204 ? 27.083 -15.598 -39.213 1.00 17.90 204 VAL C C 1
ATOM 4084 O O . VAL C 1 204 ? 26.437 -15.813 -38.182 1.00 17.93 204 VAL C O 1
ATOM 4088 N N . ASP C 1 205 ? 28.092 -14.731 -39.275 1.00 17.96 205 ASP C N 1
ATOM 4089 C CA . ASP C 1 205 ? 28.533 -13.975 -38.106 1.00 18.09 205 ASP C CA 1
ATOM 4090 C C . ASP C 1 205 ? 27.567 -12.860 -37.726 1.00 17.92 205 ASP C C 1
ATOM 4091 O O . ASP C 1 205 ? 27.553 -12.422 -36.576 1.00 18.30 205 ASP C O 1
ATOM 4096 N N . ALA C 1 206 ? 26.751 -12.422 -38.683 1.00 17.84 206 ALA C N 1
ATOM 4097 C CA . ALA C 1 206 ? 25.859 -11.279 -38.480 1.00 17.36 206 ALA C CA 1
ATOM 4098 C C . ALA C 1 206 ? 24.429 -11.656 -38.090 1.00 17.18 206 ALA C C 1
ATOM 4099 O O . ALA C 1 206 ? 23.797 -10.955 -37.299 1.00 17.01 206 ALA C O 1
ATOM 4101 N N . ILE C 1 207 ? 23.928 -12.761 -38.640 1.00 16.95 207 ILE C N 1
ATOM 4102 C CA . ILE C 1 207 ? 22.509 -13.113 -38.527 1.00 16.83 207 ILE C CA 1
ATOM 4103 C C . ILE C 1 207 ? 22.275 -14.456 -37.828 1.00 16.72 207 ILE C C 1
ATOM 4104 O O . ILE C 1 207 ? 22.999 -15.421 -38.071 1.00 16.65 207 ILE C O 1
ATOM 4109 N N . THR C 1 208 ? 21.262 -14.501 -36.961 1.00 16.63 208 THR C N 1
ATOM 4110 C CA . THR C 1 208 ? 20.731 -15.764 -36.433 1.00 16.41 208 THR C CA 1
ATOM 4111 C C . THR C 1 208 ? 19.334 -16.001 -37.004 1.00 16.45 208 THR C C 1
ATOM 4112 O O . THR C 1 208 ? 18.461 -15.136 -36.910 1.00 16.51 208 THR C O 1
ATOM 4116 N N . TRP C 1 209 ? 19.133 -17.177 -37.594 1.00 16.48 209 TRP C N 1
ATOM 4117 C CA . TRP C 1 209 ? 17.874 -17.512 -38.249 1.00 16.63 209 TRP C CA 1
ATOM 4118 C C . TRP C 1 209 ? 16.953 -18.333 -37.354 1.00 16.82 209 TRP C C 1
ATOM 4119 O O . TRP C 1 209 ? 16.957 -19.565 -37.413 1.00 16.84 209 TRP C O 1
ATOM 4130 N N . LEU C 1 210 ? 16.164 -17.655 -36.527 1.00 17.04 210 LEU C N 1
ATOM 4131 C CA . LEU C 1 210 ? 15.138 -18.330 -35.741 1.00 17.39 210 LEU C CA 1
ATOM 4132 C C . LEU C 1 210 ? 13.774 -18.208 -36.424 1.00 17.53 210 LEU C C 1
ATOM 4133 O O . LEU C 1 210 ? 13.706 -18.104 -37.654 1.00 17.79 210 LEU C O 1
ATOM 4139 N N . MET D 1 1 ? 23.462 10.320 -59.643 1.00 29.10 1 MET D N 1
ATOM 4140 C CA . MET D 1 1 ? 22.026 10.173 -60.014 1.00 28.85 1 MET D CA 1
ATOM 4141 C C . MET D 1 1 ? 21.155 9.848 -58.801 1.00 28.51 1 MET D C 1
ATOM 4142 O O . MET D 1 1 ? 21.497 8.980 -57.991 1.00 28.61 1 MET D O 1
ATOM 4147 N N . LYS D 1 2 ? 20.038 10.564 -58.687 1.00 27.90 2 LYS D N 1
ATOM 4148 C CA . LYS D 1 2 ? 19.024 10.329 -57.659 1.00 27.38 2 LYS D CA 1
ATOM 4149 C C . LYS D 1 2 ? 18.361 8.965 -57.845 1.00 26.88 2 LYS D C 1
ATOM 4150 O O . LYS D 1 2 ? 18.212 8.491 -58.973 1.00 26.97 2 LYS D O 1
ATOM 4156 N N . PHE D 1 3 ? 17.955 8.347 -56.739 1.00 26.07 3 PHE D N 1
ATOM 4157 C CA . PHE D 1 3 ? 17.219 7.084 -56.788 1.00 25.39 3 PHE D CA 1
ATOM 4158 C C . PHE D 1 3 ? 15.715 7.304 -56.952 1.00 24.95 3 PHE D C 1
ATOM 4159 O O . PHE D 1 3 ? 15.025 6.468 -57.529 1.00 24.93 3 PHE D O 1
ATOM 4167 N N . LEU D 1 4 ? 15.219 8.428 -56.437 1.00 24.37 4 LEU D N 1
ATOM 4168 C CA . LEU D 1 4 ? 13.792 8.761 -56.473 1.00 23.99 4 LEU D CA 1
ATOM 4169 C C . LEU D 1 4 ? 13.603 10.266 -56.680 1.00 23.81 4 LEU D C 1
ATOM 4170 O O . LEU D 1 4 ? 14.537 11.041 -56.465 1.00 23.81 4 LEU D O 1
ATOM 4175 N N . ASP D 1 5 ? 12.404 10.679 -57.095 1.00 23.58 5 ASP D N 1
ATOM 4176 C CA . ASP D 1 5 ? 12.102 12.111 -57.248 1.00 23.44 5 ASP D CA 1
ATOM 4177 C C . ASP D 1 5 ? 11.616 12.740 -55.930 1.00 23.23 5 ASP D C 1
ATOM 4178 O O . ASP D 1 5 ? 11.488 12.047 -54.915 1.00 23.16 5 ASP D O 1
ATOM 4183 N N . GLN D 1 6 ? 11.348 14.045 -55.955 1.00 22.85 6 GLN D N 1
ATOM 4184 C CA . GLN D 1 6 ? 10.996 14.797 -54.746 1.00 22.33 6 GLN D CA 1
ATOM 4185 C C . GLN D 1 6 ? 9.700 14.331 -54.072 1.00 22.34 6 GLN D C 1
ATOM 4186 O O . GLN D 1 6 ? 9.621 14.291 -52.841 1.00 22.09 6 GLN D O 1
ATOM 4192 N N . GLU D 1 7 ? 8.692 13.989 -54.875 1.00 22.26 7 GLU D N 1
ATOM 4193 C CA . GLU D 1 7 ? 7.424 13.483 -54.343 1.00 22.43 7 GLU D CA 1
ATOM 4194 C C . GLU D 1 7 ? 7.625 12.175 -53.570 1.00 22.38 7 GLU D C 1
ATOM 4195 O O . GLU D 1 7 ? 7.131 12.027 -52.448 1.00 22.36 7 GLU D O 1
ATOM 4201 N N . LYS D 1 8 ? 8.361 11.243 -54.174 1.00 22.42 8 LYS D N 1
ATOM 4202 C CA . LYS D 1 8 ? 8.594 9.920 -53.590 1.00 22.37 8 LYS D CA 1
ATOM 4203 C C . LYS D 1 8 ? 9.474 9.982 -52.338 1.00 22.33 8 LYS D C 1
ATOM 4204 O O . LYS D 1 8 ? 9.146 9.376 -51.318 1.00 22.51 8 LYS D O 1
ATOM 4210 N N . ARG D 1 9 ? 10.581 10.721 -52.422 1.00 22.19 9 ARG D N 1
ATOM 4211 C CA . ARG D 1 9 ? 11.530 10.849 -51.309 1.00 22.02 9 ARG D CA 1
ATOM 4212 C C . ARG D 1 9 ? 10.874 11.388 -50.036 1.00 21.67 9 ARG D C 1
ATOM 4213 O O . ARG D 1 9 ? 11.197 10.948 -48.931 1.00 21.76 9 ARG D O 1
ATOM 4221 N N . ARG D 1 10 ? 9.950 12.330 -50.205 1.00 21.28 10 ARG D N 1
ATOM 4222 C CA . ARG D 1 10 ? 9.222 12.928 -49.089 1.00 20.86 10 ARG D CA 1
ATOM 4223 C C . ARG D 1 10 ? 8.109 12.027 -48.549 1.00 20.39 10 ARG D C 1
ATOM 4224 O O . ARG D 1 10 ? 7.948 11.896 -47.333 1.00 20.22 10 ARG D O 1
ATOM 4232 N N . GLN D 1 11 ? 7.349 11.402 -49.448 1.00 19.73 11 GLN D N 1
ATOM 4233 C CA . GLN D 1 11 ? 6.339 10.424 -49.043 1.00 19.07 11 GLN D CA 1
ATOM 4234 C C . GLN D 1 11 ? 6.992 9.278 -48.254 1.00 18.52 11 GLN D C 1
ATOM 4235 O O . GLN D 1 11 ? 6.411 8.764 -47.292 1.00 18.27 11 GLN D O 1
ATOM 4241 N N . LEU D 1 12 ? 8.210 8.910 -48.654 1.00 17.73 12 LEU D N 1
ATOM 4242 C CA . LEU D 1 12 ? 8.999 7.888 -47.957 1.00 17.07 12 LEU D CA 1
ATOM 4243 C C . LEU D 1 12 ? 9.182 8.197 -46.470 1.00 16.71 12 LEU D C 1
ATOM 4244 O O . LEU D 1 12 ? 9.187 7.285 -45.636 1.00 16.44 12 LEU D O 1
ATOM 4249 N N . LEU D 1 13 ? 9.336 9.481 -46.150 1.00 16.05 13 LEU D N 1
ATOM 4250 C CA . LEU D 1 13 ? 9.503 9.922 -44.764 1.00 15.97 13 LEU D CA 1
ATOM 4251 C C . LEU D 1 13 ? 8.204 9.847 -43.967 1.00 15.77 13 LEU D C 1
ATOM 4252 O O . LEU D 1 13 ? 8.236 9.755 -42.735 1.00 15.81 13 LEU D O 1
ATOM 4257 N N . ASN D 1 14 ? 7.071 9.893 -44.669 1.00 15.47 14 ASN D N 1
ATOM 4258 C CA . ASN D 1 14 ? 5.754 9.737 -44.050 1.00 15.46 14 ASN D CA 1
ATOM 4259 C C . ASN D 1 14 ? 5.359 8.270 -43.902 1.00 15.55 14 ASN D C 1
ATOM 4260 O O . ASN D 1 14 ? 4.739 7.891 -42.906 1.00 15.91 14 ASN D O 1
ATOM 4265 N N . GLU D 1 15 ? 5.700 7.460 -44.905 1.00 15.73 15 GLU D N 1
ATOM 4266 C CA . GLU D 1 15 ? 5.362 6.033 -44.906 1.00 15.70 15 GLU D CA 1
ATOM 4267 C C . GLU D 1 15 ? 6.207 5.276 -43.888 1.00 15.62 15 GLU D C 1
ATOM 4268 O O . GLU D 1 15 ? 5.736 4.316 -43.271 1.00 15.66 15 GLU D O 1
ATOM 4274 N N . ARG D 1 16 ? 7.458 5.711 -43.739 1.00 15.37 16 ARG D N 1
ATOM 4275 C CA . ARG D 1 16 ? 8.345 5.233 -42.690 1.00 15.41 16 ARG D CA 1
ATOM 4276 C C . ARG D 1 16 ? 7.774 5.725 -41.365 1.00 15.49 16 ARG D C 1
ATOM 4277 O O . ARG D 1 16 ? 7.980 6.875 -40.964 1.00 15.35 16 ARG D O 1
ATOM 4285 N N . HIS D 1 17 ? 7.027 4.839 -40.713 1.00 15.84 17 HIS D N 1
ATOM 4286 C CA . HIS D 1 17 ? 6.300 5.160 -39.493 1.00 16.25 17 HIS D CA 1
ATOM 4287 C C . HIS D 1 17 ? 6.303 3.949 -38.569 1.00 16.61 17 HIS D C 1
ATOM 4288 O O . HIS D 1 17 ? 6.666 2.844 -38.982 1.00 16.59 17 HIS D O 1
ATOM 4295 N N . SER D 1 18 ? 5.888 4.162 -37.325 1.00 16.77 18 SER D N 1
ATOM 4296 C CA . SER D 1 18 ? 5.783 3.075 -36.364 1.00 17.05 18 SER D CA 1
ATOM 4297 C C . SER D 1 18 ? 4.432 2.389 -36.500 1.00 17.25 18 SER D C 1
ATOM 4298 O O . SER D 1 18 ? 3.413 2.886 -36.016 1.00 17.07 18 SER D O 1
ATOM 4301 N N . CYS D 1 19 ? 4.440 1.249 -37.186 1.00 17.60 19 CYS D N 1
ATOM 4302 C CA . CYS D 1 19 ? 3.228 0.496 -37.474 1.00 18.06 19 CYS D CA 1
ATOM 4303 C C . CYS D 1 19 ? 2.771 -0.309 -36.261 1.00 18.42 19 CYS D C 1
ATOM 4304 O O . CYS D 1 19 ? 3.453 -1.237 -35.818 1.00 18.16 19 CYS D O 1
ATOM 4307 N N . LYS D 1 20 ? 1.601 0.043 -35.738 1.00 19.01 20 LYS D N 1
ATOM 4308 C CA . LYS D 1 20 ? 1.113 -0.546 -34.496 1.00 19.51 20 LYS D CA 1
ATOM 4309 C C . LYS D 1 20 ? 0.220 -1.771 -34.725 1.00 20.03 20 LYS D C 1
ATOM 4310 O O . LYS D 1 20 ? -0.314 -2.335 -33.768 1.00 20.03 20 LYS D O 1
ATOM 4316 N N . MET D 1 21 ? 0.076 -2.178 -35.988 1.00 20.69 21 MET D N 1
ATOM 4317 C CA . MET D 1 21 ? -0.679 -3.386 -36.364 1.00 21.33 21 MET D CA 1
ATOM 4318 C C . MET D 1 21 ? -0.296 -3.919 -37.745 1.00 21.58 21 MET D C 1
ATOM 4319 O O . MET D 1 21 ? -0.220 -3.162 -38.714 1.00 21.68 21 MET D O 1
ATOM 4324 N N . PHE D 1 22 ? -0.079 -5.231 -37.830 1.00 21.86 22 PHE D N 1
ATOM 4325 C CA . PHE D 1 22 ? 0.355 -5.867 -39.075 1.00 22.07 22 PHE D CA 1
ATOM 4326 C C . PHE D 1 22 ? -0.625 -6.928 -39.579 1.00 22.38 22 PHE D C 1
ATOM 4327 O O . PHE D 1 22 ? -1.556 -7.319 -38.869 1.00 22.38 22 PHE D O 1
ATOM 4335 N N . ASP D 1 23 ? -0.406 -7.382 -40.812 1.00 22.76 23 ASP D N 1
ATOM 4336 C CA . ASP D 1 23 ? -1.181 -8.476 -41.392 1.00 23.17 23 ASP D CA 1
ATOM 4337 C C . ASP D 1 23 ? -0.603 -9.808 -40.916 1.00 23.40 23 ASP D C 1
ATOM 4338 O O . ASP D 1 23 ? 0.529 -10.162 -41.254 1.00 23.20 23 ASP D O 1
ATOM 4343 N N . SER D 1 24 ? -1.391 -10.527 -40.119 1.00 23.84 24 SER D N 1
ATOM 4344 C CA . SER D 1 24 ? -1.006 -11.834 -39.584 1.00 24.25 24 SER D CA 1
ATOM 4345 C C . SER D 1 24 ? -1.001 -12.910 -40.666 1.00 24.48 24 SER D C 1
ATOM 4346 O O . SER D 1 24 ? -0.321 -13.933 -40.534 1.00 24.74 24 SER D O 1
ATOM 4349 N N . HIS D 1 25 ? -1.768 -12.668 -41.726 1.00 24.74 25 HIS D N 1
ATOM 4350 C CA . HIS D 1 25 ? -1.910 -13.610 -42.833 1.00 24.93 25 HIS D CA 1
ATOM 4351 C C . HIS D 1 25 ? -0.823 -13.428 -43.893 1.00 24.82 25 HIS D C 1
ATOM 4352 O O . HIS D 1 25 ? -0.697 -14.242 -44.810 1.00 24.95 25 HIS D O 1
ATOM 4359 N N . TYR D 1 26 ? -0.040 -12.360 -43.753 1.00 24.67 26 TYR D N 1
ATOM 4360 C CA . TYR D 1 26 ? 1.112 -12.120 -44.615 1.00 24.54 26 TYR D CA 1
ATOM 4361 C C . TYR D 1 26 ? 2.367 -12.735 -43.996 1.00 24.28 26 TYR D C 1
ATOM 4362 O O . TYR D 1 26 ? 2.716 -12.434 -42.849 1.00 24.32 26 TYR D O 1
ATOM 4371 N N . GLU D 1 27 ? 3.027 -13.608 -44.754 1.00 23.78 27 GLU D N 1
ATOM 4372 C CA . GLU D 1 27 ? 4.289 -14.216 -44.332 1.00 23.41 27 GLU D CA 1
ATOM 4373 C C . GLU D 1 27 ? 5.401 -13.836 -45.305 1.00 22.83 27 GLU D C 1
ATOM 4374 O O . GLU D 1 27 ? 5.174 -13.764 -46.516 1.00 22.79 27 GLU D O 1
ATOM 4380 N N . PHE D 1 28 ? 6.597 -13.591 -44.772 1.00 22.14 28 PHE D N 1
ATOM 4381 C CA . PHE D 1 28 ? 7.744 -13.197 -45.591 1.00 21.57 28 PHE D CA 1
ATOM 4382 C C . PHE D 1 28 ? 8.355 -14.385 -46.327 1.00 21.30 28 PHE D C 1
ATOM 4383 O O . PHE D 1 28 ? 8.351 -15.506 -45.816 1.00 21.40 28 PHE D O 1
ATOM 4391 N N . SER D 1 29 ? 8.890 -14.123 -47.519 1.00 20.78 29 SER D N 1
ATOM 4392 C CA . SER D 1 29 ? 9.635 -15.120 -48.288 1.00 20.25 29 SER D CA 1
ATOM 4393 C C . SER D 1 29 ? 11.103 -15.126 -47.860 1.00 19.95 29 SER D C 1
ATOM 4394 O O . SER D 1 29 ? 11.521 -14.285 -47.061 1.00 19.65 29 SER D O 1
ATOM 4397 N N . SER D 1 30 ? 11.882 -16.067 -48.398 1.00 19.57 30 SER D N 1
ATOM 4398 C CA . SER D 1 30 ? 13.320 -16.120 -48.127 1.00 19.46 30 SER D CA 1
ATOM 4399 C C . SER D 1 30 ? 14.048 -14.855 -48.606 1.00 19.23 30 SER D C 1
ATOM 4400 O O . SER D 1 30 ? 14.884 -14.314 -47.884 1.00 19.12 30 SER D O 1
ATOM 4403 N N . THR D 1 31 ? 13.706 -14.372 -49.800 1.00 19.01 31 THR D N 1
ATOM 4404 C CA . THR D 1 31 ? 14.369 -13.187 -50.366 1.00 18.55 31 THR D CA 1
ATOM 4405 C C . THR D 1 31 ? 14.065 -11.914 -49.563 1.00 18.07 31 THR D C 1
ATOM 4406 O O . THR D 1 31 ? 14.947 -11.078 -49.379 1.00 18.05 31 THR D O 1
ATOM 4410 N N . GLU D 1 32 ? 12.824 -11.778 -49.091 1.00 17.68 32 GLU D N 1
ATOM 4411 C CA . GLU D 1 32 ? 12.428 -10.651 -48.233 1.00 17.35 32 GLU D CA 1
ATOM 4412 C C . GLU D 1 32 ? 13.185 -10.642 -46.903 1.00 16.95 32 GLU D C 1
ATOM 4413 O O . GLU D 1 32 ? 13.664 -9.595 -46.466 1.00 16.71 32 GLU D O 1
ATOM 4419 N N . LEU D 1 33 ? 13.295 -11.810 -46.273 1.00 16.42 33 LEU D N 1
ATOM 4420 C CA . LEU D 1 33 ? 14.040 -11.949 -45.021 1.00 16.08 33 LEU D CA 1
ATOM 4421 C C . LEU D 1 33 ? 15.545 -11.739 -45.216 1.00 15.87 33 LEU D C 1
ATOM 4422 O O . LEU D 1 33 ? 16.202 -11.127 -44.370 1.00 16.02 33 LEU D O 1
ATOM 4427 N N . GLU D 1 34 ? 16.079 -12.237 -46.332 1.00 15.44 34 GLU D N 1
ATOM 4428 C CA . GLU D 1 34 ? 17.497 -12.058 -46.669 1.00 15.03 34 GLU D CA 1
ATOM 4429 C C . GLU D 1 34 ? 17.834 -10.607 -47.043 1.00 14.65 34 GLU D C 1
ATOM 4430 O O . GLU D 1 34 ? 18.965 -10.163 -46.841 1.00 14.39 34 GLU D O 1
ATOM 4436 N N . GLU D 1 35 ? 16.855 -9.877 -47.581 1.00 14.23 35 GLU D N 1
ATOM 4437 C CA . GLU D 1 35 ? 17.051 -8.463 -47.936 1.00 14.00 35 GLU D CA 1
ATOM 4438 C C . GLU D 1 35 ? 17.152 -7.569 -46.703 1.00 13.74 35 GLU D C 1
ATOM 4439 O O . GLU D 1 35 ? 18.043 -6.720 -46.624 1.00 13.63 35 GLU D O 1
ATOM 4445 N N . ILE D 1 36 ? 16.232 -7.757 -45.757 1.00 13.40 36 ILE D N 1
ATOM 4446 C CA . ILE D 1 36 ? 16.237 -7.008 -44.497 1.00 13.32 36 ILE D CA 1
ATOM 4447 C C . ILE D 1 36 ? 17.498 -7.345 -43.689 1.00 13.39 36 ILE D C 1
ATOM 4448 O O . ILE D 1 36 ? 18.058 -6.487 -43.003 1.00 13.23 36 ILE D O 1
ATOM 4453 N N . ALA D 1 37 ? 17.944 -8.595 -43.797 1.00 13.37 37 ALA D N 1
ATOM 4454 C CA . ALA D 1 37 ? 19.208 -9.027 -43.205 1.00 13.42 37 ALA D CA 1
ATOM 4455 C C . ALA D 1 37 ? 20.393 -8.279 -43.817 1.00 13.50 37 ALA D C 1
ATOM 4456 O O . ALA D 1 37 ? 21.322 -7.890 -43.103 1.00 13.40 37 ALA D O 1
ATOM 4458 N N . GLU D 1 38 ? 20.351 -8.083 -45.135 1.00 13.64 38 GLU D N 1
ATOM 4459 C CA . GLU D 1 38 ? 21.396 -7.347 -45.846 1.00 13.88 38 GLU D CA 1
ATOM 4460 C C . GLU D 1 38 ? 21.437 -5.871 -45.458 1.00 13.86 38 GLU D C 1
ATOM 4461 O O . GLU D 1 38 ? 22.521 -5.320 -45.248 1.00 13.89 38 GLU D O 1
ATOM 4467 N N . ILE D 1 39 ? 20.260 -5.246 -45.366 1.00 13.90 39 ILE D N 1
ATOM 4468 C CA . ILE D 1 39 ? 20.146 -3.840 -44.952 1.00 14.12 39 ILE D CA 1
ATOM 4469 C C . ILE D 1 39 ? 20.782 -3.650 -43.572 1.00 14.16 39 ILE D C 1
ATOM 4470 O O . ILE D 1 39 ? 21.542 -2.704 -43.355 1.00 13.81 39 ILE D O 1
ATOM 4475 N N . ALA D 1 40 ? 20.465 -4.568 -42.657 1.00 14.08 40 ALA D N 1
ATOM 4476 C CA . ALA D 1 40 ? 21.074 -4.619 -41.331 1.00 14.29 40 ALA D CA 1
ATOM 4477 C C . ALA D 1 40 ? 22.599 -4.772 -41.391 1.00 14.51 40 ALA D C 1
ATOM 4478 O O . ALA D 1 40 ? 23.328 -3.885 -40.945 1.00 14.38 40 ALA D O 1
ATOM 4480 N N . ARG D 1 41 ? 23.059 -5.888 -41.962 1.00 14.87 41 ARG D N 1
ATOM 4481 C CA . ARG D 1 41 ? 24.486 -6.257 -42.020 1.00 15.26 41 ARG D CA 1
ATOM 4482 C C . ARG D 1 41 ? 25.421 -5.200 -42.624 1.00 15.56 41 ARG D C 1
ATOM 4483 O O . ARG D 1 41 ? 26.553 -5.029 -42.159 1.00 15.62 41 ARG D O 1
ATOM 4491 N N . LEU D 1 42 ? 24.953 -4.502 -43.654 1.00 16.06 42 LEU D N 1
ATOM 4492 C CA . LEU D 1 42 ? 25.803 -3.551 -44.373 1.00 16.44 42 LEU D CA 1
ATOM 4493 C C . LEU D 1 42 ? 25.687 -2.111 -43.855 1.00 16.67 42 LEU D C 1
ATOM 4494 O O . LEU D 1 42 ? 25.929 -1.153 -44.593 1.00 16.73 42 LEU D O 1
ATOM 4499 N N . SER D 1 43 ? 25.334 -1.970 -42.579 1.00 17.02 43 SER D N 1
ATOM 4500 C CA . SER D 1 43 ? 25.274 -0.662 -41.926 1.00 17.22 43 SER D CA 1
ATOM 4501 C C . SER D 1 43 ? 26.669 -0.140 -41.553 1.00 17.45 43 SER D C 1
ATOM 4502 O O . SER D 1 43 ? 27.619 -0.921 -41.474 1.00 17.57 43 SER D O 1
ATOM 4505 N N . PRO D 1 44 ? 26.802 1.186 -41.334 1.00 17.55 44 PRO D N 1
ATOM 4506 C CA . PRO D 1 44 ? 28.111 1.730 -40.979 1.00 17.61 44 PRO D CA 1
ATOM 4507 C C . PRO D 1 44 ? 28.394 1.719 -39.474 1.00 17.71 44 PRO D C 1
ATOM 4508 O O . PRO D 1 44 ? 27.471 1.825 -38.662 1.00 17.61 44 PRO D O 1
ATOM 4512 N N . SER D 1 45 ? 29.674 1.593 -39.126 1.00 17.81 45 SER D N 1
ATOM 4513 C CA . SER D 1 45 ? 30.121 1.564 -37.733 1.00 17.94 45 SER D CA 1
ATOM 4514 C C . SER D 1 45 ? 31.553 2.084 -37.604 1.00 18.22 45 SER D C 1
ATOM 4515 O O . SER D 1 45 ? 32.335 1.996 -38.553 1.00 18.19 45 SER D O 1
ATOM 4518 N N . SER D 1 46 ? 31.879 2.627 -36.429 1.00 18.62 46 SER D N 1
ATOM 4519 C CA . SER D 1 46 ? 33.230 3.094 -36.114 1.00 18.94 46 SER D CA 1
ATOM 4520 C C . SER D 1 46 ? 34.236 1.954 -36.237 1.00 19.29 46 SER D C 1
ATOM 4521 O O . SER D 1 46 ? 34.030 0.873 -35.674 1.00 19.18 46 SER D O 1
ATOM 4524 N N . TYR D 1 47 ? 35.314 2.208 -36.981 1.00 19.62 47 TYR D N 1
ATOM 4525 C CA . TYR D 1 47 ? 36.370 1.218 -37.263 1.00 20.03 47 TYR D CA 1
ATOM 4526 C C . TYR D 1 47 ? 35.861 -0.045 -37.973 1.00 20.18 47 TYR D C 1
ATOM 4527 O O . TYR D 1 47 ? 36.593 -1.034 -38.081 1.00 20.42 47 TYR D O 1
ATOM 4536 N N . ASN D 1 48 ? 34.622 0.005 -38.470 1.00 20.18 48 ASN D N 1
ATOM 4537 C CA . ASN D 1 48 ? 33.927 -1.168 -39.028 1.00 20.04 48 ASN D CA 1
ATOM 4538 C C . ASN D 1 48 ? 33.914 -2.325 -38.020 1.00 19.93 48 ASN D C 1
ATOM 4539 O O . ASN D 1 48 ? 34.124 -3.489 -38.377 1.00 19.94 48 ASN D O 1
ATOM 4544 N N . THR D 1 49 ? 33.676 -1.981 -36.753 1.00 19.58 49 THR D N 1
ATOM 4545 C CA . THR D 1 49 ? 33.644 -2.956 -35.659 1.00 19.34 49 THR D CA 1
ATOM 4546 C C . THR D 1 49 ? 32.356 -3.774 -35.664 1.00 18.89 49 THR D C 1
ATOM 4547 O O . THR D 1 49 ? 32.292 -4.840 -35.047 1.00 18.89 49 THR D O 1
ATOM 4551 N N . GLN D 1 50 ? 31.339 -3.272 -36.367 1.00 18.42 50 GLN D N 1
ATOM 4552 C CA . GLN D 1 50 ? 30.066 -3.978 -36.549 1.00 17.97 50 GLN D CA 1
ATOM 4553 C C . GLN D 1 50 ? 29.604 -4.632 -35.241 1.00 17.57 50 GLN D C 1
ATOM 4554 O O . GLN D 1 50 ? 29.463 -5.857 -35.171 1.00 17.29 50 GLN D O 1
ATOM 4560 N N . PRO D 1 51 ? 29.358 -3.809 -34.203 1.00 17.44 51 PRO D N 1
ATOM 4561 C CA . PRO D 1 51 ? 29.178 -4.295 -32.839 1.00 17.36 51 PRO D CA 1
ATOM 4562 C C . PRO D 1 51 ? 27.756 -4.792 -32.580 1.00 17.15 51 PRO D C 1
ATOM 4563 O O . PRO D 1 51 ? 27.179 -4.515 -31.525 1.00 17.05 51 PRO D O 1
ATOM 4567 N N . TRP D 1 52 ? 27.217 -5.537 -33.541 1.00 16.96 52 TRP D N 1
ATOM 4568 C CA . TRP D 1 52 ? 25.820 -5.952 -33.519 1.00 16.72 52 TRP D CA 1
ATOM 4569 C C . TRP D 1 52 ? 25.655 -7.423 -33.886 1.00 16.60 52 TRP D C 1
ATOM 4570 O O . TRP D 1 52 ? 26.590 -8.070 -34.367 1.00 16.66 52 TRP D O 1
ATOM 4581 N N . HIS D 1 53 ? 24.455 -7.938 -33.642 1.00 16.60 53 HIS D N 1
ATOM 4582 C CA . HIS D 1 53 ? 24.029 -9.239 -34.144 1.00 16.61 53 HIS D CA 1
ATOM 4583 C C . HIS D 1 53 ? 22.512 -9.204 -34.252 1.00 16.57 53 HIS D C 1
ATOM 4584 O O . HIS D 1 53 ? 21.835 -8.664 -33.369 1.00 16.61 53 HIS D O 1
ATOM 4591 N N . PHE D 1 54 ? 21.976 -9.759 -35.335 1.00 16.38 54 PHE D N 1
ATOM 4592 C CA . PHE D 1 54 ? 20.544 -9.663 -35.591 1.00 16.26 54 PHE D CA 1
ATOM 4593 C C . PHE D 1 54 ? 19.862 -11.019 -35.621 1.00 16.37 54 PHE D C 1
ATOM 4594 O O . PHE D 1 54 ? 20.156 -11.856 -36.475 1.00 16.52 54 PHE D O 1
ATOM 4602 N N . VAL D 1 55 ? 18.942 -11.214 -34.683 1.00 16.35 55 VAL D N 1
ATOM 4603 C CA . VAL D 1 55 ? 18.168 -12.443 -34.602 1.00 16.54 55 VAL D CA 1
ATOM 4604 C C . VAL D 1 55 ? 16.848 -12.250 -35.342 1.00 16.66 55 VAL D C 1
ATOM 4605 O O . VAL D 1 55 ? 16.038 -11.394 -34.964 1.00 16.70 55 VAL D O 1
ATOM 4609 N N . MET D 1 56 ? 16.648 -13.034 -36.402 1.00 16.72 56 MET D N 1
ATOM 4610 C CA . MET D 1 56 ? 15.421 -12.974 -37.202 1.00 16.94 56 MET D CA 1
ATOM 4611 C C . MET D 1 56 ? 14.417 -14.014 -36.705 1.00 17.01 56 MET D C 1
ATOM 4612 O O . MET D 1 56 ? 14.487 -15.184 -37.082 1.00 16.99 56 MET D O 1
ATOM 4617 N N . VAL D 1 57 ? 13.492 -13.590 -35.849 1.00 17.16 57 VAL D N 1
ATOM 4618 C CA . VAL D 1 57 ? 12.474 -14.499 -35.331 1.00 17.45 57 VAL D CA 1
ATOM 4619 C C . VAL D 1 57 ? 11.342 -14.659 -36.346 1.00 17.63 57 VAL D C 1
ATOM 4620 O O . VAL D 1 57 ? 10.611 -13.709 -36.633 1.00 17.60 57 VAL D O 1
ATOM 4624 N N . THR D 1 58 ? 11.211 -15.869 -36.885 1.00 17.92 58 THR D N 1
ATOM 4625 C CA . THR D 1 58 ? 10.203 -16.160 -37.905 1.00 18.36 58 THR D CA 1
ATOM 4626 C C . THR D 1 58 ? 9.201 -17.222 -37.444 1.00 18.57 58 THR D C 1
ATOM 4627 O O . THR D 1 58 ? 8.133 -17.377 -38.042 1.00 18.75 58 THR D O 1
ATOM 4631 N N . ASP D 1 59 ? 9.552 -17.950 -36.386 1.00 18.76 59 ASP D N 1
ATOM 4632 C CA . ASP D 1 59 ? 8.655 -18.939 -35.789 1.00 19.00 59 ASP D CA 1
ATOM 4633 C C . ASP D 1 59 ? 7.509 -18.232 -35.071 1.00 19.17 59 ASP D C 1
ATOM 4634 O O . ASP D 1 59 ? 7.746 -17.357 -34.231 1.00 19.27 59 ASP D O 1
ATOM 4639 N N . LYS D 1 60 ? 6.275 -18.610 -35.408 1.00 19.15 60 LYS D N 1
ATOM 4640 C CA . LYS D 1 60 ? 5.082 -17.959 -34.853 1.00 19.41 60 LYS D CA 1
ATOM 4641 C C . LYS D 1 60 ? 4.936 -18.130 -33.345 1.00 19.30 60 LYS D C 1
ATOM 4642 O O . LYS D 1 60 ? 4.646 -17.164 -32.633 1.00 19.29 60 LYS D O 1
ATOM 4648 N N . ASP D 1 61 ? 5.136 -19.359 -32.871 1.00 19.25 61 ASP D N 1
ATOM 4649 C CA . ASP D 1 61 ? 5.076 -19.683 -31.446 1.00 19.14 61 ASP D CA 1
ATOM 4650 C C . ASP D 1 61 ? 6.138 -18.937 -30.640 1.00 18.94 61 ASP D C 1
ATOM 4651 O O . ASP D 1 61 ? 5.848 -18.393 -29.572 1.00 18.87 61 ASP D O 1
ATOM 4656 N N . LEU D 1 62 ? 7.367 -18.931 -31.149 1.00 18.75 62 LEU D N 1
ATOM 4657 C CA . LEU D 1 62 ? 8.478 -18.256 -30.485 1.00 18.67 62 LEU D CA 1
ATOM 4658 C C . LEU D 1 62 ? 8.225 -16.752 -30.374 1.00 18.73 62 LEU D C 1
ATOM 4659 O O . LEU D 1 62 ? 8.519 -16.140 -29.348 1.00 18.47 62 LEU D O 1
ATOM 4664 N N . LYS D 1 63 ? 7.671 -16.175 -31.438 1.00 19.01 63 LYS D N 1
ATOM 4665 C CA . LYS D 1 63 ? 7.318 -14.757 -31.482 1.00 19.35 63 LYS D CA 1
ATOM 4666 C C . LYS D 1 63 ? 6.220 -14.418 -30.470 1.00 19.70 63 LYS D C 1
ATOM 4667 O O . LYS D 1 63 ? 6.170 -13.301 -29.952 1.00 19.73 63 LYS D O 1
ATOM 4673 N N . LYS D 1 64 ? 5.354 -15.392 -30.193 1.00 20.23 64 LYS D N 1
ATOM 4674 C CA . LYS D 1 64 ? 4.272 -15.236 -29.220 1.00 20.79 64 LYS D CA 1
ATOM 4675 C C . LYS D 1 64 ? 4.804 -15.250 -27.786 1.00 21.02 64 LYS D C 1
ATOM 4676 O O . LYS D 1 64 ? 4.320 -14.504 -26.931 1.00 21.05 64 LYS D O 1
ATOM 4682 N N . GLN D 1 65 ? 5.805 -16.092 -27.532 1.00 21.32 65 GLN D N 1
ATOM 4683 C CA . GLN D 1 65 ? 6.446 -16.170 -26.213 1.00 21.66 65 GLN D CA 1
ATOM 4684 C C . GLN D 1 65 ? 7.241 -14.910 -25.864 1.00 21.90 65 GLN D C 1
ATOM 4685 O O . GLN D 1 65 ? 7.391 -14.572 -24.686 1.00 21.73 65 GLN D O 1
ATOM 4691 N N . ILE D 1 66 ? 7.746 -14.224 -26.890 1.00 22.10 66 ILE D N 1
ATOM 4692 C CA . ILE D 1 66 ? 8.373 -12.912 -26.717 1.00 22.28 66 ILE D CA 1
ATOM 4693 C C . ILE D 1 66 ? 7.292 -11.856 -26.476 1.00 22.28 66 ILE D C 1
ATOM 4694 O O . ILE D 1 66 ? 7.385 -11.071 -25.530 1.00 22.62 66 ILE D O 1
ATOM 4699 N N . ALA D 1 67 ? 6.268 -11.859 -27.330 1.00 22.17 67 ALA D N 1
ATOM 4700 C CA . ALA D 1 67 ? 5.138 -10.927 -27.243 1.00 22.12 67 ALA D CA 1
ATOM 4701 C C . ALA D 1 67 ? 4.498 -10.899 -25.856 1.00 22.13 67 ALA D C 1
ATOM 4702 O O . ALA D 1 67 ? 4.166 -9.826 -25.339 1.00 21.94 67 ALA D O 1
ATOM 4704 N N . ALA D 1 68 ? 4.338 -12.081 -25.260 1.00 22.01 68 ALA D N 1
ATOM 4705 C CA . ALA D 1 68 ? 3.795 -12.225 -23.907 1.00 21.88 68 ALA D CA 1
ATOM 4706 C C . ALA D 1 68 ? 4.594 -11.424 -22.882 1.00 21.85 68 ALA D C 1
ATOM 4707 O O . ALA D 1 68 ? 4.067 -11.030 -21.839 1.00 21.76 68 ALA D O 1
ATOM 4709 N N . HIS D 1 69 ? 5.868 -11.187 -23.187 1.00 21.68 69 HIS D N 1
ATOM 4710 C CA . HIS D 1 69 ? 6.749 -10.427 -22.303 1.00 21.77 69 HIS D CA 1
ATOM 4711 C C . HIS D 1 69 ? 7.115 -9.062 -22.901 1.00 21.47 69 HIS D C 1
ATOM 4712 O O . HIS D 1 69 ? 8.247 -8.587 -22.767 1.00 21.18 69 HIS D O 1
ATOM 4719 N N . SER D 1 70 ? 6.136 -8.440 -23.553 1.00 21.45 70 SER D N 1
ATOM 4720 C CA . SER D 1 70 ? 6.326 -7.150 -24.219 1.00 21.41 70 SER D CA 1
ATOM 4721 C C . SER D 1 70 ? 5.189 -6.165 -23.908 1.00 21.45 70 SER D C 1
ATOM 4722 O O . SER D 1 70 ? 4.918 -5.237 -24.685 1.00 21.24 70 SER D O 1
ATOM 4725 N N . TYR D 1 71 ? 4.542 -6.383 -22.761 1.00 21.35 71 TYR D N 1
ATOM 4726 C CA . TYR D 1 71 ? 3.512 -5.493 -22.214 1.00 21.46 71 TYR D CA 1
ATOM 4727 C C . TYR D 1 71 ? 2.405 -5.147 -23.218 1.00 21.40 71 TYR D C 1
ATOM 4728 O O . TYR D 1 71 ? 1.705 -6.035 -23.698 1.00 21.53 71 TYR D O 1
ATOM 4737 N N . PHE D 1 72 ? 2.276 -3.861 -23.542 1.00 21.39 72 PHE D N 1
ATOM 4738 C CA . PHE D 1 72 ? 1.210 -3.349 -24.413 1.00 21.31 72 PHE D CA 1
ATOM 4739 C C . PHE D 1 72 ? 1.412 -3.653 -25.905 1.00 21.07 72 PHE D C 1
ATOM 4740 O O . PHE D 1 72 ? 0.502 -3.454 -26.715 1.00 21.01 72 PHE D O 1
ATOM 4748 N N . ASN D 1 73 ? 2.600 -4.135 -26.260 1.00 20.63 73 ASN D N 1
ATOM 4749 C CA . ASN D 1 73 ? 2.954 -4.393 -27.655 1.00 20.37 73 ASN D CA 1
ATOM 4750 C C . ASN D 1 73 ? 2.607 -5.801 -28.141 1.00 20.19 73 ASN D C 1
ATOM 4751 O O . ASN D 1 73 ? 2.811 -6.120 -29.314 1.00 20.12 73 ASN D O 1
ATOM 4756 N N . GLU D 1 74 ? 2.069 -6.628 -27.243 1.00 20.29 74 GLU D N 1
ATOM 4757 C CA . GLU D 1 74 ? 1.796 -8.041 -27.532 1.00 20.27 74 GLU D CA 1
ATOM 4758 C C . GLU D 1 74 ? 0.990 -8.260 -28.817 1.00 20.33 74 GLU D C 1
ATOM 4759 O O . GLU D 1 74 ? 1.409 -9.023 -29.688 1.00 20.28 74 GLU D O 1
ATOM 4765 N N . GLU D 1 75 ? -0.157 -7.591 -28.934 1.00 20.33 75 GLU D N 1
ATOM 4766 C CA . GLU D 1 75 ? -1.035 -7.780 -30.097 1.00 20.31 75 GLU D CA 1
ATOM 4767 C C . GLU D 1 75 ? -0.365 -7.360 -31.410 1.00 20.13 75 GLU D C 1
ATOM 4768 O O . GLU D 1 75 ? -0.581 -7.987 -32.452 1.00 19.92 75 GLU D O 1
ATOM 4774 N N . MET D 1 76 ? 0.459 -6.314 -31.342 1.00 19.89 76 MET D N 1
ATOM 4775 C CA . MET D 1 76 ? 1.249 -5.848 -32.484 1.00 19.81 76 MET D CA 1
ATOM 4776 C C . MET D 1 76 ? 2.272 -6.891 -32.930 1.00 19.37 76 MET D C 1
ATOM 4777 O O . MET D 1 76 ? 2.406 -7.158 -34.123 1.00 19.41 76 MET D O 1
ATOM 4782 N N . ILE D 1 77 ? 2.991 -7.466 -31.968 1.00 18.94 77 ILE D N 1
ATOM 4783 C CA . ILE D 1 77 ? 4.025 -8.466 -32.253 1.00 18.56 77 ILE D CA 1
ATOM 4784 C C . ILE D 1 77 ? 3.415 -9.784 -32.747 1.00 18.24 77 ILE D C 1
ATOM 4785 O O . ILE D 1 77 ? 3.964 -10.437 -33.641 1.00 18.17 77 ILE D O 1
ATOM 4790 N N . LYS D 1 78 ? 2.279 -10.158 -32.163 1.00 18.05 78 LYS D N 1
ATOM 4791 C CA . LYS D 1 78 ? 1.507 -11.317 -32.623 1.00 17.90 78 LYS D CA 1
ATOM 4792 C C . LYS D 1 78 ? 1.126 -11.211 -34.105 1.00 17.76 78 LYS D C 1
ATOM 4793 O O . LYS D 1 78 ? 1.189 -12.198 -34.840 1.00 17.70 78 LYS D O 1
ATOM 4799 N N . SER D 1 79 ? 0.749 -10.009 -34.539 1.00 17.43 79 SER D N 1
ATOM 4800 C CA . SER D 1 79 ? 0.330 -9.778 -35.920 1.00 17.07 79 SER D CA 1
ATOM 4801 C C . SER D 1 79 ? 1.509 -9.721 -36.897 1.00 16.88 79 SER D C 1
ATOM 4802 O O . SER D 1 79 ? 1.376 -10.109 -38.061 1.00 16.91 79 SER D O 1
ATOM 4805 N N . ALA D 1 80 ? 2.653 -9.234 -36.417 1.00 16.26 80 ALA D N 1
ATOM 4806 C CA . ALA D 1 80 ? 3.853 -9.053 -37.243 1.00 15.93 80 ALA D CA 1
ATOM 4807 C C . ALA D 1 80 ? 4.266 -10.334 -37.964 1.00 15.65 80 ALA D C 1
ATOM 4808 O O . ALA D 1 80 ? 4.033 -11.432 -37.466 1.00 15.59 80 ALA D O 1
ATOM 4810 N N . SER D 1 81 ? 4.870 -10.183 -39.140 1.00 15.36 81 SER D N 1
ATOM 4811 C CA . SER D 1 81 ? 5.358 -11.322 -39.917 1.00 15.07 81 SER D CA 1
ATOM 4812 C C . SER D 1 81 ? 6.649 -11.879 -39.327 1.00 14.86 81 SER D C 1
ATOM 4813 O O . SER D 1 81 ? 6.882 -13.093 -39.343 1.00 14.71 81 SER D O 1
ATOM 4816 N N . ALA D 1 82 ? 7.486 -10.978 -38.818 1.00 14.62 82 ALA D N 1
ATOM 4817 C CA . ALA D 1 82 ? 8.767 -11.344 -38.220 1.00 14.30 82 ALA D CA 1
ATOM 4818 C C . ALA D 1 82 ? 9.170 -10.354 -37.129 1.00 14.18 82 ALA D C 1
ATOM 4819 O O . ALA D 1 82 ? 8.844 -9.169 -37.199 1.00 13.88 82 ALA D O 1
ATOM 4821 N N . LEU D 1 83 ? 9.877 -10.849 -36.117 1.00 14.11 83 LEU D N 1
ATOM 4822 C CA . LEU D 1 83 ? 10.418 -9.978 -35.087 1.00 13.98 83 LEU D CA 1
ATOM 4823 C C . LEU D 1 83 ? 11.940 -10.016 -35.100 1.00 14.01 83 LEU D C 1
ATOM 4824 O O . LEU D 1 83 ? 12.545 -11.065 -34.867 1.00 14.04 83 LEU D O 1
ATOM 4829 N N . MET D 1 84 ? 12.555 -8.870 -35.378 1.00 13.95 84 MET D N 1
ATOM 4830 C CA . MET D 1 84 ? 14.008 -8.759 -35.302 1.00 13.82 84 MET D CA 1
ATOM 4831 C C . MET D 1 84 ? 14.450 -8.368 -33.897 1.00 13.72 84 MET D C 1
ATOM 4832 O O . MET D 1 84 ? 13.947 -7.400 -33.319 1.00 13.83 84 MET D O 1
ATOM 4837 N N . VAL D 1 85 ? 15.391 -9.135 -33.353 1.00 13.70 85 VAL D N 1
ATOM 4838 C CA . VAL D 1 85 ? 16.014 -8.800 -32.082 1.00 13.38 85 VAL D CA 1
ATOM 4839 C C . VAL D 1 85 ? 17.368 -8.159 -32.372 1.00 13.38 85 VAL D C 1
ATOM 4840 O O . VAL D 1 85 ? 18.295 -8.822 -32.847 1.00 13.11 85 VAL D O 1
ATOM 4844 N N . VAL D 1 86 ? 17.463 -6.859 -32.113 1.00 13.44 86 VAL D N 1
ATOM 4845 C CA . VAL D 1 86 ? 18.716 -6.132 -32.297 1.00 13.65 86 VAL D CA 1
ATOM 4846 C C . VAL D 1 86 ? 19.608 -6.347 -31.080 1.00 14.01 86 VAL D C 1
ATOM 4847 O O . VAL D 1 86 ? 19.220 -6.042 -29.951 1.00 13.91 86 VAL D O 1
ATOM 4851 N N . CYS D 1 87 ? 20.802 -6.878 -31.318 1.00 14.55 87 CYS D N 1
ATOM 4852 C CA . CYS D 1 87 ? 21.728 -7.180 -30.234 1.00 15.35 87 CYS D CA 1
ATOM 4853 C C . CYS D 1 87 ? 23.016 -6.379 -30.351 1.00 15.71 87 CYS D C 1
ATOM 4854 O O . CYS D 1 87 ? 23.469 -6.065 -31.453 1.00 15.34 87 CYS D O 1
ATOM 4857 N N . SER D 1 88 ? 23.589 -6.044 -29.199 1.00 16.37 88 SER D N 1
ATOM 4858 C CA . SER D 1 88 ? 24.878 -5.370 -29.133 1.00 17.07 88 SER D CA 1
ATOM 4859 C C . SER D 1 88 ? 26.008 -6.376 -28.903 1.00 17.53 88 SER D C 1
ATOM 4860 O O . SER D 1 88 ? 25.759 -7.554 -28.613 1.00 17.49 88 SER D O 1
ATOM 4863 N N . LEU D 1 89 ? 27.246 -5.902 -29.041 1.00 18.10 89 LEU D N 1
ATOM 4864 C CA . LEU D 1 89 ? 28.436 -6.707 -28.757 1.00 18.61 89 LEU D CA 1
ATOM 4865 C C . LEU D 1 89 ? 29.379 -5.951 -27.813 1.00 18.85 89 LEU D C 1
ATOM 4866 O O . LEU D 1 89 ? 30.595 -6.157 -27.818 1.00 19.23 89 LEU D O 1
ATOM 4871 N N . SER D 1 134 ? 28.826 8.522 -27.375 1.00 26.26 134 SER D N 1
ATOM 4872 C CA . SER D 1 134 ? 29.825 8.381 -28.430 1.00 25.95 134 SER D CA 1
ATOM 4873 C C . SER D 1 134 ? 30.434 6.973 -28.491 1.00 25.79 134 SER D C 1
ATOM 4874 O O . SER D 1 134 ? 31.415 6.741 -29.206 1.00 25.86 134 SER D O 1
ATOM 4877 N N . TYR D 1 135 ? 29.839 6.027 -27.769 1.00 25.44 135 TYR D N 1
ATOM 4878 C CA . TYR D 1 135 ? 30.437 4.701 -27.648 1.00 25.11 135 TYR D CA 1
ATOM 4879 C C . TYR D 1 135 ? 30.038 3.702 -28.740 1.00 24.54 135 TYR D C 1
ATOM 4880 O O . TYR D 1 135 ? 28.909 3.706 -29.240 1.00 24.56 135 TYR D O 1
ATOM 4889 N N . ILE D 1 136 ? 31.001 2.854 -29.092 1.00 23.88 136 ILE D N 1
ATOM 4890 C CA . ILE D 1 136 ? 30.855 1.836 -30.131 1.00 23.14 136 ILE D CA 1
ATOM 4891 C C . ILE D 1 136 ? 29.743 0.825 -29.826 1.00 22.52 136 ILE D C 1
ATOM 4892 O O . ILE D 1 136 ? 28.993 0.444 -30.721 1.00 22.64 136 ILE D O 1
ATOM 4897 N N . LEU D 1 137 ? 29.627 0.421 -28.563 1.00 21.75 137 LEU D N 1
ATOM 4898 C CA . LEU D 1 137 ? 28.643 -0.591 -28.150 1.00 21.03 137 LEU D CA 1
ATOM 4899 C C . LEU D 1 137 ? 27.179 -0.178 -28.361 1.00 20.42 137 LEU D C 1
ATOM 4900 O O . LEU D 1 137 ? 26.275 -1.014 -28.264 1.00 20.19 137 LEU D O 1
ATOM 4905 N N . GLU D 1 138 ? 26.953 1.102 -28.655 1.00 19.62 138 GLU D N 1
ATOM 4906 C CA . GLU D 1 138 ? 25.604 1.616 -28.917 1.00 18.84 138 GLU D CA 1
ATOM 4907 C C . GLU D 1 138 ? 25.287 1.728 -30.413 1.00 18.39 138 GLU D C 1
ATOM 4908 O O . GLU D 1 138 ? 24.177 2.126 -30.786 1.00 18.43 138 GLU D O 1
ATOM 4914 N N . GLN D 1 139 ? 26.243 1.356 -31.265 1.00 17.76 139 GLN D N 1
ATOM 4915 C CA . GLN D 1 139 ? 26.138 1.626 -32.708 1.00 17.22 139 GLN D CA 1
ATOM 4916 C C . GLN D 1 139 ? 25.196 0.708 -33.496 1.00 16.74 139 GLN D C 1
ATOM 4917 O O . GLN D 1 139 ? 24.957 0.926 -34.688 1.00 16.60 139 GLN D O 1
ATOM 4923 N N . CYS D 1 140 ? 24.653 -0.303 -32.820 1.00 15.97 140 CYS D N 1
ATOM 4924 C CA . CYS D 1 140 ? 23.543 -1.095 -33.351 1.00 15.31 140 CYS D CA 1
ATOM 4925 C C . CYS D 1 140 ? 22.306 -0.227 -33.640 1.00 14.69 140 CYS D C 1
ATOM 4926 O O . CYS D 1 140 ? 21.453 -0.600 -34.445 1.00 14.72 140 CYS D O 1
ATOM 4929 N N . TYR D 1 141 ? 22.220 0.933 -32.990 1.00 13.70 141 TYR D N 1
ATOM 4930 C CA . TYR D 1 141 ? 21.126 1.874 -33.238 1.00 12.77 141 TYR D CA 1
ATOM 4931 C C . TYR D 1 141 ? 21.245 2.644 -34.562 1.00 12.11 141 TYR D C 1
ATOM 4932 O O . TYR D 1 141 ? 20.237 3.107 -35.089 1.00 11.95 141 TYR D O 1
ATOM 4941 N N . ILE D 1 142 ? 22.461 2.771 -35.098 1.00 11.35 142 ILE D N 1
ATOM 4942 C CA . ILE D 1 142 ? 22.652 3.291 -36.464 1.00 10.80 142 ILE D CA 1
ATOM 4943 C C . ILE D 1 142 ? 22.050 2.298 -37.457 1.00 10.53 142 ILE D C 1
ATOM 4944 O O . ILE D 1 142 ? 21.330 2.682 -38.387 1.00 10.33 142 ILE D O 1
ATOM 4949 N N . ALA D 1 143 ? 22.340 1.018 -37.240 1.00 10.09 143 ALA D N 1
ATOM 4950 C CA . ALA D 1 143 ? 21.772 -0.049 -38.059 1.00 9.95 143 ALA D CA 1
ATOM 4951 C C . ALA D 1 143 ? 20.242 -0.044 -38.022 1.00 9.84 143 ALA D C 1
ATOM 4952 O O . ALA D 1 143 ? 19.601 -0.317 -39.030 1.00 9.73 143 ALA D O 1
ATOM 4954 N N . VAL D 1 144 ? 19.671 0.282 -36.861 1.00 9.91 144 VAL D N 1
ATOM 4955 C CA . VAL D 1 144 ? 18.216 0.398 -36.693 1.00 9.99 144 VAL D CA 1
ATOM 4956 C C . VAL D 1 144 ? 17.621 1.467 -37.627 1.00 10.11 144 VAL D C 1
ATOM 4957 O O . VAL D 1 144 ? 16.629 1.214 -38.330 1.00 10.33 144 VAL D O 1
ATOM 4961 N N . GLY D 1 145 ? 18.2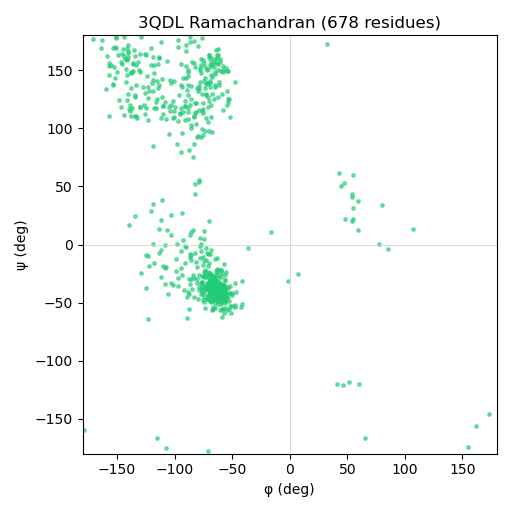29 2.654 -37.627 1.00 10.20 145 GLY D N 1
ATOM 4962 C CA . GLY D 1 145 ? 17.814 3.758 -38.498 1.00 10.26 145 GLY D CA 1
ATOM 4963 C C . GLY D 1 145 ? 17.861 3.393 -39.971 1.00 10.40 145 GLY D C 1
ATOM 4964 O O . GLY D 1 145 ? 16.908 3.658 -40.713 1.00 10.65 145 GLY D O 1
ATOM 4965 N N . GLN D 1 146 ? 18.962 2.772 -40.388 1.00 10.45 146 GLN D N 1
ATOM 4966 C CA . GLN D 1 146 ? 19.116 2.285 -41.766 1.00 10.73 146 GLN D CA 1
ATOM 4967 C C . GLN D 1 146 ? 18.074 1.217 -42.118 1.00 10.56 146 GLN D C 1
ATOM 4968 O O . GLN D 1 146 ? 17.426 1.312 -43.165 1.00 10.34 146 GLN D O 1
ATOM 4974 N N . ILE D 1 147 ? 17.911 0.223 -41.238 1.00 10.61 147 ILE D N 1
ATOM 4975 C CA . ILE D 1 147 ? 16.954 -0.882 -41.439 1.00 10.64 147 ILE D CA 1
ATOM 4976 C C . ILE D 1 147 ? 15.554 -0.400 -41.810 1.00 10.91 147 ILE D C 1
ATOM 4977 O O . ILE D 1 147 ? 14.994 -0.834 -42.818 1.00 11.32 147 ILE D O 1
ATOM 4982 N N . CYS D 1 148 ? 15.005 0.505 -41.003 1.00 11.10 148 CYS D N 1
ATOM 4983 C CA . CYS D 1 148 ? 13.610 0.918 -41.143 1.00 11.39 148 CYS D CA 1
ATOM 4984 C C . CYS D 1 148 ? 13.335 1.720 -42.419 1.00 11.77 148 CYS D C 1
ATOM 4985 O O . CYS D 1 148 ? 12.246 1.626 -42.986 1.00 11.79 148 CYS D O 1
ATOM 4988 N N . MET D 1 149 ? 14.328 2.487 -42.868 1.00 12.51 149 MET D N 1
ATOM 4989 C CA . MET D 1 149 ? 14.268 3.158 -44.169 1.00 12.96 149 MET D CA 1
ATOM 4990 C C . MET D 1 149 ? 14.304 2.134 -45.303 1.00 13.21 149 MET D C 1
ATOM 4991 O O . MET D 1 149 ? 13.560 2.255 -46.280 1.00 13.28 149 MET D O 1
ATOM 4996 N N . GLY D 1 150 ? 15.161 1.124 -45.156 1.00 13.41 150 GLY D N 1
ATOM 4997 C CA . GLY D 1 150 ? 15.264 0.030 -46.127 1.00 13.42 150 GLY D CA 1
ATOM 4998 C C . GLY D 1 150 ? 13.985 -0.785 -46.235 1.00 13.61 150 GLY D C 1
ATOM 4999 O O . GLY D 1 150 ? 13.576 -1.167 -47.338 1.00 13.51 150 GLY D O 1
ATOM 5000 N N . VAL D 1 151 ? 13.356 -1.041 -45.087 1.00 13.48 151 VAL D N 1
ATOM 5001 C CA . VAL D 1 151 ? 12.094 -1.793 -45.015 1.00 13.46 151 VAL D CA 1
ATOM 5002 C C . VAL D 1 151 ? 10.939 -1.060 -45.711 1.00 13.73 151 VAL D C 1
ATOM 5003 O O . VAL D 1 151 ? 10.117 -1.687 -46.385 1.00 13.78 151 VAL D O 1
ATOM 5007 N N . SER D 1 152 ? 10.892 0.263 -45.565 1.00 13.78 152 SER D N 1
ATOM 5008 C CA . SER D 1 152 ? 9.873 1.083 -46.227 1.00 13.86 152 SER D CA 1
ATOM 5009 C C . SER D 1 152 ? 9.974 1.014 -47.750 1.00 13.91 152 SER D C 1
ATOM 5010 O O . SER D 1 152 ? 8.957 0.877 -48.436 1.00 13.80 152 SER D O 1
ATOM 5013 N N . LEU D 1 153 ? 11.199 1.107 -48.266 1.00 13.90 153 LEU D N 1
ATOM 5014 C CA . LEU D 1 153 ? 11.450 1.024 -49.708 1.00 14.09 153 LEU D CA 1
ATOM 5015 C C . LEU D 1 153 ? 10.915 -0.279 -50.314 1.00 14.28 153 LEU D C 1
ATOM 5016 O O . LEU D 1 153 ? 10.417 -0.281 -51.437 1.00 14.16 153 LEU D O 1
ATOM 5021 N N . MET D 1 154 ? 11.001 -1.367 -49.546 1.00 14.75 154 MET D N 1
ATOM 5022 C CA . MET D 1 154 ? 10.440 -2.671 -49.927 1.00 14.81 154 MET D CA 1
ATOM 5023 C C . MET D 1 154 ? 8.909 -2.670 -49.948 1.00 15.08 154 MET D C 1
ATOM 5024 O O . MET D 1 154 ? 8.283 -3.668 -50.329 1.00 15.36 154 MET D O 1
ATOM 5029 N N . GLY D 1 155 ? 8.310 -1.556 -49.527 1.00 14.96 155 GLY D N 1
ATOM 5030 C CA . GLY D 1 155 ? 6.857 -1.440 -49.414 1.00 14.79 155 GLY D CA 1
ATOM 5031 C C . GLY D 1 155 ? 6.354 -1.977 -48.086 1.00 14.79 155 GLY D C 1
ATOM 5032 O O . GLY D 1 155 ? 5.158 -1.898 -47.787 1.00 14.79 155 GLY D O 1
ATOM 5033 N N . LEU D 1 156 ? 7.273 -2.523 -47.290 1.00 14.49 156 LEU D N 1
ATOM 5034 C CA . LEU D 1 156 ? 6.937 -3.121 -46.002 1.00 14.27 156 LEU D CA 1
ATOM 5035 C C . LEU D 1 156 ? 7.017 -2.086 -44.881 1.00 14.10 156 LEU D C 1
ATOM 5036 O O . LEU D 1 156 ? 7.469 -0.958 -45.095 1.00 14.06 156 LEU D O 1
ATOM 5041 N N . ASP D 1 157 ? 6.567 -2.470 -43.689 1.00 13.98 157 ASP D N 1
ATOM 5042 C CA . ASP D 1 157 ? 6.515 -1.548 -42.558 1.00 14.04 157 ASP D CA 1
ATOM 5043 C C . ASP D 1 157 ? 7.274 -2.085 -41.352 1.00 14.00 157 ASP D C 1
ATOM 5044 O O . ASP D 1 157 ? 7.579 -3.280 -41.272 1.00 13.90 157 ASP D O 1
ATOM 5049 N N . SER D 1 158 ? 7.582 -1.187 -40.420 1.00 14.18 158 SER D N 1
ATOM 5050 C CA . SER D 1 158 ? 8.280 -1.551 -39.194 1.00 14.21 158 SER D CA 1
ATOM 5051 C C . SER D 1 158 ? 7.734 -0.791 -37.992 1.00 14.41 158 SER D C 1
ATOM 5052 O O . SER D 1 158 ? 7.055 0.232 -38.142 1.00 14.33 158 SER D O 1
ATOM 5055 N N . CYS D 1 159 ? 8.014 -1.317 -36.803 1.00 14.26 159 CYS D N 1
ATOM 5056 C CA . CYS D 1 159 ? 7.823 -0.586 -35.555 1.00 14.39 159 CYS D CA 1
ATOM 5057 C C . CYS D 1 159 ? 8.957 -0.991 -34.621 1.00 14.41 159 CYS D C 1
ATOM 5058 O O . CYS D 1 159 ? 9.030 -2.144 -34.190 1.00 14.27 159 CYS D O 1
ATOM 5061 N N . ILE D 1 160 ? 9.857 -0.048 -34.351 1.00 14.55 160 ILE D N 1
ATOM 5062 C CA . ILE D 1 160 ? 10.924 -0.247 -33.368 1.00 14.81 160 ILE D CA 1
ATOM 5063 C C . ILE D 1 160 ? 10.270 -0.400 -32.001 1.00 14.81 160 ILE D C 1
ATOM 5064 O O . ILE D 1 160 ? 9.328 0.319 -31.687 1.00 15.09 160 ILE D O 1
ATOM 5069 N N . ILE D 1 161 ? 10.749 -1.354 -31.207 1.00 14.96 161 ILE D N 1
ATOM 5070 C CA . ILE D 1 161 ? 10.155 -1.647 -29.904 1.00 15.14 161 ILE D CA 1
ATOM 5071 C C . ILE D 1 161 ? 11.213 -1.694 -28.803 1.00 15.35 161 ILE D C 1
ATOM 5072 O O . ILE D 1 161 ? 12.132 -2.513 -28.844 1.00 15.32 161 ILE D O 1
ATOM 5077 N N . GLY D 1 162 ? 11.070 -0.800 -27.828 1.00 15.72 162 GLY D N 1
ATOM 5078 C CA . GLY D 1 162 ? 11.941 -0.761 -26.658 1.00 16.31 162 GLY D CA 1
ATOM 5079 C C . GLY D 1 162 ? 11.209 -1.201 -25.407 1.00 16.61 162 GLY D C 1
ATOM 5080 O O . GLY D 1 162 ? 11.833 -1.561 -24.409 1.00 16.56 162 GLY D O 1
ATOM 5081 N N . GLY D 1 163 ? 9.879 -1.169 -25.465 1.00 17.00 163 GLY D N 1
ATOM 5082 C CA . GLY D 1 163 ? 9.040 -1.567 -24.341 1.00 17.54 163 GLY D CA 1
ATOM 5083 C C . GLY D 1 163 ? 8.831 -3.068 -24.269 1.00 17.85 163 GLY D C 1
ATOM 5084 O O . GLY D 1 163 ? 7.853 -3.592 -24.798 1.00 17.80 163 GLY D O 1
ATOM 5085 N N . PHE D 1 164 ? 9.765 -3.752 -23.613 1.00 18.30 164 PHE D N 1
ATOM 5086 C CA . PHE D 1 164 ? 9.696 -5.197 -23.396 1.00 18.75 164 PHE D CA 1
ATOM 5087 C C . PHE D 1 164 ? 10.510 -5.553 -22.158 1.00 19.23 164 PHE D C 1
ATOM 5088 O O . PHE D 1 164 ? 11.442 -4.827 -21.796 1.00 19.26 164 PHE D O 1
ATOM 5096 N N . ASP D 1 165 ? 10.160 -6.662 -21.509 1.00 19.71 165 ASP D N 1
ATOM 5097 C CA . ASP D 1 165 ? 10.920 -7.141 -20.359 1.00 20.25 165 ASP D CA 1
ATOM 5098 C C . ASP D 1 165 ? 12.223 -7.775 -20.843 1.00 20.61 165 ASP D C 1
ATOM 5099 O O . ASP D 1 165 ? 12.188 -8.816 -21.498 1.00 20.49 165 ASP D O 1
ATOM 5104 N N . PRO D 1 166 ? 13.375 -7.151 -20.519 1.00 21.17 166 PRO D N 1
ATOM 5105 C CA . PRO D 1 166 ? 14.668 -7.648 -21.000 1.00 21.63 166 PRO D CA 1
ATOM 5106 C C . PRO D 1 166 ? 14.991 -9.059 -20.503 1.00 22.05 166 PRO D C 1
ATOM 5107 O O . PRO D 1 166 ? 15.537 -9.864 -21.259 1.00 22.45 166 PRO D O 1
ATOM 5111 N N . LEU D 1 167 ? 14.634 -9.352 -19.254 1.00 22.42 167 LEU D N 1
ATOM 5112 C CA . LEU D 1 167 ? 14.909 -10.650 -18.641 1.00 22.60 167 LEU D CA 1
ATOM 5113 C C . LEU D 1 167 ? 14.011 -11.773 -19.151 1.00 22.78 167 LEU D C 1
ATOM 5114 O O . LEU D 1 167 ? 14.489 -12.872 -19.435 1.00 22.79 167 LEU D O 1
ATOM 5119 N N . LYS D 1 168 ? 12.714 -11.500 -19.257 1.00 23.03 168 LYS D N 1
ATOM 5120 C CA . LYS D 1 168 ? 11.774 -12.499 -19.751 1.00 23.35 168 LYS D CA 1
ATOM 5121 C C . LYS D 1 168 ? 11.989 -12.812 -21.239 1.00 23.60 168 LYS D C 1
ATOM 5122 O O . LYS D 1 168 ? 11.837 -13.959 -21.660 1.00 23.52 168 LYS D O 1
ATOM 5128 N N . VAL D 1 169 ? 12.362 -11.796 -22.021 1.00 23.84 169 VAL D N 1
ATOM 5129 C CA . VAL D 1 169 ? 12.676 -11.983 -23.445 1.00 24.10 169 VAL D CA 1
ATOM 5130 C C . VAL D 1 169 ? 14.026 -12.689 -23.627 1.00 24.41 169 VAL D C 1
ATOM 5131 O O . VAL D 1 169 ? 14.201 -13.489 -24.550 1.00 24.39 169 VAL D O 1
ATOM 5135 N N . GLY D 1 170 ? 14.971 -12.387 -22.742 1.00 24.90 170 GLY D N 1
ATOM 5136 C CA . GLY D 1 170 ? 16.255 -13.087 -22.710 1.00 25.47 170 GLY D CA 1
ATOM 5137 C C . GLY D 1 170 ? 16.077 -14.556 -22.367 1.00 25.95 170 GLY D C 1
ATOM 5138 O O . GLY D 1 170 ? 16.741 -15.419 -22.945 1.00 25.73 170 GLY D O 1
ATOM 5139 N N . GLU D 1 171 ? 15.164 -14.831 -21.436 1.00 26.52 171 GLU D N 1
ATOM 5140 C CA . GLU D 1 171 ? 14.858 -16.195 -20.999 1.00 27.24 171 GLU D CA 1
ATOM 5141 C C . GLU D 1 171 ? 14.184 -17.067 -22.063 1.00 27.67 171 GLU D C 1
ATOM 5142 O O . GLU D 1 171 ? 14.359 -18.286 -22.057 1.00 27.62 171 GLU D O 1
ATOM 5148 N N . VAL D 1 172 ? 13.409 -16.458 -22.962 1.00 28.13 172 VAL D N 1
ATOM 5149 C CA . VAL D 1 172 ? 12.768 -17.231 -24.036 1.00 28.73 172 VAL D CA 1
ATOM 5150 C C . VAL D 1 172 ? 13.744 -17.562 -25.173 1.00 29.14 172 VAL D C 1
ATOM 5151 O O . VAL D 1 172 ? 13.572 -18.559 -25.876 1.00 29.09 172 VAL D O 1
ATOM 5155 N N . LEU D 1 173 ? 14.769 -16.725 -25.333 1.00 29.76 173 LEU D N 1
ATOM 5156 C CA . LEU D 1 173 ? 15.772 -16.909 -26.383 1.00 30.43 173 LEU D CA 1
ATOM 5157 C C . LEU D 1 173 ? 16.971 -17.740 -25.924 1.00 31.04 173 LEU D C 1
ATOM 5158 O O . LEU D 1 173 ? 17.739 -18.229 -26.755 1.00 31.02 173 LEU D O 1
ATOM 5163 N N . GLU D 1 174 ? 17.115 -17.904 -24.608 1.00 31.92 174 GLU D N 1
ATOM 5164 C CA . GLU D 1 174 ? 18.330 -18.474 -24.005 1.00 32.77 174 GLU D CA 1
ATOM 5165 C C . GLU D 1 174 ? 18.655 -19.918 -24.400 1.00 33.47 174 GLU D C 1
ATOM 5166 O O . GLU D 1 174 ? 19.828 -20.275 -24.516 1.00 33.50 174 GLU D O 1
ATOM 5172 N N . GLU D 1 175 ? 17.624 -20.735 -24.608 1.00 34.38 175 GLU D N 1
ATOM 5173 C CA . GLU D 1 175 ? 17.816 -22.169 -24.864 1.00 35.27 175 GLU D CA 1
ATOM 5174 C C . GLU D 1 175 ? 18.593 -22.495 -26.150 1.00 35.81 175 GLU D C 1
ATOM 5175 O O . GLU D 1 175 ? 19.159 -23.586 -26.273 1.00 36.01 175 GLU D O 1
ATOM 5181 N N . ARG D 1 176 ? 18.628 -21.548 -27.089 1.00 36.41 176 ARG D N 1
ATOM 5182 C CA . ARG D 1 176 ? 19.403 -21.706 -28.331 1.00 37.02 176 ARG D CA 1
ATOM 5183 C C . ARG D 1 176 ? 20.150 -20.445 -28.794 1.00 37.24 176 ARG D C 1
ATOM 5184 O O . ARG D 1 176 ? 20.582 -20.360 -29.947 1.00 37.34 176 ARG D O 1
ATOM 5192 N N . ILE D 1 177 ? 20.305 -19.480 -27.889 1.00 37.56 177 ILE D N 1
ATOM 5193 C CA . ILE D 1 177 ? 21.144 -18.299 -28.124 1.00 37.87 177 ILE D CA 1
ATOM 5194 C C . ILE D 1 177 ? 22.037 -18.056 -26.907 1.00 38.02 177 ILE D C 1
ATOM 5195 O O . ILE D 1 177 ? 21.578 -18.169 -25.767 1.00 38.06 177 ILE D O 1
ATOM 5200 N N . ASN D 1 178 ? 23.308 -17.738 -27.155 1.00 38.21 178 ASN D N 1
ATOM 5201 C CA . ASN D 1 178 ? 24.242 -17.376 -26.087 1.00 38.35 178 ASN D CA 1
ATOM 5202 C C . ASN D 1 178 ? 24.791 -15.957 -26.254 1.00 38.34 178 ASN D C 1
ATOM 5203 O O . ASN D 1 178 ? 25.580 -15.478 -25.436 1.00 38.29 178 ASN D O 1
ATOM 5208 N N . PRO D 1 180 ? 22.346 -12.831 -24.688 1.00 22.10 180 PRO D N 1
ATOM 5209 C CA . PRO D 1 180 ? 22.487 -11.382 -24.613 1.00 22.05 180 PRO D CA 1
ATOM 5210 C C . PRO D 1 180 ? 23.276 -10.881 -25.825 1.00 21.75 180 PRO D C 1
ATOM 5211 O O . PRO D 1 180 ? 23.786 -11.709 -26.585 1.00 21.90 180 PRO D O 1
ATOM 5215 N N . LYS D 1 181 ? 23.390 -9.566 -26.034 1.00 21.38 181 LYS D N 1
ATOM 5216 C CA . LYS D 1 181 ? 22.824 -8.515 -25.187 1.00 20.82 181 LYS D CA 1
ATOM 5217 C C . LYS D 1 181 ? 21.790 -7.747 -26.012 1.00 20.37 181 LYS D C 1
ATOM 5218 O O . LYS D 1 181 ? 22.112 -7.223 -27.081 1.00 20.24 181 LYS D O 1
ATOM 5224 N N . ILE D 1 182 ? 20.552 -7.690 -25.523 1.00 19.76 182 ILE D N 1
ATOM 5225 C CA . ILE D 1 182 ? 19.439 -7.132 -26.297 1.00 19.21 182 ILE D CA 1
ATOM 5226 C C . ILE D 1 182 ? 19.359 -5.604 -26.239 1.00 18.88 182 ILE D C 1
ATOM 5227 O O . ILE D 1 182 ? 19.225 -5.012 -25.161 1.00 18.94 182 ILE D O 1
ATOM 5232 N N . ALA D 1 183 ? 19.425 -4.974 -27.408 1.00 18.09 183 ALA D N 1
ATOM 5233 C CA . ALA D 1 183 ? 19.248 -3.530 -27.513 1.00 17.77 183 ALA D CA 1
ATOM 5234 C C . ALA D 1 183 ? 17.772 -3.157 -27.667 1.00 17.32 183 ALA D C 1
ATOM 5235 O O . ALA D 1 183 ? 17.245 -2.378 -26.875 1.00 17.40 183 ALA D O 1
ATOM 5237 N N . CYS D 1 184 ? 17.118 -3.721 -28.684 1.00 16.85 184 CYS D N 1
ATOM 5238 C CA . CYS D 1 184 ? 15.711 -3.438 -28.976 1.00 16.46 184 CYS D CA 1
ATOM 5239 C C . CYS D 1 184 ? 15.096 -4.496 -29.898 1.00 16.43 184 CYS D C 1
ATOM 5240 O O . CYS D 1 184 ? 15.780 -5.413 -30.355 1.00 16.63 184 CYS D O 1
ATOM 5243 N N . LEU D 1 185 ? 13.798 -4.363 -30.155 1.00 16.30 185 LEU D N 1
ATOM 5244 C CA . LEU D 1 185 ? 13.095 -5.226 -31.099 1.00 15.96 185 LEU D CA 1
ATOM 5245 C C . LEU D 1 185 ? 12.545 -4.395 -32.254 1.00 15.84 185 LEU D C 1
ATOM 5246 O O . LEU D 1 185 ? 12.312 -3.194 -32.105 1.00 15.96 185 LEU D O 1
ATOM 5251 N N . ILE D 1 186 ? 12.362 -5.029 -33.409 1.00 15.66 186 ILE D N 1
ATOM 5252 C CA . ILE D 1 186 ? 11.683 -4.405 -34.546 1.00 15.51 186 ILE D CA 1
ATOM 5253 C C . ILE D 1 186 ? 10.669 -5.395 -35.124 1.00 15.66 186 ILE D C 1
ATOM 5254 O O . ILE D 1 186 ? 11.048 -6.417 -35.702 1.00 15.35 186 ILE D O 1
ATOM 5259 N N . ALA D 1 187 ? 9.385 -5.091 -34.950 1.00 15.92 187 ALA D N 1
ATOM 5260 C CA . ALA D 1 187 ? 8.311 -5.876 -35.555 1.00 16.18 187 ALA D CA 1
ATOM 5261 C C . ALA D 1 187 ? 8.176 -5.511 -37.031 1.00 16.42 187 ALA D C 1
ATOM 5262 O O . ALA D 1 187 ? 8.274 -4.336 -37.403 1.00 16.41 187 ALA D O 1
ATOM 5264 N N . LEU D 1 188 ? 7.954 -6.522 -37.867 1.00 16.57 188 LEU D N 1
ATOM 5265 C CA . LEU D 1 188 ? 7.968 -6.345 -39.316 1.00 16.89 188 LEU D CA 1
ATOM 5266 C C . LEU D 1 188 ? 6.728 -6.939 -39.982 1.00 17.17 188 LEU D C 1
ATOM 5267 O O . LEU D 1 188 ? 6.174 -7.929 -39.502 1.00 17.13 188 LEU D O 1
ATOM 5272 N N . GLY D 1 189 ? 6.304 -6.329 -41.088 1.00 17.47 189 GLY D N 1
ATOM 5273 C CA . GLY D 1 189 ? 5.155 -6.811 -41.859 1.00 18.13 189 GLY D CA 1
ATOM 5274 C C . GLY D 1 189 ? 4.452 -5.738 -42.670 1.00 18.44 189 GLY D C 1
ATOM 5275 O O . GLY D 1 189 ? 4.910 -4.600 -42.738 1.00 18.44 189 GLY D O 1
ATOM 5276 N N . LYS D 1 190 ? 3.335 -6.110 -43.290 1.00 18.91 190 LYS D N 1
ATOM 5277 C CA . LYS D 1 190 ? 2.496 -5.165 -44.030 1.00 19.25 190 LYS D CA 1
ATOM 5278 C C . LYS D 1 190 ? 1.434 -4.554 -43.119 1.00 19.46 190 LYS D C 1
ATOM 5279 O O . LYS D 1 190 ? 0.899 -5.231 -42.240 1.00 19.33 190 LYS D O 1
ATOM 5285 N N . ARG D 1 191 ? 1.140 -3.273 -43.343 1.00 19.71 191 ARG D N 1
ATOM 5286 C CA . ARG D 1 191 ? 0.171 -2.512 -42.538 1.00 19.97 191 ARG D CA 1
ATOM 5287 C C . ARG D 1 191 ? -1.276 -2.975 -42.737 1.00 20.07 191 ARG D C 1
ATOM 5288 O O . ARG D 1 191 ? -1.597 -3.619 -43.739 1.00 20.35 191 ARG D O 1
ATOM 5296 N N . VAL D 1 192 ? -2.143 -2.630 -41.784 1.00 20.21 192 VAL D N 1
ATOM 5297 C CA . VAL D 1 192 ? -3.591 -2.851 -41.924 1.00 20.31 192 VAL D CA 1
ATOM 5298 C C . VAL D 1 192 ? -4.389 -1.552 -41.763 1.00 20.43 192 VAL D C 1
ATOM 5299 O O . VAL D 1 192 ? -5.597 -1.512 -42.028 1.00 20.44 192 VAL D O 1
ATOM 5303 N N . ALA D 1 193 ? -3.698 -0.500 -41.327 1.00 20.69 193 ALA D N 1
ATOM 5304 C CA . ALA D 1 193 ? -4.270 0.840 -41.196 1.00 20.75 193 ALA D CA 1
ATOM 5305 C C . ALA D 1 193 ? -3.353 1.852 -41.875 1.00 20.87 193 ALA D C 1
ATOM 5306 O O . ALA D 1 193 ? -2.188 1.550 -42.149 1.00 20.76 193 ALA D O 1
ATOM 5308 N N . GLU D 1 194 ? -3.873 3.052 -42.137 1.00 20.85 194 GLU D N 1
ATOM 5309 C CA . GLU D 1 194 ? -3.108 4.091 -42.834 1.00 20.96 194 GLU D CA 1
ATOM 5310 C C . GLU D 1 194 ? -1.847 4.489 -42.055 1.00 20.68 194 GLU D C 1
ATOM 5311 O O . GLU D 1 194 ? -1.765 4.281 -40.841 1.00 20.57 194 GLU D O 1
ATOM 5317 N N . ALA D 1 195 ? -0.860 5.032 -42.763 1.00 20.44 195 ALA D N 1
ATOM 5318 C CA . ALA D 1 195 ? 0.323 5.581 -42.113 1.00 20.13 195 ALA D CA 1
ATOM 5319 C C . ALA D 1 195 ? -0.106 6.738 -41.216 1.00 19.97 195 ALA D C 1
ATOM 5320 O O . ALA D 1 195 ? -0.803 7.651 -41.664 1.00 19.98 195 ALA D O 1
ATOM 5322 N N . SER D 1 196 ? 0.287 6.675 -39.946 1.00 19.64 196 SER D N 1
ATOM 5323 C CA . SER D 1 196 ? 0.009 7.739 -38.984 1.00 19.37 196 SER D CA 1
ATOM 5324 C C . SER D 1 196 ? 0.581 9.082 -39.445 1.00 19.19 196 SER D C 1
ATOM 5325 O O . SER D 1 196 ? 1.546 9.127 -40.214 1.00 19.14 196 SER D O 1
ATOM 5328 N N . GLN D 1 197 ? -0.031 10.172 -38.986 1.00 19.05 197 GLN D N 1
ATOM 5329 C CA . GLN D 1 197 ? 0.469 11.511 -39.274 1.00 18.70 197 GLN D CA 1
ATOM 5330 C C . GLN D 1 197 ? 1.649 11.810 -38.354 1.00 18.41 197 GLN D C 1
ATOM 5331 O O . GLN D 1 197 ? 1.602 11.517 -37.157 1.00 18.02 197 GLN D O 1
ATOM 5337 N N . LYS D 1 198 ? 2.697 12.398 -38.921 1.00 18.07 198 LYS D N 1
ATOM 5338 C CA . LYS D 1 198 ? 3.889 12.768 -38.162 1.00 18.01 198 LYS D CA 1
ATOM 5339 C C . LYS D 1 198 ? 3.621 13.839 -37.110 1.00 17.84 198 LYS D C 1
ATOM 5340 O O . LYS D 1 198 ? 2.776 14.723 -37.298 1.00 17.59 198 LYS D O 1
ATOM 5346 N N . SER D 1 199 ? 4.350 13.738 -36.003 1.00 17.66 199 SER D N 1
ATOM 5347 C CA . SER D 1 199 ? 4.351 14.754 -34.962 1.00 17.67 199 SER D CA 1
ATOM 5348 C C . SER D 1 199 ? 5.795 15.025 -34.549 1.00 17.70 199 SER D C 1
ATOM 5349 O O . SER D 1 199 ? 6.446 14.168 -33.946 1.00 17.63 199 SER D O 1
ATOM 5352 N N . ARG D 1 200 ? 6.295 16.210 -34.894 1.00 17.59 200 ARG D N 1
ATOM 5353 C CA . ARG D 1 200 ? 7.655 16.615 -34.533 1.00 17.80 200 ARG D CA 1
ATOM 5354 C C . ARG D 1 200 ? 7.671 18.014 -33.936 1.00 17.66 200 ARG D C 1
ATOM 5355 O O . ARG D 1 200 ? 6.763 18.813 -34.182 1.00 17.24 200 ARG D O 1
ATOM 5363 N N . LYS D 1 201 ? 8.714 18.304 -33.158 1.00 17.61 201 LYS D N 1
ATOM 5364 C CA . LYS D 1 201 ? 9.005 19.674 -32.739 1.00 17.78 201 LYS D CA 1
ATOM 5365 C C . LYS D 1 201 ? 9.329 20.508 -33.980 1.00 17.99 201 LYS D C 1
ATOM 5366 O O . LYS D 1 201 ? 9.666 19.952 -35.028 1.00 18.01 201 LYS D O 1
ATOM 5372 N N . SER D 1 202 ? 9.223 21.830 -33.860 1.00 18.34 202 SER D N 1
ATOM 5373 C CA . SER D 1 202 ? 9.420 22.741 -34.988 1.00 18.70 202 SER D CA 1
ATOM 5374 C C . SER D 1 202 ? 10.822 22.657 -35.598 1.00 18.85 202 SER D C 1
ATOM 5375 O O . SER D 1 202 ? 11.763 22.181 -34.957 1.00 18.95 202 SER D O 1
ATOM 5378 N N . LYS D 1 203 ? 10.944 23.122 -36.841 1.00 19.17 203 LYS D N 1
ATOM 5379 C CA . LYS D 1 203 ? 12.225 23.158 -37.554 1.00 19.35 203 LYS D CA 1
ATOM 5380 C C . LYS D 1 203 ? 13.303 23.937 -36.797 1.00 19.32 203 LYS D C 1
ATOM 5381 O O . LYS D 1 203 ? 14.494 23.632 -36.912 1.00 19.39 203 LYS D O 1
ATOM 5387 N N . VAL D 1 204 ? 12.875 24.941 -36.033 1.00 19.17 204 VAL D N 1
ATOM 5388 C CA . VAL D 1 204 ? 13.780 25.802 -35.271 1.00 19.02 204 VAL D CA 1
ATOM 5389 C C . VAL D 1 204 ? 14.352 25.073 -34.049 1.00 18.87 204 VAL D C 1
ATOM 5390 O O . VAL D 1 204 ? 15.536 25.223 -33.721 1.00 18.78 204 VAL D O 1
ATOM 5394 N N . ASP D 1 205 ? 13.513 24.268 -33.398 1.00 18.43 205 ASP D N 1
ATOM 5395 C CA . ASP D 1 205 ? 13.929 23.471 -32.246 1.00 18.22 205 ASP D CA 1
ATOM 5396 C C . ASP D 1 205 ? 14.868 22.314 -32.608 1.00 17.98 205 ASP D C 1
ATOM 5397 O O . ASP D 1 205 ? 15.523 21.757 -31.726 1.00 18.00 205 ASP D O 1
ATOM 5402 N N . ALA D 1 206 ? 14.938 21.961 -33.892 1.00 17.58 206 ALA D N 1
ATOM 5403 C CA . ALA D 1 206 ? 15.737 20.812 -34.332 1.00 17.31 206 ALA D CA 1
ATOM 5404 C C . ALA D 1 206 ? 16.973 21.168 -35.163 1.00 17.25 206 ALA D C 1
ATOM 5405 O O . ALA D 1 206 ? 17.950 20.420 -35.165 1.00 17.30 206 ALA D O 1
ATOM 5407 N N . ILE D 1 207 ? 16.920 22.297 -35.869 1.00 17.18 207 ILE D N 1
ATOM 5408 C CA . ILE D 1 207 ? 17.969 22.685 -36.816 1.00 16.99 207 ILE D CA 1
ATOM 5409 C C . ILE D 1 207 ? 18.550 24.059 -36.480 1.00 17.00 207 ILE D C 1
ATOM 5410 O O . ILE D 1 207 ? 17.807 24.993 -36.183 1.00 16.81 207 ILE D O 1
ATOM 5415 N N . THR D 1 208 ? 19.877 24.170 -36.526 1.00 16.89 208 THR D N 1
ATOM 5416 C CA . THR D 1 208 ? 20.552 25.470 -36.495 1.00 16.95 208 THR D CA 1
ATOM 5417 C C . THR D 1 208 ? 21.361 25.651 -37.783 1.00 17.06 208 THR D C 1
ATOM 5418 O O . THR D 1 208 ? 22.100 24.748 -38.199 1.00 16.87 208 THR D O 1
ATOM 5422 N N . TRP D 1 209 ? 21.204 26.818 -38.409 1.00 17.11 209 TRP D N 1
ATOM 5423 C CA . TRP D 1 209 ? 21.847 27.112 -39.688 1.00 17.05 209 TRP D CA 1
ATOM 5424 C C . TRP D 1 209 ? 23.144 27.899 -39.549 1.00 17.05 209 TRP D C 1
ATOM 5425 O O . TRP D 1 209 ? 23.135 29.099 -39.254 1.00 17.01 209 TRP D O 1
ATOM 5436 N N . LEU D 1 210 ? 24.260 27.207 -39.761 1.00 17.13 210 LEU D N 1
ATOM 5437 C CA . LEU D 1 210 ? 25.579 27.825 -39.734 1.00 17.16 210 LEU D CA 1
ATOM 5438 C C . LEU D 1 210 ? 26.308 27.580 -41.050 1.00 17.21 210 LEU D C 1
ATOM 5439 O O . LEU D 1 210 ? 27.537 27.597 -41.130 1.00 17.10 210 LEU D O 1
#

CATH classification: 3.40.109.10

InterPro domains:
  IPR000415 Nitroreductase-like [G3DSA:3.40.109.10] (5-210)
  IPR000415 Nitroreductase-like [SSF55469] (11-209)
  IPR029479 Nitroreductase [PF00881] (15-190)
  IPR033878 Oxygen-insensitive NAD(P)H nitroreductase NfsB-like [cd02149] (8-205)

Foldseek 3Di:
DDDDDPVVVVVLVQLLFAFLAFALPFADDPVRVVVLVVLLVVFDAVVRLSQKDKDKAQDLVLQQQQLVFLPPSNNRSNRFNIKIFIFGHDVVSSPCVDPSRVRSLVSSVRSVVRSSSSLSVVVWYKHKGPRGDLVRNQVSCPVVDPRTHTSTMMGIHHHPDDGDDDDDDDPVVVDDDD/DDPDDDVVVVVLVQLLAAFQAAALPFADDVVNVVQLVVLLVPFDFVVRPSQWDKDKAQPLVLQLQQLVQQVPSNRRSSSFNIKIFIFGNVVRSVCSVSSVVSSSSSLVVVVWYKHKGDRGDQVRSCVSCVVPDVGPGDTMMGIHHHPDGGDDDDDPDPVVVDDDD/DDPDDPVVVVVLVLLLAAFQAFALVDADDPVLQVQLVVLLQPFDADVSLSQKDKDKAQPLVLLQQQLVFQPPSNRRSSRFNIKIFIFGHDLVVSPCVDDSVVSRLVRSVSSVVRSSSSQVVVVWGKHKGDRGDQVSSQVSCVVVDPRTHTSTMMGIHHHPDDGDDDDDDDPVVVDDDD/DDPDDPVVVVVLVQLLAAFLAAAQPDADDPVLLVQLVVLLQPFDAVVSPSFKDKDKAQDLVLQQQQLVFQPPSNNRSNRFNIKIFIFGNVDRRLCSVSSVVSSSSSQVVVVKYKHKGPRGDQVSNCVSCVVPDDDDTDTMMGIHHHDDDRDDDDDDDPVVPDDDD

Sequence (686 aa):
MKFLDQEKRRQLLNERHSCKMFDSHYEFSSTELEEIAEIARLSPSSYNTQPWHFVMVTDKDLKKQIAAHSYFNEEMIKSASALMVVCSLRPSELLPMQRLESYILEQCYIAVGQICMGVSLMGLDSCIIGGFDPLKVGEVLEERINKPKIACLIALGKRVAEASQKSRKSKVDAITWLMKFLDQEKRRQLLNERHSCKMFDSHYEFSSTELEEIAEIARLSPSSYNTQPWHFVMVTDKDLKKQIAAHSYFNEEMIKSASALMVVCSLSYILEQCYIAVGQICMGVSLMGLDSCIIGGFDPLKVGEVLEERINPKIACLIALGKRVAEASQKSRKSKVDAITWLMKFLDQEKRRQLLNERHSCKMFDSHYEFSSTELEEIAEIARLSPSSYNTQPWHFVMVTDKDLKKQIAAHSYFNEEMIKSASALMVVCSLRPSELLPMQRLESYILEQCYIAVGQICMGVSLMGLDSCIIGGFDPLKVGEVLEERINKPKIACLIALGKRVAEASQKSRKSKVDAITWLMKFLDQEKRRQLLNERHSCKMFDSHYEFSSTELEEIAEIARLSPSSYNTQPWHFVMVTDKDLKKQIAAHSYFNEEMIKSASALMVVCSLSYILEQCYIAVGQICMGVSLMGLDSCIIGGFDPLKVGEVLEERINPKIACLIALGKRVAEASQKSRKSKVDAITWL

B-factor: mean 19.93, std 5.73, range [2.0, 49.8]

Organism: Helicobacter pylori (strain ATCC 700392 / 26695) (NCBI:txid85962)

Radius of gyration: 27.43 Å; Cα contacts (8 Å, |Δi|>4): 1387; chains: 4; bounding box: 54×54×82 Å

Nearest PDB structures (foldseek):
  3qdl-assembly1_A  TM=1.006E+00  e=2.870E-36  Helicobacter pylori
  3qdl-assembly3_D  TM=9.915E-01  e=1.336E-29  Helicobacter pylori
  7ldq-assembly1_A  TM=8.769E-01  e=1.756E-17  Haemophilus influenzae R2846
  7rzl-assembly1_A  TM=8.684E-01  e=1.394E-16  Haemophilus influenzae R2846
  6wt2-assembly2_D  TM=8.567E-01  e=1.161E-16  Neisseria meningitidis Z2491

Secondary structure (DSSP, 8-state):
--SS-HHHHHHHHHHS-B---B-TTPPPPHHHHHHHHHHHHT---GGG---EEEEEE--HHHHHHHHTTSGGGHHHHHH-SEEEEEEEPPHHHH----HHHHHHHHHHHHHHHHHHHHHHHHT-EEEEE--S-HHHHHHHHHTTS--PEEEEEEEEE-BSSPPPPP----HHHHEEE-/--SS-HHHHHHHHHHS-B--SB-SS----HHHHHHHHHHHHT---GGG---EEEEEE--HHHHHHHHTTSGGGHHHHHHSSEEEEEEE---GGGTHHHHHHHHHHHHHHTT-EEEEE--S-HHHHHHHHTTT----EEEEEEEE-BSSPPPP-----HHHHEEE-/--SS-HHHHHHHHHHSSB--SB-TT----HHHHHHHHHHHHT---GGG---EEEEEE--HHHHHHHHTTSGGGHHHHHHSSEEEEEEEPPHHHH----HHHHHHHHHHHHHHHHHHHHHHHTT-EEEEE--S-HHHHHHHHHTTSPPP-EEEEEEEE-BSSPPPPP--S-HHHHEEE-/--SS-HHHHHHHHHHS-B-S-B-TT----HHHHHHHHHHHHT---GGG---EEEEEE--HHHHHHHHTTSGGGHHHHHH-SEEEEEEE---GGGTHHHHHHHHHHHHHHTT-EEEEE--S-HHHHHHHHGGG----EEEEEEEE-BSSPPPPP----HHHHEEE-